Protein AF-A0A0F9S6N7-F1 (afdb_monomer)

pLDDT: mean 87.55, std 12.57, range [31.64, 98.44]

Nearest PDB structures (foldseek):
  8ck1-assembly1_F  TM=7.905E-01  e=1.565E-06  Ribes
  5w6h-assembly1_C  TM=6.731E-01  e=1.838E-03  Kuttervirus CBA120
  7seu-assembly1_A  TM=3.506E-01  e=5.164E-03  Escherichia coli
  8hhv-assembly1_A  TM=3.247E-01  e=1.374E-02  Microbacterium arabinogalactanolyticum
  8ic1-assembly1_A  TM=3.386E-01  e=5.067E-02  Microbacterium arabinogalactanolyticum

Structure (mmCIF, N/CA/C/O backbone):
data_AF-A0A0F9S6N7-F1
#
_entry.id   AF-A0A0F9S6N7-F1
#
loop_
_atom_site.group_PDB
_atom_site.id
_atom_site.type_symbol
_atom_site.label_atom_id
_atom_site.label_alt_id
_atom_site.label_comp_id
_atom_site.label_asym_id
_atom_site.label_entity_id
_atom_site.label_seq_id
_atom_site.pdbx_PDB_ins_code
_atom_site.Cartn_x
_atom_site.Cartn_y
_atom_site.Cartn_z
_atom_site.occupancy
_atom_site.B_iso_or_equiv
_atom_site.auth_seq_id
_atom_site.auth_comp_id
_atom_site.auth_asym_id
_atom_site.auth_atom_id
_atom_site.pdbx_PDB_model_num
ATOM 1 N N . MET A 1 1 ? -24.461 -6.971 34.511 1.00 62.81 1 MET A N 1
ATOM 2 C CA . MET A 1 1 ? -23.777 -6.078 33.560 1.00 62.81 1 MET A CA 1
ATOM 3 C C . MET A 1 1 ? -24.287 -4.653 33.716 1.00 62.81 1 MET A C 1
ATOM 5 O O . MET A 1 1 ? -25.503 -4.476 33.893 1.00 62.81 1 MET A O 1
ATOM 9 N N . PRO A 1 2 ? -23.377 -3.669 33.735 1.00 82.81 2 PRO A N 1
ATOM 10 C CA . PRO A 1 2 ? -23.734 -2.260 33.698 1.00 82.81 2 PRO A CA 1
ATOM 11 C C . PRO A 1 2 ? -24.430 -1.913 32.374 1.00 82.81 2 PRO A C 1
ATOM 13 O O . PRO A 1 2 ? -24.242 -2.567 31.354 1.00 82.81 2 PRO A O 1
ATOM 16 N N . THR A 1 3 ? -25.293 -0.904 32.415 1.00 92.69 3 THR A N 1
ATOM 17 C CA . THR A 1 3 ? -26.000 -0.341 31.251 1.00 92.69 3 THR A CA 1
ATOM 18 C C . THR A 1 3 ? -26.042 1.167 31.441 1.00 92.69 3 THR A C 1
ATOM 20 O O . THR A 1 3 ? -26.163 1.598 32.594 1.00 92.69 3 THR A O 1
ATOM 23 N N . LYS A 1 4 ? -26.031 1.954 30.360 1.00 94.06 4 LYS A N 1
ATOM 24 C CA . LYS A 1 4 ? -26.051 3.425 30.428 1.00 94.06 4 LYS A CA 1
ATOM 25 C C . LYS A 1 4 ? -27.165 3.949 31.343 1.00 94.06 4 LYS A C 1
ATOM 27 O O . LYS A 1 4 ? -26.892 4.651 32.312 1.00 94.06 4 LYS A O 1
ATOM 32 N N . THR A 1 5 ? -28.389 3.451 31.163 1.00 94.62 5 THR A N 1
ATOM 33 C CA . THR A 1 5 ? -29.560 3.788 31.994 1.00 94.62 5 THR A CA 1
ATOM 34 C C . THR A 1 5 ? -29.380 3.460 33.480 1.00 94.62 5 THR A C 1
ATOM 36 O O . THR A 1 5 ? -29.840 4.207 34.338 1.00 94.62 5 THR A O 1
ATOM 39 N N . LYS A 1 6 ? -28.679 2.373 33.832 1.00 94.62 6 LYS A N 1
ATOM 40 C CA . LYS A 1 6 ? -28.396 2.039 35.243 1.00 94.62 6 LYS A CA 1
ATOM 41 C C . LYS A 1 6 ? -27.398 3.012 35.859 1.00 94.62 6 LYS A C 1
ATOM 43 O O . LYS A 1 6 ? -27.629 3.456 36.976 1.00 94.62 6 LYS A O 1
ATOM 48 N N . ILE A 1 7 ? -26.327 3.340 35.139 1.00 95.81 7 ILE A N 1
ATOM 49 C CA . ILE A 1 7 ? -25.303 4.288 35.600 1.00 95.81 7 ILE A CA 1
ATOM 50 C C . ILE A 1 7 ? -25.940 5.669 35.794 1.00 95.81 7 ILE A C 1
ATOM 52 O O . ILE A 1 7 ? -25.821 6.253 36.870 1.00 95.81 7 ILE A O 1
ATOM 56 N N . ALA A 1 8 ? -26.727 6.121 34.814 1.00 95.62 8 ALA A N 1
ATOM 57 C CA . ALA A 1 8 ? -27.505 7.353 34.897 1.00 95.62 8 ALA A CA 1
ATOM 58 C C . ALA A 1 8 ? -28.487 7.344 36.081 1.00 95.62 8 ALA A C 1
ATOM 60 O O . ALA A 1 8 ? -28.530 8.290 36.859 1.00 95.62 8 ALA A O 1
ATOM 61 N N . ASN A 1 9 ? -29.234 6.255 36.287 1.00 95.75 9 ASN A N 1
ATOM 62 C CA . ASN A 1 9 ? -30.176 6.147 37.404 1.00 95.75 9 ASN A CA 1
ATOM 63 C C . ASN A 1 9 ? -29.496 6.170 38.779 1.00 95.75 9 ASN A C 1
ATOM 65 O O . ASN A 1 9 ? -30.080 6.686 39.734 1.00 95.75 9 ASN A O 1
ATOM 69 N N . VAL A 1 10 ? -28.279 5.632 38.902 1.00 95.25 10 VAL A N 1
ATOM 70 C CA . VAL A 1 10 ? -27.487 5.761 40.135 1.00 95.25 10 VAL A CA 1
ATOM 71 C C . VAL A 1 10 ? -27.068 7.217 40.343 1.00 95.25 10 VAL A C 1
ATOM 73 O O . VAL A 1 10 ? -27.217 7.723 41.455 1.00 95.25 10 VAL A O 1
ATOM 76 N N . ALA A 1 11 ? -26.638 7.911 39.285 1.00 95.69 11 ALA A N 1
ATOM 77 C CA . ALA A 1 11 ? -26.302 9.332 39.353 1.00 95.69 11 ALA A CA 1
ATOM 78 C C . ALA A 1 11 ? -27.505 10.190 39.791 1.00 95.69 11 ALA A C 1
ATOM 80 O O . ALA A 1 11 ? -27.412 10.955 40.751 1.00 95.69 11 ALA A O 1
ATOM 81 N N . MET A 1 12 ? -28.676 9.992 39.174 1.00 94.75 12 MET A N 1
ATOM 82 C CA . MET A 1 12 ? -29.906 10.709 39.537 1.00 94.75 12 MET A CA 1
ATOM 83 C C . MET A 1 12 ? -30.339 10.440 40.980 1.00 94.75 12 MET A C 1
ATOM 85 O O . MET A 1 12 ? -30.768 11.360 41.676 1.00 94.75 12 MET A O 1
ATOM 89 N N . ALA A 1 13 ? -30.185 9.203 41.460 1.00 94.44 13 ALA A N 1
ATOM 90 C CA . ALA A 1 13 ? -30.499 8.858 42.843 1.00 94.44 13 ALA A CA 1
ATOM 91 C C . ALA A 1 13 ? -29.591 9.592 43.844 1.00 94.44 13 ALA A C 1
ATOM 93 O O . ALA A 1 13 ? -30.066 10.021 44.895 1.00 94.44 13 ALA A O 1
ATOM 94 N N . LEU A 1 14 ? -28.307 9.783 43.517 1.00 93.69 14 LEU A N 1
ATOM 95 C CA . LEU A 1 14 ? -27.383 10.577 44.335 1.00 93.69 14 LEU A CA 1
ATOM 96 C C . LEU A 1 14 ? -27.775 12.063 44.386 1.00 93.69 14 LEU A C 1
ATOM 98 O O . LEU A 1 14 ? -27.520 12.721 45.393 1.00 93.69 14 LEU A O 1
ATOM 102 N N . LEU A 1 15 ? -28.435 12.562 43.338 1.00 93.75 15 LEU A N 1
ATOM 103 C CA . LEU A 1 15 ? -28.973 13.922 43.244 1.00 93.75 15 LEU A CA 1
ATOM 104 C C . LEU A 1 15 ? -30.398 14.072 43.803 1.00 93.75 15 LEU A C 1
ATOM 106 O O . LEU A 1 15 ? -30.962 15.165 43.765 1.00 93.75 15 LEU A O 1
ATOM 110 N N . GLY A 1 16 ? -30.991 12.990 44.319 1.00 91.31 16 GLY A N 1
ATOM 111 C CA . GLY A 1 16 ? -32.355 12.989 44.854 1.00 91.31 16 GLY A CA 1
ATOM 112 C C . GLY A 1 16 ? -33.454 13.087 43.790 1.00 91.31 16 GLY A C 1
ATOM 113 O O . GLY A 1 16 ? -34.566 13.499 44.106 1.00 91.31 16 GLY A O 1
ATOM 114 N N . GLN A 1 17 ? -33.155 12.728 42.541 1.00 92.19 17 GLN A N 1
ATOM 115 C CA . GLN A 1 17 ? -34.079 12.807 41.410 1.00 92.19 17 GLN A CA 1
ATOM 116 C C . GLN A 1 17 ? -34.707 11.448 41.063 1.00 92.19 17 GLN A C 1
ATOM 118 O O . GLN A 1 17 ? -34.270 10.389 41.522 1.00 92.19 17 GLN A O 1
ATOM 123 N N . GLY A 1 18 ? -35.756 11.486 40.235 1.00 89.31 18 GLY A N 1
ATOM 124 C CA . GLY A 1 18 ? -36.446 10.300 39.722 1.00 89.31 18 GLY A CA 1
ATOM 125 C C . GLY A 1 18 ? -35.592 9.439 38.780 1.00 89.31 18 GLY A C 1
ATOM 126 O O . GLY A 1 18 ? -34.509 9.834 38.354 1.00 89.31 18 GLY A O 1
ATOM 127 N N . ARG A 1 19 ? -36.099 8.244 38.455 1.00 93.00 19 ARG A N 1
ATOM 128 C CA . ARG A 1 19 ? -35.437 7.280 37.562 1.00 93.00 19 ARG A CA 1
ATOM 129 C C . ARG A 1 19 ? -35.944 7.399 36.125 1.00 93.00 19 ARG A C 1
ATOM 131 O O . ARG A 1 19 ? -37.128 7.638 35.909 1.00 93.00 19 ARG A O 1
ATOM 138 N N . PHE A 1 20 ? -35.055 7.143 35.179 1.00 92.81 20 PHE A N 1
ATOM 139 C CA . PHE A 1 20 ? -35.332 6.952 33.760 1.00 92.81 20 PHE A CA 1
ATOM 140 C C . PHE A 1 20 ? -35.788 5.528 33.468 1.00 92.81 20 PHE A C 1
ATOM 142 O O . PHE A 1 20 ? -35.324 4.575 34.112 1.00 92.81 20 PHE A O 1
ATOM 149 N N . THR A 1 21 ? -36.643 5.398 32.457 1.00 92.88 21 THR A N 1
ATOM 150 C CA . THR A 1 21 ? -36.971 4.098 31.859 1.00 92.88 21 THR A CA 1
ATOM 151 C C . THR A 1 21 ? -35.884 3.716 30.864 1.00 92.88 21 THR A C 1
ATOM 153 O O . THR A 1 21 ? -35.342 2.615 30.945 1.00 92.88 21 THR A O 1
ATOM 156 N N . ASP A 1 22 ? -35.503 4.660 30.002 1.00 93.12 22 ASP A N 1
ATOM 157 C CA . ASP A 1 22 ? -34.356 4.555 29.109 1.00 93.12 22 ASP A CA 1
ATOM 158 C C . ASP A 1 22 ? -33.750 5.947 28.881 1.00 93.12 22 ASP A C 1
ATOM 160 O O . ASP A 1 22 ? -34.396 6.851 28.353 1.00 93.12 22 ASP A O 1
ATOM 164 N N . VAL A 1 23 ? -32.495 6.131 29.296 1.00 93.44 23 VAL A N 1
ATOM 165 C CA . VAL A 1 23 ? -31.834 7.438 29.223 1.00 93.44 23 VAL A CA 1
ATOM 166 C C . VAL A 1 23 ? -31.567 7.887 27.789 1.00 93.44 23 VAL A C 1
ATOM 168 O O . VAL A 1 23 ? -31.409 9.082 27.564 1.00 93.44 23 VAL A O 1
ATOM 171 N N . ASP A 1 24 ? -31.534 6.980 26.814 1.00 92.50 24 ASP A N 1
ATOM 172 C CA . ASP A 1 24 ? -31.283 7.350 25.423 1.00 92.50 24 ASP A CA 1
ATOM 173 C C . ASP A 1 24 ? -32.562 7.823 24.716 1.00 92.50 24 ASP A C 1
ATOM 175 O O . ASP A 1 24 ? -32.495 8.697 23.851 1.00 92.50 24 ASP A O 1
ATOM 179 N N . THR A 1 25 ? -33.738 7.339 25.134 1.00 93.69 25 THR A N 1
ATOM 180 C CA . THR A 1 25 ? -35.023 7.681 24.496 1.00 93.69 25 THR A CA 1
ATOM 181 C C . THR A 1 25 ? -35.904 8.628 25.306 1.00 93.69 25 THR A C 1
ATOM 183 O O . THR A 1 25 ? -36.765 9.300 24.735 1.00 93.69 25 THR A O 1
ATOM 186 N N . ASP A 1 26 ? -35.726 8.701 26.627 1.00 93.38 26 ASP A N 1
ATOM 187 C CA . ASP A 1 26 ? -36.553 9.552 27.479 1.00 93.38 26 ASP A CA 1
ATOM 188 C C . ASP A 1 26 ? -36.381 11.039 27.094 1.00 93.38 26 ASP A C 1
ATOM 190 O O . ASP A 1 26 ? -35.270 11.567 26.954 1.00 93.38 26 ASP A O 1
ATOM 194 N N . THR A 1 27 ? -37.503 11.744 26.932 1.00 91.69 27 THR A N 1
ATOM 195 C CA . THR A 1 27 ? -37.544 13.128 26.419 1.00 91.69 27 THR A CA 1
ATOM 196 C C . THR A 1 27 ? -37.437 14.206 27.500 1.00 91.69 27 THR A C 1
ATOM 198 O O . THR A 1 27 ? -37.363 15.394 27.173 1.00 91.69 27 THR A O 1
ATOM 201 N N . ASN A 1 28 ? -37.417 13.808 28.776 1.00 89.94 28 ASN A N 1
ATOM 202 C CA . ASN A 1 28 ? -37.315 14.724 29.911 1.00 89.94 28 ASN A CA 1
ATOM 203 C C . ASN A 1 28 ? -35.966 15.477 29.927 1.00 89.94 28 ASN A C 1
ATOM 205 O O . ASN A 1 28 ? -34.974 15.018 29.356 1.00 89.94 28 ASN A O 1
ATOM 209 N N . GLU A 1 29 ? -35.929 16.644 30.578 1.00 91.62 29 GLU A N 1
ATOM 210 C CA . GLU A 1 29 ? -34.734 17.505 30.604 1.00 91.62 29 GLU A CA 1
ATOM 211 C C . GLU A 1 29 ? -33.529 16.828 31.264 1.00 91.62 29 GLU A C 1
ATOM 213 O O . GLU A 1 29 ? -32.421 16.930 30.748 1.00 91.62 29 GLU A O 1
ATOM 218 N N . HIS A 1 30 ? -33.740 16.054 32.332 1.00 92.44 30 HIS A N 1
ATOM 219 C CA . HIS A 1 30 ? -32.652 15.352 33.014 1.00 92.44 30 HIS A CA 1
ATOM 220 C C . HIS A 1 30 ? -31.972 14.315 32.107 1.00 92.44 30 HIS A C 1
ATOM 222 O O . HIS A 1 30 ? -30.753 14.180 32.134 1.00 92.44 30 HIS A O 1
ATOM 228 N N . ALA A 1 31 ? -32.737 13.602 31.278 1.00 93.38 31 ALA A N 1
ATOM 229 C CA . ALA A 1 31 ? -32.199 12.642 30.321 1.00 93.38 31 ALA A CA 1
ATOM 230 C C . ALA A 1 31 ? -31.398 13.345 29.213 1.00 93.38 31 ALA A C 1
ATOM 232 O O . ALA A 1 31 ? -30.366 12.826 28.794 1.00 93.38 31 ALA A O 1
ATOM 233 N N . LYS A 1 32 ? -31.818 14.547 28.781 1.00 93.38 32 LYS A N 1
ATOM 234 C CA . LYS A 1 32 ? -31.025 15.386 27.861 1.00 93.38 32 LYS A CA 1
ATOM 235 C C . LYS A 1 32 ? -29.687 15.767 28.488 1.00 93.38 32 LYS A C 1
ATOM 237 O O . LYS A 1 32 ? -28.660 15.454 27.905 1.00 93.38 32 LYS A O 1
ATOM 242 N N . TRP A 1 33 ? -29.695 16.309 29.706 1.00 94.31 33 TRP A N 1
ATOM 243 C CA . TRP A 1 33 ? -28.461 16.698 30.400 1.00 94.31 33 TRP A CA 1
ATOM 244 C C . TRP A 1 33 ? -27.507 15.526 30.624 1.00 94.31 33 TRP A C 1
ATOM 246 O O . TRP A 1 33 ? -26.300 15.682 30.467 1.00 94.31 33 TRP A O 1
ATOM 256 N N . VAL A 1 34 ? -28.031 14.339 30.950 1.00 94.88 34 VAL A N 1
ATOM 257 C CA . VAL A 1 34 ? -27.201 13.132 31.045 1.00 94.88 34 VAL A CA 1
ATOM 258 C C . VAL A 1 34 ? -26.556 12.812 29.702 1.00 94.88 34 VAL A C 1
ATOM 260 O O . VAL A 1 34 ? -25.364 12.539 29.677 1.00 94.88 34 VAL A O 1
ATOM 263 N N . ARG A 1 35 ? -27.307 12.835 28.593 1.00 94.44 35 ARG A N 1
ATOM 264 C CA . ARG A 1 35 ? -26.745 12.564 27.260 1.00 94.44 35 ARG A CA 1
ATOM 265 C C . ARG A 1 35 ? -25.682 13.591 26.870 1.00 94.44 35 ARG A C 1
ATOM 267 O O . ARG A 1 35 ? -24.659 13.186 26.337 1.00 94.44 35 ARG A O 1
ATOM 274 N N . ASP A 1 36 ? -25.903 14.863 27.191 1.00 93.44 36 ASP A N 1
ATOM 275 C CA . ASP A 1 36 ? -24.989 15.960 26.857 1.00 93.44 36 ASP A CA 1
ATOM 276 C C . ASP A 1 36 ? -23.656 15.879 27.624 1.00 93.44 36 ASP A C 1
ATOM 278 O O . ASP A 1 36 ? -22.620 16.292 27.110 1.00 93.44 36 ASP A O 1
ATOM 282 N N . LEU A 1 37 ? -23.668 15.348 28.852 1.00 94.19 37 LEU A N 1
ATOM 283 C CA . LEU A 1 37 ? -22.474 15.241 29.702 1.00 94.19 37 LEU A CA 1
ATOM 284 C C . LEU A 1 37 ? -21.828 13.854 29.694 1.00 94.19 37 LEU A C 1
ATOM 286 O O . LEU A 1 37 ? -20.684 13.724 30.118 1.00 94.19 37 LEU A O 1
ATOM 290 N N . TRP A 1 38 ? -22.532 12.828 29.212 1.00 94.88 38 TRP A N 1
ATOM 291 C CA . TRP A 1 38 ? -22.107 11.431 29.311 1.00 94.88 38 TRP A CA 1
ATOM 292 C C . TRP A 1 38 ? -20.691 11.193 28.785 1.00 94.88 38 TRP A C 1
ATOM 294 O O . TRP A 1 38 ? -19.880 10.603 29.497 1.00 94.88 38 TRP A O 1
ATOM 304 N N . ASP A 1 39 ? -20.399 11.651 27.565 1.00 93.44 39 ASP A N 1
ATOM 305 C CA . ASP A 1 39 ? -19.105 11.404 26.919 1.00 93.44 39 ASP A CA 1
ATOM 306 C C . ASP A 1 39 ? -17.969 12.120 27.665 1.00 93.44 39 ASP A C 1
ATOM 308 O O . ASP A 1 39 ? -16.920 11.526 27.903 1.00 93.44 39 ASP A O 1
ATOM 312 N N . ASN A 1 40 ? -18.209 13.345 28.150 1.00 93.44 40 ASN A N 1
ATOM 313 C CA . ASN A 1 40 ? -17.233 14.090 28.949 1.00 93.44 40 ASN A CA 1
ATOM 314 C C . ASN A 1 40 ? -16.945 13.395 30.289 1.00 93.44 40 ASN A C 1
ATOM 316 O O . ASN A 1 40 ? -15.782 13.178 30.628 1.00 93.44 40 ASN A O 1
ATOM 320 N N . SER A 1 41 ? -17.990 12.998 31.028 1.00 94.38 41 SER A N 1
ATOM 321 C CA . SER A 1 41 ? -17.838 12.291 32.307 1.00 94.38 41 SER A CA 1
ATOM 322 C C . SER A 1 41 ? -17.151 10.934 32.129 1.00 94.38 41 SER A C 1
ATOM 324 O O . SER A 1 41 ? -16.359 10.515 32.977 1.00 94.38 41 SER A O 1
ATOM 326 N N . LEU A 1 42 ? -17.457 10.229 31.035 1.00 95.19 42 LEU A N 1
ATOM 327 C CA . LEU A 1 42 ? -16.843 8.949 30.694 1.00 95.19 42 LEU A CA 1
ATOM 328 C C . LEU A 1 42 ? -15.356 9.114 30.391 1.00 95.19 42 LEU A C 1
ATOM 330 O O . LEU A 1 42 ? -14.538 8.401 30.973 1.00 95.19 42 LEU A O 1
ATOM 334 N N . ASP A 1 43 ? -15.005 10.065 29.531 1.00 94.25 43 ASP A N 1
ATOM 335 C CA . ASP A 1 43 ? -13.621 10.346 29.173 1.00 94.25 43 ASP A CA 1
ATOM 336 C C . ASP A 1 43 ? -12.795 10.783 30.389 1.00 94.25 43 ASP A C 1
ATOM 338 O O . ASP A 1 43 ? -11.652 10.355 30.546 1.00 94.25 43 ASP A O 1
ATOM 342 N N . GLU A 1 44 ? -13.359 11.602 31.280 1.00 93.38 44 GLU A N 1
ATOM 343 C CA . GLU A 1 44 ? -12.689 12.021 32.514 1.00 93.38 44 GLU A CA 1
ATOM 344 C C . GLU A 1 44 ? -12.439 10.834 33.455 1.00 93.38 44 GLU A C 1
ATOM 346 O O . GLU A 1 44 ? -11.319 10.646 33.944 1.00 93.38 44 GLU A O 1
ATOM 351 N N . ALA A 1 45 ? -13.441 9.969 33.643 1.00 93.38 45 ALA A N 1
ATOM 352 C CA . ALA A 1 45 ? -13.296 8.760 34.445 1.00 93.38 45 ALA A CA 1
ATOM 353 C C . ALA A 1 45 ? -12.273 7.779 33.844 1.00 93.38 45 ALA A C 1
ATOM 355 O O . ALA A 1 45 ? -11.465 7.201 34.578 1.00 93.38 45 ALA A O 1
ATOM 356 N N . LEU A 1 46 ? -12.264 7.611 32.518 1.00 94.69 46 LEU A N 1
ATOM 357 C CA . LEU A 1 46 ? -11.282 6.786 31.813 1.00 94.69 46 LEU A CA 1
ATOM 358 C C . LEU A 1 46 ? -9.867 7.356 31.973 1.00 94.69 46 LEU A C 1
ATOM 360 O O . LEU A 1 46 ? -8.960 6.627 32.363 1.00 94.69 46 LEU A O 1
ATOM 364 N N . ARG A 1 47 ? -9.668 8.665 31.770 1.00 94.56 47 ARG A N 1
ATOM 365 C CA . ARG A 1 47 ? -8.350 9.320 31.906 1.00 94.56 47 ARG A CA 1
ATOM 366 C C . ARG A 1 47 ? -7.783 9.262 33.323 1.00 94.56 47 ARG A C 1
ATOM 368 O O . ARG A 1 47 ? -6.567 9.361 33.496 1.00 94.56 47 ARG A O 1
ATOM 375 N N . ALA A 1 48 ? -8.632 9.095 34.335 1.00 92.00 48 ALA A N 1
ATOM 376 C CA . ALA A 1 48 ? -8.231 9.151 35.735 1.00 92.00 48 ALA A CA 1
ATOM 377 C C . ALA A 1 48 ? -7.269 8.027 36.171 1.00 92.00 48 ALA A C 1
ATOM 379 O O . ALA A 1 48 ? -6.651 8.154 37.233 1.00 92.00 48 ALA A O 1
ATOM 380 N N . HIS A 1 49 ? -7.146 6.925 35.428 1.00 92.06 49 HIS A N 1
ATOM 381 C CA . HIS A 1 49 ? -6.245 5.813 35.750 1.00 92.06 49 HIS A CA 1
ATOM 382 C C . HIS A 1 49 ? -5.927 4.990 34.489 1.00 92.06 49 HIS A C 1
ATOM 384 O O . HIS A 1 49 ? -6.779 4.905 33.610 1.00 92.06 49 HIS A O 1
ATOM 390 N N . PRO A 1 50 ? -4.735 4.376 34.361 1.00 91.31 50 PRO A N 1
ATOM 391 C CA . PRO A 1 50 ? -4.473 3.376 33.327 1.00 91.31 50 PRO A CA 1
ATOM 392 C C . PRO A 1 50 ? -5.222 2.068 33.620 1.00 91.31 50 PRO A C 1
ATOM 394 O O . PRO A 1 50 ? -4.613 1.087 34.018 1.00 91.31 50 PRO A O 1
ATOM 397 N N . TRP A 1 51 ? -6.547 2.071 33.460 1.00 91.88 51 TRP A N 1
ATOM 398 C CA . TRP A 1 51 ? -7.385 0.899 33.713 1.00 91.88 51 TRP A CA 1
ATOM 399 C C . TRP A 1 51 ? -6.940 -0.280 32.850 1.00 91.88 51 TRP A C 1
ATOM 401 O O . TRP A 1 51 ? -6.886 -0.143 31.625 1.00 91.88 51 TRP A O 1
ATOM 411 N N . ASN A 1 52 ? -6.675 -1.440 33.439 1.00 88.38 52 ASN A N 1
ATOM 412 C CA . ASN A 1 52 ? -6.170 -2.603 32.706 1.00 88.38 52 ASN A CA 1
ATOM 413 C C . ASN A 1 52 ? -7.105 -3.028 31.564 1.00 88.38 52 ASN A C 1
ATOM 415 O O . ASN A 1 52 ? -6.662 -3.275 30.443 1.00 88.38 52 ASN A O 1
ATOM 419 N N . TRP A 1 53 ? -8.418 -3.012 31.803 1.00 88.81 53 TRP A N 1
ATOM 420 C CA . TRP A 1 53 ? -9.435 -3.350 30.798 1.00 88.81 53 TRP A CA 1
ATOM 421 C C . TRP A 1 53 ? -9.606 -2.290 29.690 1.00 88.81 53 TRP A C 1
ATOM 423 O O . TRP A 1 53 ? -10.127 -2.599 28.613 1.00 88.81 53 TRP A O 1
ATOM 433 N N . ALA A 1 54 ? -9.175 -1.046 29.936 1.00 91.81 54 ALA A N 1
ATOM 434 C CA . ALA A 1 54 ? -9.216 0.058 28.971 1.00 91.81 54 ALA A CA 1
ATOM 435 C C . ALA A 1 54 ? -7.835 0.426 28.408 1.00 91.81 54 ALA A C 1
ATOM 437 O O . ALA A 1 54 ? -7.720 1.358 27.610 1.00 91.81 54 ALA A O 1
ATOM 438 N N . THR A 1 55 ? -6.790 -0.298 28.801 1.00 91.56 55 THR A N 1
ATOM 439 C CA . THR A 1 55 ? -5.437 -0.105 28.293 1.00 91.56 55 THR A CA 1
ATOM 440 C C . THR A 1 55 ? -5.288 -0.828 26.964 1.00 91.56 55 THR A C 1
ATOM 442 O O . THR A 1 55 ? -5.688 -1.981 26.805 1.00 91.56 55 THR A O 1
ATOM 445 N N . HIS A 1 56 ? -4.707 -0.139 25.990 1.00 88.94 56 HIS A N 1
ATOM 446 C CA . HIS A 1 56 ? -4.459 -0.672 24.662 1.00 88.94 56 HIS A CA 1
ATOM 447 C C . HIS A 1 56 ? -3.014 -0.403 24.250 1.00 88.94 56 HIS A C 1
ATOM 449 O O . HIS A 1 56 ? -2.442 0.635 24.586 1.00 88.94 56 HIS A O 1
ATOM 455 N N . ARG A 1 57 ? -2.416 -1.356 23.532 1.00 87.56 57 ARG A N 1
ATOM 456 C CA . ARG A 1 57 ? -1.076 -1.230 22.957 1.00 87.56 57 ARG A CA 1
ATOM 457 C C . ARG A 1 57 ? -1.187 -1.371 21.450 1.00 87.56 57 ARG A C 1
ATOM 459 O O . ARG A 1 57 ? -1.771 -2.336 20.967 1.00 87.56 57 ARG A O 1
ATOM 466 N N . VAL A 1 58 ? -0.612 -0.426 20.717 1.00 84.62 58 VAL A N 1
ATOM 467 C CA . VAL A 1 58 ? -0.628 -0.442 19.252 1.00 84.62 58 VAL A CA 1
ATOM 468 C C . VAL A 1 58 ? 0.720 -0.001 18.699 1.00 84.62 58 VAL A C 1
ATOM 470 O O . VAL A 1 58 ? 1.401 0.830 19.296 1.00 84.62 58 VAL A O 1
ATOM 473 N N . SER A 1 59 ? 1.108 -0.575 17.562 1.00 84.69 59 SER A N 1
ATOM 474 C CA . SER A 1 59 ? 2.217 -0.065 16.758 1.00 84.69 59 SER A CA 1
ATOM 475 C C . SER A 1 59 ? 1.696 1.086 15.907 1.00 84.69 59 SER A C 1
ATOM 477 O O . SER A 1 59 ? 0.723 0.912 15.175 1.00 84.69 59 SER A O 1
ATOM 479 N N . LEU A 1 60 ? 2.320 2.252 16.001 1.00 87.12 60 LEU A N 1
ATOM 480 C CA . LEU A 1 60 ? 2.082 3.351 15.080 1.00 87.12 60 LEU A CA 1
ATOM 481 C C . LEU A 1 60 ? 2.966 3.171 13.849 1.00 87.12 60 LEU A C 1
ATOM 483 O O . LEU A 1 60 ? 4.089 2.674 13.928 1.00 87.12 60 LEU A O 1
ATOM 487 N N . GLY A 1 61 ? 2.438 3.578 12.705 1.00 86.25 61 GLY A N 1
ATOM 488 C CA . GLY A 1 61 ? 3.100 3.430 11.423 1.00 86.25 61 GLY A CA 1
ATOM 489 C C . GLY A 1 61 ? 2.208 3.918 10.289 1.00 86.25 61 GLY A C 1
ATOM 490 O O . GLY A 1 61 ? 1.106 4.416 10.514 1.00 86.25 61 GLY A O 1
ATOM 491 N N . GLU A 1 62 ? 2.692 3.784 9.060 1.00 89.06 62 GLU A N 1
ATOM 492 C CA . GLU A 1 62 ? 1.983 4.227 7.864 1.00 89.06 62 GLU A CA 1
ATOM 493 C C . GLU A 1 62 ? 1.238 3.068 7.205 1.00 89.06 62 GLU A C 1
ATOM 495 O O . GLU A 1 62 ? 1.787 1.977 7.026 1.00 89.06 62 GLU A O 1
ATOM 500 N N . ASN A 1 63 ? 0.011 3.335 6.772 1.00 93.56 63 ASN A N 1
ATOM 501 C CA . ASN A 1 63 ? -0.665 2.510 5.791 1.00 93.56 63 ASN A CA 1
ATOM 502 C C . ASN A 1 63 ? -1.430 3.416 4.823 1.00 93.56 63 ASN A C 1
ATOM 504 O O . ASN A 1 63 ? -2.443 4.028 5.168 1.00 93.56 63 ASN A O 1
ATOM 508 N N . LEU A 1 64 ? -0.902 3.517 3.606 1.00 94.56 64 LEU A N 1
ATOM 509 C CA . LEU A 1 64 ? -1.442 4.338 2.529 1.00 94.56 64 LEU A CA 1
ATOM 510 C C . LEU A 1 64 ? -2.674 3.713 1.861 1.00 94.56 64 LEU A C 1
ATOM 512 O O . LEU A 1 64 ? -3.322 4.380 1.056 1.00 94.56 64 LEU A O 1
ATOM 516 N N . LEU A 1 65 ? -2.982 2.451 2.171 1.00 95.81 65 LEU A N 1
ATOM 517 C CA . LEU A 1 65 ? -4.150 1.752 1.651 1.00 95.81 65 LEU A CA 1
ATOM 518 C C . LEU A 1 65 ? -5.378 2.024 2.517 1.00 95.81 65 LEU A C 1
ATOM 520 O O . LEU A 1 65 ? -5.284 2.259 3.720 1.00 95.81 65 LEU A O 1
ATOM 524 N N . LEU A 1 66 ? -6.546 1.950 1.898 1.00 96.25 66 LEU A N 1
ATOM 525 C CA . LEU A 1 66 ? -7.853 2.007 2.538 1.00 96.25 66 LEU A CA 1
ATOM 526 C C . LEU A 1 66 ? -8.395 0.590 2.725 1.00 96.25 66 LEU A C 1
ATOM 528 O O . LEU A 1 66 ? -8.147 -0.277 1.887 1.00 96.25 66 LEU A O 1
ATOM 532 N N . GLN A 1 67 ? -9.201 0.389 3.769 1.00 95.75 67 GLN A N 1
ATOM 533 C CA . GLN A 1 67 ? -9.899 -0.871 4.045 1.00 95.75 67 GLN A CA 1
ATOM 534 C C . GLN A 1 67 ? -8.940 -2.071 4.023 1.00 95.75 67 GLN A C 1
ATOM 536 O O . GLN A 1 67 ? -9.154 -3.038 3.292 1.00 95.75 67 GLN A O 1
ATOM 541 N N . SER A 1 68 ? -7.856 -1.991 4.803 1.00 95.19 68 SER A N 1
ATOM 542 C CA . SER A 1 68 ? -6.725 -2.934 4.767 1.00 95.19 68 SER A CA 1
ATOM 543 C C . SER A 1 68 ? -7.057 -4.385 5.142 1.00 95.19 68 SER A C 1
ATOM 545 O O . SER A 1 68 ? -6.216 -5.267 4.969 1.00 95.19 68 SER A O 1
ATOM 547 N N . GLU A 1 69 ? -8.252 -4.640 5.677 1.00 95.44 69 GLU A N 1
ATOM 548 C CA . GLU A 1 69 ? -8.735 -5.974 6.077 1.00 95.44 69 GLU A CA 1
ATOM 549 C C . GLU A 1 69 ? -9.961 -6.431 5.286 1.00 95.44 69 GLU A C 1
ATOM 551 O O . GLU A 1 69 ? -10.327 -7.585 5.422 1.00 95.44 69 GLU A O 1
ATOM 556 N N . ALA A 1 70 ? -10.586 -5.549 4.498 1.00 95.94 70 ALA A N 1
ATOM 557 C CA . ALA A 1 70 ? -11.889 -5.782 3.873 1.00 95.94 70 ALA A CA 1
ATOM 558 C C . ALA A 1 70 ? -11.778 -5.660 2.347 1.00 95.94 70 ALA A C 1
ATOM 560 O O . ALA A 1 70 ? -12.094 -4.620 1.753 1.00 95.94 70 ALA A O 1
ATOM 561 N N . PHE A 1 71 ? -11.290 -6.718 1.703 1.00 96.75 71 PHE A N 1
ATOM 562 C CA . PHE A 1 71 ? -11.113 -6.803 0.249 1.00 96.75 71 PHE A CA 1
ATOM 563 C C . PHE A 1 71 ? -12.460 -6.884 -0.493 1.00 96.75 71 PHE A C 1
ATOM 565 O O . PHE A 1 71 ? -12.550 -6.621 -1.695 1.00 96.75 71 PHE A O 1
ATOM 572 N N . ASP A 1 72 ? -13.540 -7.210 0.218 1.00 95.56 72 ASP A N 1
ATOM 573 C CA . ASP A 1 72 ? -14.924 -7.182 -0.251 1.00 95.56 72 ASP A CA 1
ATOM 574 C C . ASP A 1 72 ? -15.492 -5.747 -0.366 1.00 95.56 72 ASP A C 1
ATOM 576 O O . ASP A 1 72 ? -16.494 -5.527 -1.053 1.00 95.56 72 ASP A O 1
ATOM 580 N N . ASN A 1 73 ? -14.805 -4.738 0.175 1.00 96.12 73 ASN A N 1
ATOM 581 C CA . ASN A 1 73 ? -15.212 -3.339 0.079 1.00 96.12 73 ASN A CA 1
ATOM 582 C C . ASN A 1 73 ? -15.067 -2.757 -1.348 1.00 96.12 73 ASN A C 1
ATOM 584 O O . ASN A 1 73 ? -14.338 -3.281 -2.189 1.00 96.12 73 ASN A O 1
ATOM 588 N N . THR A 1 74 ? -15.752 -1.646 -1.634 1.00 93.50 74 THR A N 1
ATOM 589 C CA . THR A 1 74 ? -15.685 -0.922 -2.917 1.00 93.50 74 THR A CA 1
ATOM 590 C C . THR A 1 74 ? -14.377 -0.165 -3.145 1.00 93.50 74 THR A C 1
ATOM 592 O O . THR A 1 74 ? -14.080 0.178 -4.284 1.00 93.50 74 THR A O 1
ATOM 595 N N . SER A 1 75 ? -13.589 0.098 -2.095 1.00 94.12 75 SER A N 1
ATOM 596 C CA . SER A 1 75 ? -12.236 0.666 -2.236 1.00 94.12 75 SER A CA 1
ATOM 597 C C . SER A 1 75 ? -11.271 -0.261 -2.985 1.00 94.12 75 SER A C 1
ATOM 599 O O . SER A 1 75 ? -10.220 0.187 -3.439 1.00 94.12 75 SER A O 1
ATOM 601 N N . TRP A 1 76 ? -11.624 -1.542 -3.117 1.00 97.06 76 TRP A N 1
ATOM 602 C CA . TRP A 1 76 ? -10.893 -2.536 -3.888 1.00 97.06 76 TRP A CA 1
ATOM 603 C C . TRP A 1 76 ? -11.617 -2.812 -5.207 1.00 97.06 76 TRP A C 1
ATOM 605 O O . TRP A 1 76 ? -12.751 -3.298 -5.226 1.00 97.06 76 TRP A O 1
ATOM 615 N N . LEU A 1 77 ? -10.958 -2.517 -6.326 1.00 96.56 77 LEU A N 1
ATOM 616 C CA . LEU A 1 77 ? -11.425 -2.902 -7.652 1.00 96.56 77 LEU A CA 1
ATOM 617 C C . LEU A 1 77 ? -11.226 -4.410 -7.827 1.00 96.56 77 LEU A C 1
ATOM 619 O O . LEU A 1 77 ? -10.115 -4.910 -7.678 1.00 96.56 77 LEU A O 1
ATOM 623 N N . LYS A 1 78 ? -12.299 -5.125 -8.163 1.00 95.56 78 LYS A N 1
ATOM 624 C CA . LYS A 1 78 ? -12.294 -6.576 -8.382 1.00 95.56 78 LYS A CA 1
ATOM 625 C C . LYS A 1 78 ? -12.563 -6.879 -9.843 1.00 95.56 78 LYS A C 1
ATOM 627 O O . LYS A 1 78 ? -13.553 -6.403 -10.395 1.00 95.56 78 LYS A O 1
ATOM 632 N N . THR A 1 79 ? -11.718 -7.705 -10.441 1.00 92.81 79 THR A N 1
ATOM 633 C CA . THR A 1 79 ? -11.883 -8.190 -11.814 1.00 92.81 79 THR A CA 1
ATOM 634 C C . THR A 1 79 ? -11.745 -9.701 -11.797 1.00 92.81 79 THR A C 1
ATOM 636 O O . THR A 1 79 ? -10.742 -10.189 -11.297 1.00 92.81 79 THR A O 1
ATOM 639 N N . ASN A 1 80 ? -12.729 -10.442 -12.318 1.00 91.25 80 ASN A N 1
ATOM 640 C CA . ASN A 1 80 ? -12.691 -11.913 -12.411 1.00 91.25 80 ASN A CA 1
ATOM 641 C C . ASN A 1 80 ? -12.391 -12.652 -11.087 1.00 91.25 80 ASN A C 1
ATOM 643 O O . ASN A 1 80 ? -11.874 -13.762 -11.104 1.00 91.25 80 ASN A O 1
ATOM 647 N N . VAL A 1 81 ? -12.706 -12.042 -9.943 1.00 93.19 81 VAL A N 1
ATOM 648 C CA . VAL A 1 81 ? -12.481 -12.607 -8.608 1.00 93.19 81 VAL A CA 1
ATOM 649 C C . VAL A 1 81 ? -13.716 -12.377 -7.744 1.00 93.19 81 VAL A C 1
ATOM 651 O O . VAL A 1 81 ? -14.311 -11.296 -7.761 1.00 93.19 81 VAL A O 1
ATOM 654 N N . THR A 1 82 ? -14.099 -13.395 -6.982 1.00 95.25 82 THR A N 1
ATOM 655 C CA . THR A 1 82 ? -15.104 -13.303 -5.924 1.00 95.25 82 THR A CA 1
ATOM 656 C C . THR A 1 82 ? -14.386 -13.159 -4.592 1.00 95.25 82 THR A C 1
ATOM 658 O O . THR A 1 82 ? -13.489 -13.936 -4.278 1.00 95.25 82 THR A O 1
ATOM 661 N N . VAL A 1 83 ? -14.779 -12.165 -3.798 1.00 97.25 83 VAL A N 1
ATOM 662 C CA . VAL A 1 83 ? -14.241 -11.975 -2.448 1.00 97.25 83 VAL A CA 1
ATOM 663 C C . VAL A 1 83 ? -15.314 -12.336 -1.434 1.00 97.25 83 VAL A C 1
ATOM 665 O O . VAL A 1 83 ? -16.406 -11.770 -1.472 1.00 97.25 83 VAL A O 1
ATOM 668 N N . THR A 1 84 ? -15.003 -13.274 -0.542 1.00 97.69 84 THR A N 1
ATOM 669 C CA . THR A 1 84 ? -15.882 -13.663 0.568 1.00 97.69 84 THR A CA 1
ATOM 670 C C . THR A 1 84 ? -15.252 -13.214 1.879 1.00 97.69 84 THR A C 1
ATOM 672 O O . THR A 1 84 ? -14.153 -13.659 2.209 1.00 97.69 84 THR A O 1
ATOM 675 N N . ALA A 1 85 ? -15.943 -12.343 2.613 1.00 97.06 85 ALA A N 1
ATOM 676 C CA . ALA A 1 85 ? -15.409 -11.721 3.820 1.00 97.06 85 ALA A CA 1
ATOM 677 C C . ALA A 1 85 ? -15.267 -12.697 5.003 1.00 97.06 85 ALA A C 1
ATOM 679 O O . ALA A 1 85 ? -16.048 -13.645 5.115 1.00 97.06 85 ALA A O 1
ATOM 680 N N . ASP A 1 86 ? -14.322 -12.431 5.908 1.00 96.12 86 ASP A N 1
ATOM 681 C CA . ASP A 1 86 ? -14.278 -12.986 7.275 1.00 96.12 86 ASP A CA 1
ATOM 682 C C . ASP A 1 86 ? -14.280 -14.532 7.371 1.00 96.12 86 ASP A C 1
ATOM 684 O O . ASP A 1 86 ? -14.970 -15.139 8.196 1.00 96.12 86 ASP A O 1
ATOM 688 N N . GLN A 1 87 ? -13.512 -15.212 6.520 1.00 96.25 87 GLN A N 1
ATOM 689 C CA . GLN A 1 87 ? -13.574 -16.671 6.374 1.00 96.25 87 GLN A CA 1
ATOM 690 C C . GLN A 1 87 ? -12.699 -17.448 7.357 1.00 96.25 87 GLN A C 1
ATOM 692 O O . GLN A 1 87 ? -13.067 -18.548 7.774 1.00 96.25 87 GLN A O 1
ATOM 697 N N . ILE A 1 88 ? -11.536 -16.913 7.733 1.00 94.06 88 ILE A N 1
ATOM 698 C CA . ILE A 1 88 ? -10.621 -17.588 8.662 1.00 94.06 88 ILE A CA 1
ATOM 699 C C . ILE A 1 88 ? -10.071 -16.633 9.716 1.00 94.06 88 ILE A C 1
ATOM 701 O O . ILE A 1 88 ? -10.153 -15.407 9.607 1.00 94.06 88 ILE A O 1
ATOM 705 N N . ARG A 1 89 ? -9.478 -17.225 10.757 1.00 92.94 89 ARG A N 1
ATOM 706 C CA . ARG A 1 89 ? -8.814 -16.478 11.819 1.00 92.94 89 ARG A CA 1
ATOM 707 C C . ARG A 1 89 ? -7.572 -15.797 11.249 1.00 92.94 89 ARG A C 1
ATOM 709 O O . ARG A 1 89 ? -6.699 -16.474 10.714 1.00 92.94 89 ARG A O 1
ATOM 716 N N . ALA A 1 90 ? -7.515 -14.482 11.376 1.00 89.62 90 ALA A N 1
ATOM 717 C CA . ALA A 1 90 ? -6.379 -13.664 10.988 1.00 89.62 90 ALA A CA 1
ATOM 718 C C . ALA A 1 90 ? -5.358 -13.542 12.146 1.00 89.62 90 ALA A C 1
ATOM 720 O O . ALA A 1 90 ? -5.668 -13.933 13.277 1.00 89.62 90 ALA A O 1
ATOM 721 N N . PRO A 1 91 ? -4.157 -12.972 11.916 1.00 87.25 91 PRO A N 1
ATOM 722 C CA . PRO A 1 91 ? -3.147 -12.739 12.959 1.00 87.25 91 PRO A CA 1
ATOM 723 C C . PRO A 1 91 ? -3.630 -11.924 14.172 1.00 87.25 91 PRO A C 1
ATOM 725 O O . PRO A 1 91 ? -3.091 -12.066 15.265 1.00 87.25 91 PRO A O 1
ATOM 728 N N . ASN A 1 92 ? -4.670 -11.099 14.013 1.00 81.62 92 ASN A N 1
ATOM 729 C CA . ASN A 1 92 ? -5.327 -10.381 15.117 1.00 81.62 92 ASN A CA 1
ATOM 730 C C . ASN A 1 92 ? -6.161 -11.298 16.044 1.00 81.62 92 ASN A C 1
ATOM 732 O O . ASN A 1 92 ? -6.698 -10.851 17.056 1.00 81.62 92 ASN A O 1
ATOM 736 N N . GLY A 1 93 ? -6.293 -12.579 15.697 1.00 81.06 93 GLY A N 1
ATOM 737 C CA . GLY A 1 93 ? -7.018 -13.581 16.455 1.00 81.06 93 GLY A CA 1
ATOM 738 C C . GLY A 1 93 ? -8.537 -13.602 16.250 1.00 81.06 93 GLY A C 1
ATOM 739 O O . GLY A 1 93 ? -9.222 -14.359 16.949 1.00 81.06 93 GLY A O 1
ATOM 740 N N . THR A 1 94 ? -9.075 -12.834 15.306 1.00 86.88 94 THR A N 1
ATOM 741 C CA . THR A 1 94 ? -10.504 -12.808 14.959 1.00 86.88 94 THR A CA 1
ATOM 742 C C . THR A 1 94 ? -10.740 -13.357 13.551 1.00 86.88 94 THR A C 1
ATOM 744 O O . THR A 1 94 ? -9.823 -13.414 12.732 1.00 86.88 94 THR A O 1
ATOM 747 N N . LEU A 1 95 ? -11.968 -13.807 13.268 1.00 91.38 95 LEU A N 1
ATOM 748 C CA . LEU A 1 95 ? -12.390 -14.217 11.922 1.00 91.38 95 LEU A CA 1
ATOM 749 C C . LEU A 1 95 ? -12.524 -12.969 11.048 1.00 91.38 95 LEU A C 1
ATOM 751 O O . LEU A 1 95 ? -13.575 -12.345 11.053 1.00 91.38 95 LEU A O 1
ATOM 755 N N . THR A 1 96 ? -11.429 -12.563 10.407 1.00 93.50 96 THR A N 1
ATOM 756 C CA . THR A 1 96 ? -11.377 -11.329 9.600 1.00 93.50 96 THR A CA 1
ATOM 757 C C . THR A 1 96 ? -10.585 -11.466 8.307 1.00 93.50 96 THR A C 1
ATOM 759 O O . THR A 1 96 ? -10.487 -10.507 7.560 1.00 93.50 96 THR A O 1
ATOM 762 N N . ALA A 1 97 ? -9.972 -12.623 8.035 1.00 94.88 97 ALA A N 1
ATOM 763 C CA . ALA A 1 97 ? -9.262 -12.831 6.777 1.00 94.88 97 ALA A CA 1
ATOM 764 C C . ALA A 1 97 ? -10.240 -13.239 5.675 1.00 94.88 97 ALA A C 1
ATOM 766 O O . ALA A 1 97 ? -11.011 -14.189 5.846 1.00 94.88 97 ALA A O 1
ATOM 767 N N . ASP A 1 98 ? -10.148 -12.565 4.537 1.00 98.12 98 ASP A N 1
ATOM 768 C CA . ASP A 1 98 ? -11.035 -12.763 3.400 1.00 98.12 98 ASP A CA 1
ATOM 769 C C . ASP A 1 98 ? -10.536 -13.898 2.506 1.00 98.12 98 ASP A C 1
ATOM 771 O O . ASP A 1 98 ? -9.334 -14.131 2.370 1.00 98.12 98 ASP A O 1
ATOM 775 N N . LEU A 1 99 ? -11.468 -14.594 1.861 1.00 97.62 99 LEU A N 1
ATOM 776 C CA . LEU A 1 99 ? -11.186 -15.541 0.787 1.00 97.62 99 LEU A CA 1
ATOM 777 C C . LEU A 1 99 ? -11.250 -14.808 -0.551 1.00 97.62 99 LEU A C 1
ATOM 779 O O . LEU A 1 99 ? -12.297 -14.261 -0.902 1.00 97.62 99 LEU A O 1
ATOM 783 N N . LEU A 1 100 ? -10.156 -14.843 -1.307 1.00 97.12 100 LEU A N 1
ATOM 784 C CA . LEU A 1 100 ? -10.111 -14.390 -2.692 1.00 97.12 100 LEU A CA 1
ATOM 785 C C . LEU A 1 100 ? -10.193 -15.620 -3.597 1.00 97.12 100 LEU A C 1
ATOM 787 O O . LEU A 1 100 ? -9.354 -16.517 -3.492 1.00 97.12 100 LEU A O 1
ATOM 791 N N . ASP A 1 101 ? -11.208 -15.663 -4.452 1.00 95.06 101 ASP A N 1
ATOM 792 C CA . ASP A 1 101 ? -11.544 -16.827 -5.267 1.00 95.06 101 ASP A CA 1
ATOM 793 C C . ASP A 1 101 ? -11.668 -16.451 -6.746 1.00 95.06 101 ASP A C 1
ATOM 795 O O . ASP A 1 101 ? -12.600 -15.746 -7.142 1.00 95.06 101 ASP A O 1
ATOM 799 N N . ASP A 1 102 ? -10.724 -16.913 -7.564 1.00 91.69 102 ASP A N 1
ATOM 800 C CA . ASP A 1 102 ? -10.779 -16.819 -9.029 1.00 91.69 102 ASP A CA 1
ATOM 801 C C . ASP A 1 102 ? -11.095 -18.179 -9.689 1.00 91.69 102 ASP A C 1
ATOM 803 O O . ASP A 1 102 ? -10.950 -18.360 -10.903 1.00 91.69 102 ASP A O 1
ATOM 807 N N . SER A 1 103 ? -11.593 -19.144 -8.903 1.00 87.62 103 SER A N 1
ATOM 808 C CA . SER A 1 103 ? -12.003 -20.462 -9.386 1.00 87.62 103 SER A CA 1
ATOM 809 C C . SER A 1 103 ? -13.077 -20.341 -10.468 1.00 87.62 103 SER A C 1
ATOM 811 O O . SER A 1 103 ? -14.152 -19.776 -10.264 1.00 87.62 103 SER A O 1
ATOM 813 N N . GLY A 1 104 ? -12.810 -20.933 -11.634 1.00 73.44 104 GLY A N 1
ATOM 814 C CA . GLY A 1 104 ? -13.771 -21.007 -12.737 1.00 73.44 104 GLY A CA 1
ATOM 815 C C . GLY A 1 104 ? -13.639 -19.920 -13.806 1.00 73.44 104 GLY A C 1
ATOM 816 O O . GLY A 1 104 ? -14.406 -19.951 -14.770 1.00 73.44 104 GLY A O 1
ATOM 817 N N . VAL A 1 105 ? -12.660 -19.013 -13.703 1.00 64.44 105 VAL A N 1
ATOM 818 C CA . VAL A 1 105 ? -12.350 -18.039 -14.761 1.00 64.44 105 VAL A CA 1
ATOM 819 C C . VAL A 1 105 ? -10.947 -18.302 -15.313 1.00 64.44 105 VAL A C 1
ATOM 821 O O . VAL A 1 105 ? -9.960 -18.175 -14.608 1.00 64.44 105 VAL A O 1
ATOM 824 N N . MET A 1 106 ? -10.832 -18.650 -16.600 1.00 72.00 106 MET A N 1
ATOM 825 C CA . MET A 1 106 ? -9.538 -18.905 -17.274 1.00 72.00 106 MET A CA 1
ATOM 826 C C . MET A 1 106 ? -8.830 -17.599 -17.690 1.00 72.00 106 MET A C 1
ATOM 828 O O . MET A 1 106 ? -8.242 -17.496 -18.766 1.00 72.00 106 MET A O 1
ATOM 832 N N . VAL A 1 107 ? -8.970 -16.558 -16.873 1.00 74.06 107 VAL A N 1
ATOM 833 C CA . VAL A 1 107 ? -8.399 -15.220 -17.048 1.00 74.06 107 VAL A CA 1
ATOM 834 C C . VAL A 1 107 ? -8.032 -14.727 -15.659 1.00 74.06 107 VAL A C 1
ATOM 836 O O . VAL A 1 107 ? -8.740 -15.027 -14.704 1.00 74.06 107 VAL A O 1
ATOM 839 N N . GLU A 1 108 ? -6.954 -13.957 -15.553 1.00 83.44 108 GLU A N 1
ATOM 840 C CA . GLU A 1 108 ? -6.460 -13.471 -14.269 1.00 83.44 108 GLU A CA 1
ATOM 841 C C . GLU A 1 108 ? -7.550 -12.764 -13.438 1.00 83.44 108 GLU A C 1
ATOM 843 O O . GLU A 1 108 ? -8.152 -11.775 -13.883 1.00 83.44 108 GLU A O 1
ATOM 848 N N . GLY A 1 109 ? -7.766 -13.275 -12.223 1.00 89.12 109 GLY A N 1
ATOM 849 C CA . GLY A 1 109 ? -8.530 -12.624 -11.170 1.00 89.12 109 GLY A CA 1
ATOM 850 C C . GLY A 1 109 ? -7.660 -11.628 -10.413 1.00 89.12 109 GLY A C 1
ATOM 851 O O .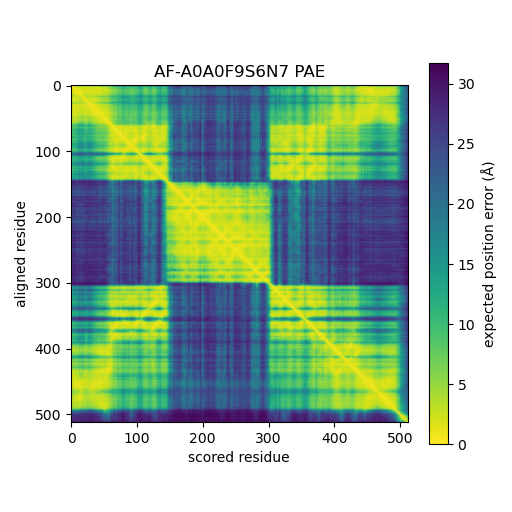 GLY A 1 109 ? -6.550 -11.960 -10.010 1.00 89.12 109 GLY A O 1
ATOM 852 N N . THR A 1 110 ? -8.139 -10.399 -10.214 1.00 92.88 110 THR A N 1
ATOM 853 C CA . THR A 1 110 ? -7.375 -9.352 -9.521 1.00 92.88 110 THR A CA 1
ATOM 854 C C . THR A 1 110 ? -8.212 -8.581 -8.514 1.00 92.88 110 THR A C 1
ATOM 856 O O . THR A 1 110 ? -9.356 -8.204 -8.780 1.00 92.88 110 THR A O 1
ATOM 859 N N . VAL A 1 111 ? -7.598 -8.301 -7.366 1.00 96.94 111 VAL A N 1
ATOM 860 C CA . VAL A 1 111 ? -8.057 -7.330 -6.371 1.00 96.94 111 VAL A CA 1
ATOM 861 C C . VAL A 1 111 ? -7.050 -6.184 -6.342 1.00 96.94 111 VAL A C 1
ATOM 863 O O . VAL A 1 111 ? -5.867 -6.404 -6.081 1.00 96.94 111 VAL A O 1
ATOM 866 N N . VAL A 1 112 ? -7.504 -4.971 -6.657 1.00 95.81 112 VAL A N 1
ATOM 867 C CA . VAL A 1 112 ? -6.635 -3.831 -6.972 1.00 95.81 112 VAL A CA 1
ATOM 868 C C . VAL A 1 112 ? -7.010 -2.598 -6.159 1.00 95.81 112 VAL A C 1
ATOM 870 O O . VAL A 1 112 ? -8.187 -2.261 -6.038 1.00 95.81 112 VAL A O 1
ATOM 873 N N . GLN A 1 113 ? -6.011 -1.871 -5.663 1.00 96.31 113 GLN A N 1
ATOM 874 C CA . GLN A 1 113 ? -6.186 -0.510 -5.160 1.00 96.31 113 GLN A CA 1
ATOM 875 C C . GLN A 1 113 ? -5.120 0.419 -5.743 1.00 96.31 113 GLN A C 1
ATOM 877 O O . GLN A 1 113 ? -3.947 0.057 -5.862 1.00 96.31 113 GLN A O 1
ATOM 882 N N . PHE A 1 114 ? -5.545 1.628 -6.102 1.00 92.38 114 PHE A N 1
ATOM 883 C CA . PHE A 1 114 ? -4.676 2.685 -6.606 1.00 92.38 114 PHE A CA 1
ATOM 884 C C . PHE A 1 114 ? -4.416 3.705 -5.504 1.00 92.38 114 PHE A C 1
ATOM 886 O O . PHE A 1 114 ? -5.344 4.184 -4.854 1.00 92.38 114 PHE A O 1
ATOM 893 N N . VAL A 1 115 ? -3.151 4.063 -5.322 1.00 92.94 115 VAL A N 1
ATOM 894 C CA . VAL A 1 115 ? -2.689 4.988 -4.292 1.00 92.94 115 VAL A CA 1
ATOM 895 C C . VAL A 1 115 ? -2.016 6.171 -4.969 1.00 92.94 115 VAL A C 1
ATOM 897 O O . VAL A 1 115 ? -1.059 6.012 -5.730 1.00 92.94 115 VAL A O 1
ATOM 900 N N . ALA A 1 116 ? -2.515 7.374 -4.694 1.00 91.38 116 ALA A N 1
ATOM 901 C CA . ALA A 1 116 ? -1.846 8.597 -5.107 1.00 91.38 116 ALA A CA 1
ATOM 902 C C . ALA A 1 116 ? -0.559 8.776 -4.293 1.00 91.38 116 ALA A C 1
ATOM 904 O O . ALA A 1 116 ? -0.575 8.731 -3.063 1.00 91.38 116 ALA A O 1
ATOM 905 N N . VAL A 1 117 ? 0.552 8.993 -4.986 1.00 89.19 117 VAL A N 1
ATOM 906 C CA . VAL A 1 117 ? 1.887 9.105 -4.392 1.00 89.19 117 VAL A CA 1
ATOM 907 C C . VAL A 1 117 ? 2.606 10.338 -4.943 1.00 89.19 117 VAL A C 1
ATOM 909 O O . VAL A 1 117 ? 2.378 10.712 -6.098 1.00 89.19 117 VAL A O 1
ATOM 912 N N . PRO A 1 118 ? 3.460 11.014 -4.154 1.00 86.25 118 PRO A N 1
ATOM 913 C CA . PRO A 1 118 ? 4.267 12.109 -4.676 1.00 86.25 118 PRO A CA 1
ATOM 914 C C . PRO A 1 118 ? 5.232 11.621 -5.763 1.00 86.25 118 PRO A C 1
ATOM 916 O O . PRO A 1 118 ? 5.764 10.514 -5.689 1.00 86.25 118 PRO A O 1
ATOM 919 N N . ASN A 1 119 ? 5.503 12.479 -6.749 1.00 82.50 119 ASN A N 1
ATOM 920 C CA . ASN A 1 119 ? 6.544 12.221 -7.740 1.00 82.50 119 ASN A CA 1
ATOM 921 C C . ASN A 1 119 ? 7.927 12.500 -7.133 1.00 82.50 119 ASN A C 1
ATOM 923 O O . ASN A 1 119 ? 8.412 13.631 -7.178 1.00 82.50 119 ASN A O 1
ATOM 927 N N . ASN A 1 120 ? 8.526 11.486 -6.522 1.00 80.88 120 ASN A N 1
ATOM 928 C CA . ASN A 1 120 ? 9.789 11.581 -5.798 1.00 80.88 120 ASN A CA 1
ATOM 929 C C . ASN A 1 120 ? 10.612 10.290 -5.968 1.00 80.88 120 ASN A C 1
ATOM 931 O O . ASN A 1 120 ? 10.265 9.424 -6.766 1.00 80.88 120 ASN A O 1
ATOM 935 N N . PHE A 1 121 ? 11.713 10.172 -5.226 1.00 80.75 121 PHE A N 1
ATOM 936 C CA . PHE A 1 121 ? 12.570 8.979 -5.199 1.00 80.75 121 PHE A CA 1
ATOM 937 C C . PHE A 1 121 ? 12.305 8.095 -3.969 1.00 80.75 121 PHE A C 1
ATOM 939 O O . PHE A 1 121 ? 13.169 7.327 -3.548 1.00 80.75 121 PHE A O 1
ATOM 946 N N . GLU A 1 122 ? 11.136 8.235 -3.336 1.00 84.06 122 GLU A N 1
ATOM 947 C CA . GLU A 1 122 ? 10.806 7.422 -2.168 1.00 84.06 122 GLU A CA 1
ATOM 948 C C . GLU A 1 122 ? 10.565 5.971 -2.571 1.00 84.06 122 GLU A C 1
ATOM 950 O O . GLU A 1 122 ? 10.013 5.667 -3.629 1.00 84.06 122 GLU A O 1
ATOM 955 N N . SER A 1 123 ? 10.977 5.058 -1.698 1.00 86.62 123 SER A N 1
ATOM 956 C CA . SER A 1 123 ? 10.592 3.654 -1.803 1.00 86.62 123 SER A CA 1
ATOM 957 C C . SER A 1 123 ? 9.286 3.403 -1.072 1.00 86.62 123 SER A C 1
ATOM 959 O O . SER A 1 123 ? 8.992 4.077 -0.091 1.00 86.62 123 SER A O 1
ATOM 961 N N . TYR A 1 124 ? 8.529 2.420 -1.537 1.00 91.00 124 TYR A N 1
ATOM 962 C CA . TYR A 1 124 ? 7.278 1.981 -0.943 1.00 91.00 124 TYR A CA 1
ATOM 963 C C . TYR A 1 124 ? 7.367 0.491 -0.663 1.00 91.00 124 TYR A C 1
ATOM 965 O O . TYR A 1 124 ? 7.732 -0.279 -1.548 1.00 91.00 124 TYR A O 1
ATOM 973 N N . THR A 1 125 ? 7.034 0.083 0.554 1.00 92.75 125 THR A N 1
ATOM 974 C CA . THR A 1 125 ? 6.999 -1.317 0.965 1.00 92.75 125 THR A CA 1
ATOM 975 C C . THR A 1 125 ? 5.552 -1.761 1.110 1.00 92.75 125 THR A C 1
ATOM 977 O O . THR A 1 125 ? 4.805 -1.215 1.919 1.00 92.75 125 THR A O 1
ATOM 980 N N . LEU A 1 126 ? 5.160 -2.749 0.310 1.00 94.94 126 LEU A N 1
ATOM 981 C CA . LEU A 1 126 ? 3.916 -3.491 0.460 1.00 94.94 126 LEU A CA 1
ATOM 982 C C . LEU A 1 126 ? 4.167 -4.674 1.394 1.00 94.94 126 LEU A C 1
ATOM 984 O O . LEU A 1 126 ? 5.171 -5.369 1.254 1.00 94.94 126 LEU A O 1
ATOM 988 N N . SER A 1 127 ? 3.238 -4.944 2.304 1.00 94.75 127 SER A N 1
ATOM 989 C CA . SER A 1 127 ? 3.177 -6.209 3.029 1.00 94.75 127 SER A CA 1
ATOM 990 C C . SER A 1 127 ? 1.743 -6.701 3.161 1.00 94.75 127 SER A C 1
ATOM 992 O O . SER A 1 127 ? 0.828 -5.889 3.255 1.00 94.75 127 SER A O 1
ATOM 994 N N . ILE A 1 128 ? 1.549 -8.014 3.166 1.00 96.56 128 ILE A N 1
ATOM 995 C CA . ILE A 1 128 ? 0.237 -8.655 3.283 1.00 96.56 128 ILE A CA 1
ATOM 996 C C . ILE A 1 128 ? 0.380 -9.998 3.992 1.00 96.56 128 ILE A C 1
ATOM 998 O O . ILE A 1 128 ? 1.409 -10.665 3.857 1.00 96.56 128 ILE A O 1
ATOM 1002 N N . TYR A 1 129 ? -0.639 -10.393 4.750 1.00 96.62 129 TYR A N 1
ATOM 1003 C CA . TYR A 1 129 ? -0.727 -11.722 5.340 1.00 96.62 129 TYR A CA 1
ATOM 1004 C C . TYR A 1 129 ? -1.550 -12.621 4.426 1.00 96.62 129 TYR A C 1
ATOM 1006 O O . TYR A 1 129 ? -2.675 -12.284 4.061 1.00 96.62 129 TYR A O 1
ATOM 1014 N N . LEU A 1 130 ? -0.977 -13.760 4.060 1.00 97.00 130 LEU A N 1
ATOM 1015 C CA . LEU A 1 130 ? -1.576 -14.728 3.158 1.00 97.00 130 LEU A CA 1
ATOM 1016 C C . LEU A 1 130 ? -1.613 -16.104 3.807 1.00 97.00 130 LEU A C 1
ATOM 1018 O O . LEU A 1 130 ? -0.732 -16.464 4.587 1.00 97.00 130 LEU A O 1
ATOM 1022 N N . ARG A 1 131 ? -2.606 -16.903 3.436 1.00 95.50 131 ARG A N 1
ATOM 1023 C CA . ARG A 1 131 ? -2.646 -18.331 3.738 1.00 95.50 131 ARG A CA 1
ATOM 1024 C C . ARG A 1 131 ? -3.095 -19.110 2.514 1.00 95.50 131 ARG A C 1
ATOM 1026 O O . ARG A 1 131 ? -3.977 -18.668 1.777 1.00 95.50 131 ARG A O 1
ATOM 1033 N N . GLU A 1 132 ? -2.489 -20.280 2.352 1.00 94.69 132 GLU A N 1
ATOM 1034 C CA . GLU A 1 132 ? -2.795 -21.234 1.292 1.00 94.69 132 GLU A CA 1
ATOM 1035 C C . GLU A 1 132 ? -4.299 -21.546 1.245 1.00 94.69 132 GLU A C 1
ATOM 1037 O O . GLU A 1 132 ? -4.925 -21.841 2.269 1.00 94.69 132 GLU A O 1
ATOM 1042 N N . GLY A 1 133 ? -4.869 -21.459 0.044 1.00 93.25 133 GLY A N 1
ATOM 1043 C CA . GLY A 1 133 ? -6.188 -21.988 -0.280 1.00 93.25 133 GLY A CA 1
ATOM 1044 C C . GLY A 1 133 ? -6.047 -23.182 -1.222 1.00 93.25 133 GLY A C 1
ATOM 1045 O O . GLY A 1 133 ? -5.431 -24.184 -0.882 1.00 93.25 133 GLY A O 1
ATOM 1046 N N . THR A 1 134 ? -6.637 -23.087 -2.408 1.00 94.06 134 THR A N 1
ATOM 1047 C CA . THR A 1 134 ? -6.544 -24.116 -3.460 1.00 94.06 134 THR A CA 1
ATOM 1048 C C . THR A 1 134 ? -5.619 -23.718 -4.607 1.00 94.06 134 THR A C 1
ATOM 1050 O O . THR A 1 134 ? -5.269 -24.565 -5.428 1.00 94.06 134 THR A O 1
ATOM 1053 N N . ALA A 1 135 ? -5.221 -22.445 -4.679 1.00 91.50 135 ALA A N 1
ATOM 1054 C CA . ALA A 1 135 ? -4.301 -21.971 -5.699 1.00 91.50 135 ALA A CA 1
ATOM 1055 C C . ALA A 1 135 ? -2.895 -22.545 -5.471 1.00 91.50 135 ALA A C 1
ATOM 1057 O O . ALA A 1 135 ? -2.398 -22.557 -4.349 1.00 91.50 135 ALA A O 1
ATOM 1058 N N . ALA A 1 136 ? -2.221 -22.970 -6.543 1.00 89.50 136 ALA A N 1
ATOM 1059 C CA . ALA A 1 136 ? -0.831 -23.437 -6.473 1.00 89.50 136 ALA A CA 1
ATOM 1060 C C . ALA A 1 136 ? 0.170 -22.290 -6.229 1.00 89.50 136 ALA A C 1
ATOM 1062 O O . ALA A 1 136 ? 1.275 -22.498 -5.727 1.00 89.50 136 ALA A O 1
ATOM 1063 N N . MET A 1 137 ? -0.216 -21.069 -6.595 1.00 90.31 137 MET A N 1
ATOM 1064 C CA . MET A 1 137 ? 0.568 -19.861 -6.385 1.00 90.31 137 MET A CA 1
ATOM 1065 C C . MET A 1 137 ? -0.340 -18.646 -6.256 1.00 90.31 137 MET A C 1
ATOM 1067 O O . MET A 1 137 ? -1.450 -18.663 -6.770 1.00 90.31 137 MET A O 1
ATOM 1071 N N . THR A 1 138 ? 0.156 -17.582 -5.636 1.00 93.31 138 THR A N 1
ATOM 1072 C CA . THR A 1 138 ? -0.518 -16.280 -5.546 1.00 93.31 138 THR A CA 1
ATOM 1073 C C . THR A 1 138 ? 0.458 -15.191 -5.961 1.00 93.31 138 THR A C 1
ATOM 1075 O O . THR A 1 138 ? 1.598 -15.190 -5.498 1.00 93.31 138 THR A O 1
ATOM 1078 N N . ARG A 1 139 ? 0.025 -14.248 -6.805 1.00 91.19 139 ARG A N 1
ATOM 1079 C CA . ARG A 1 139 ? 0.873 -13.134 -7.251 1.00 91.19 139 ARG A CA 1
ATOM 1080 C C . ARG A 1 139 ? 0.543 -11.852 -6.505 1.00 91.19 139 ARG A C 1
ATOM 1082 O O . ARG A 1 139 ? -0.624 -11.498 -6.338 1.00 91.19 139 ARG A O 1
ATOM 1089 N N . LEU A 1 140 ? 1.591 -11.124 -6.135 1.00 92.75 140 LEU A N 1
ATOM 1090 C CA . LEU A 1 140 ? 1.520 -9.740 -5.684 1.00 92.75 140 LEU A CA 1
ATOM 1091 C C . LEU A 1 140 ? 2.247 -8.833 -6.680 1.00 92.75 140 LEU A C 1
ATOM 1093 O O . LEU A 1 140 ? 3.376 -9.116 -7.088 1.00 92.75 140 LEU A O 1
ATOM 1097 N N . LEU A 1 141 ? 1.607 -7.723 -7.045 1.00 88.75 141 LEU A N 1
ATOM 1098 C CA . LEU A 1 141 ? 2.179 -6.701 -7.918 1.00 88.75 141 LEU A CA 1
ATOM 1099 C C . LEU A 1 141 ? 2.080 -5.321 -7.258 1.00 88.75 141 LEU A C 1
ATOM 1101 O O . LEU A 1 141 ? 1.009 -4.889 -6.831 1.00 88.75 141 LEU A O 1
ATOM 1105 N N . LEU A 1 142 ? 3.216 -4.622 -7.225 1.00 89.94 142 LEU A N 1
ATOM 1106 C CA . LEU A 1 142 ? 3.359 -3.242 -6.770 1.00 89.94 142 LEU A CA 1
ATOM 1107 C C . LEU A 1 142 ? 3.983 -2.416 -7.904 1.00 89.94 142 LEU A C 1
ATOM 1109 O O . LEU A 1 142 ? 5.174 -2.556 -8.171 1.00 89.94 142 LEU A O 1
ATOM 1113 N N . ALA A 1 143 ? 3.200 -1.585 -8.599 1.00 83.81 143 ALA A N 1
ATOM 1114 C CA . ALA A 1 143 ? 3.653 -0.930 -9.835 1.00 83.81 143 ALA A CA 1
ATOM 1115 C C . ALA A 1 143 ? 3.130 0.501 -10.008 1.00 83.81 143 ALA A C 1
ATOM 1117 O O . ALA A 1 143 ? 1.980 0.789 -9.685 1.00 83.81 143 ALA A O 1
ATOM 1118 N N . PHE A 1 144 ? 3.947 1.401 -10.560 1.00 78.94 144 PHE A N 1
ATOM 1119 C CA . PHE A 1 144 ? 3.502 2.756 -10.903 1.00 78.94 144 PHE A CA 1
ATOM 1120 C C . PHE A 1 144 ? 2.774 2.786 -12.252 1.00 78.94 144 PHE A C 1
ATOM 1122 O O . PHE A 1 144 ? 3.195 2.123 -13.199 1.00 78.94 144 PHE A O 1
ATOM 1129 N N . LEU A 1 145 ? 1.710 3.585 -12.354 1.00 65.50 145 LEU A N 1
ATOM 1130 C CA . LEU A 1 145 ? 1.022 3.863 -13.617 1.00 65.50 145 LEU A CA 1
ATOM 1131 C C . LEU A 1 145 ? 1.563 5.153 -14.242 1.00 65.50 145 LEU A C 1
ATOM 1133 O O . LEU A 1 145 ? 1.657 6.179 -13.568 1.00 65.50 145 LEU A O 1
ATOM 1137 N N . SER A 1 146 ? 1.857 5.109 -15.542 1.00 56.44 146 SER A N 1
ATOM 1138 C CA . SER A 1 146 ? 2.193 6.278 -16.365 1.00 56.44 146 SER A CA 1
ATOM 1139 C C . SER A 1 146 ? 1.213 6.377 -17.549 1.00 56.44 146 SER A C 1
ATOM 1141 O O . SER A 1 146 ? 0.841 5.331 -18.088 1.00 56.44 146 SER A O 1
ATOM 1143 N N . PRO A 1 147 ? 0.747 7.578 -17.953 1.00 48.81 147 PRO A N 1
ATOM 1144 C CA . PRO A 1 147 ? -0.111 7.756 -19.124 1.00 48.81 147 PRO A CA 1
ATOM 1145 C C . PRO A 1 147 ? 0.705 7.725 -20.430 1.00 48.81 147 PRO A C 1
ATOM 1147 O O . PRO A 1 147 ? 1.528 8.602 -20.680 1.00 48.81 147 PRO A O 1
ATOM 1150 N N . TRP A 1 148 ? 0.438 6.731 -21.281 1.00 47.69 148 TRP A N 1
ATOM 1151 C CA . TRP A 1 148 ? 1.053 6.535 -22.601 1.00 47.69 148 TRP A CA 1
ATOM 1152 C C . TRP A 1 148 ? 0.003 6.726 -23.725 1.00 47.69 148 TRP A C 1
ATOM 1154 O O . TRP A 1 148 ? -0.437 5.741 -24.313 1.00 47.69 148 TRP A O 1
ATOM 1164 N N . ASP A 1 149 ? -0.447 7.959 -24.015 1.00 49.19 149 ASP A N 1
ATOM 1165 C CA . ASP A 1 149 ? -1.390 8.241 -25.126 1.00 49.19 149 ASP A CA 1
ATOM 1166 C C . ASP A 1 149 ? -0.689 8.939 -26.305 1.00 49.19 149 ASP A C 1
ATOM 1168 O O . ASP A 1 149 ? -0.370 10.125 -26.258 1.00 49.19 149 ASP A O 1
ATOM 1172 N N . VAL A 1 150 ? -0.442 8.191 -27.386 1.00 60.81 150 VAL A N 1
ATOM 1173 C CA . VAL A 1 150 ? 0.231 8.698 -28.596 1.00 60.81 150 VAL A CA 1
ATOM 1174 C C . VAL A 1 150 ? -0.673 9.591 -29.457 1.00 60.81 150 VAL A C 1
ATOM 1176 O O . VAL A 1 150 ? -0.175 10.345 -30.290 1.00 60.81 150 VAL A O 1
ATOM 1179 N N . SER A 1 151 ? -1.998 9.548 -29.265 1.00 50.50 151 SER A N 1
ATOM 1180 C CA . SER A 1 151 ? -2.948 10.315 -30.086 1.00 50.50 151 SER A CA 1
ATOM 1181 C C . SER A 1 151 ? -2.853 11.827 -29.865 1.00 50.50 151 SER A C 1
ATOM 1183 O O . SER A 1 151 ? -3.311 12.607 -30.699 1.00 50.50 151 SER A O 1
ATOM 1185 N N . THR A 1 152 ? -2.208 12.248 -28.775 1.00 54.50 152 THR A N 1
ATOM 1186 C CA . THR A 1 152 ? -1.953 13.655 -28.460 1.00 54.50 152 THR A CA 1
ATOM 1187 C C . THR A 1 152 ? -0.585 14.155 -28.939 1.00 54.50 152 THR A C 1
ATOM 1189 O O . THR A 1 152 ? -0.224 15.287 -28.628 1.00 54.50 152 THR A O 1
ATOM 1192 N N . ALA A 1 153 ? 0.205 13.342 -29.651 1.00 58.31 153 ALA A N 1
ATOM 1193 C CA . ALA A 1 153 ? 1.542 13.732 -30.097 1.00 58.31 153 ALA A CA 1
ATOM 1194 C C . ALA A 1 153 ? 1.500 14.843 -31.167 1.00 58.31 153 ALA A C 1
ATOM 1196 O O . ALA A 1 153 ? 0.807 14.734 -32.179 1.00 58.31 153 ALA A O 1
ATOM 1197 N N . THR A 1 154 ? 2.303 15.892 -30.975 1.00 70.19 154 THR A N 1
ATOM 1198 C CA . THR A 1 154 ? 2.566 16.947 -31.968 1.00 70.19 154 THR A CA 1
ATOM 1199 C C . THR A 1 154 ? 4.070 17.111 -32.163 1.00 70.19 154 THR A C 1
ATOM 1201 O O . THR A 1 154 ? 4.835 16.901 -31.228 1.00 70.19 154 THR A O 1
ATOM 1204 N N . TYR A 1 155 ? 4.519 17.477 -33.368 1.00 82.50 155 TYR A N 1
ATOM 1205 C CA . TYR A 1 155 ? 5.945 17.705 -33.619 1.00 82.50 155 TYR A CA 1
ATOM 1206 C C . TYR A 1 155 ? 6.411 19.052 -33.042 1.00 82.50 155 TYR A C 1
ATOM 1208 O O . TYR A 1 155 ? 5.980 20.110 -33.497 1.00 82.50 155 TYR A O 1
ATOM 1216 N N . ASP A 1 156 ? 7.355 19.012 -32.101 1.00 80.62 156 ASP A N 1
ATOM 1217 C CA . ASP A 1 156 ? 7.831 20.181 -31.342 1.00 80.62 156 ASP A CA 1
ATOM 1218 C C . ASP A 1 156 ? 8.794 21.106 -32.110 1.00 80.62 156 ASP A C 1
ATOM 1220 O O . ASP A 1 156 ? 9.331 22.057 -31.543 1.00 80.62 156 ASP A O 1
ATOM 1224 N N . SER A 1 157 ? 9.028 20.858 -33.406 1.00 93.50 157 SER A N 1
ATOM 1225 C CA . SER A 1 157 ? 9.964 21.634 -34.242 1.00 93.50 157 SER A CA 1
ATOM 1226 C C . SER A 1 157 ? 11.415 21.637 -33.732 1.00 93.50 157 SER A C 1
ATOM 1228 O O . SER A 1 157 ? 12.145 22.612 -33.908 1.00 93.50 157 SER A O 1
ATOM 1230 N N . LYS A 1 158 ? 11.854 20.531 -33.118 1.00 91.31 158 LYS A N 1
ATOM 1231 C CA . LYS A 1 158 ? 13.228 20.318 -32.632 1.00 91.31 158 LYS A CA 1
ATOM 1232 C C . LYS A 1 158 ? 13.891 19.165 -33.389 1.00 91.31 158 LYS A C 1
ATOM 1234 O O . LYS A 1 158 ? 13.230 18.190 -33.742 1.00 91.31 158 LYS A O 1
ATOM 1239 N N . SER A 1 159 ? 15.186 19.292 -33.684 1.00 94.62 159 SER A N 1
ATOM 1240 C CA . SER A 1 159 ? 15.986 18.263 -34.369 1.00 94.62 159 SER A CA 1
ATOM 1241 C C . SER A 1 159 ? 17.486 18.440 -34.101 1.00 94.62 159 SER A C 1
ATOM 1243 O O . SER A 1 159 ? 17.918 19.512 -33.676 1.00 94.62 159 SER A O 1
ATOM 1245 N N . PHE A 1 160 ? 18.266 17.385 -34.347 1.00 96.19 160 PHE A N 1
ATOM 1246 C CA . PHE A 1 160 ? 19.730 17.369 -34.299 1.00 96.19 160 PHE A CA 1
ATOM 1247 C C . PHE A 1 160 ? 20.264 16.415 -35.377 1.00 96.19 160 PHE A C 1
ATOM 1249 O O . PHE A 1 160 ? 19.648 15.381 -35.630 1.00 96.19 160 PHE A O 1
ATOM 1256 N N . ASN A 1 161 ? 21.371 16.770 -36.035 1.00 96.31 161 ASN A N 1
ATOM 1257 C CA . ASN A 1 161 ? 21.953 15.996 -37.135 1.00 96.31 161 ASN A CA 1
ATOM 1258 C C . ASN A 1 161 ? 23.169 15.193 -36.644 1.00 96.31 161 ASN A C 1
ATOM 1260 O O . ASN A 1 161 ? 24.084 15.776 -36.071 1.00 96.31 161 ASN A O 1
ATOM 1264 N N . VAL A 1 162 ? 23.176 13.885 -36.907 1.00 95.81 162 VAL A N 1
ATOM 1265 C CA . VAL A 1 162 ? 24.207 12.924 -36.465 1.00 95.81 162 VAL A CA 1
ATOM 1266 C C . VAL A 1 162 ? 25.122 12.437 -37.599 1.00 95.81 162 VAL A C 1
ATOM 1268 O O . VAL A 1 162 ? 26.018 11.632 -37.369 1.00 95.81 162 VAL A O 1
ATOM 1271 N N . ALA A 1 163 ? 24.937 12.948 -38.822 1.00 95.44 163 ALA A N 1
ATOM 1272 C CA . ALA A 1 163 ? 25.628 12.482 -40.029 1.00 95.44 163 ALA A CA 1
ATOM 1273 C C . ALA A 1 163 ? 27.154 12.698 -40.026 1.00 95.44 163 ALA A C 1
ATOM 1275 O O . ALA A 1 163 ? 27.845 12.212 -40.917 1.00 95.44 163 ALA A O 1
ATOM 1276 N N . THR A 1 164 ? 27.691 13.453 -39.064 1.00 94.56 164 THR A N 1
ATOM 1277 C CA . THR A 1 164 ? 29.144 13.614 -38.900 1.00 94.56 164 THR A CA 1
ATOM 1278 C C . THR A 1 164 ? 29.784 12.345 -38.341 1.00 94.56 164 THR A C 1
ATOM 1280 O O . THR A 1 164 ? 30.904 12.012 -38.722 1.00 94.56 164 THR A O 1
ATOM 1283 N N . GLU A 1 165 ? 29.089 11.645 -37.444 1.00 95.00 165 GLU A N 1
ATOM 1284 C CA . GLU A 1 165 ? 29.587 10.441 -36.783 1.00 95.00 165 GLU A CA 1
ATOM 1285 C C . GLU A 1 165 ? 29.084 9.161 -37.459 1.00 95.00 165 GLU A C 1
ATOM 1287 O O . GLU A 1 165 ? 29.851 8.213 -37.597 1.00 95.00 165 GLU A O 1
ATOM 1292 N N . GLU A 1 166 ? 27.830 9.140 -37.919 1.00 94.31 166 GLU A N 1
ATOM 1293 C CA . GLU A 1 166 ? 27.188 7.952 -38.491 1.00 94.31 166 GLU A CA 1
ATOM 1294 C C . GLU A 1 166 ? 26.335 8.316 -39.712 1.00 94.31 166 GLU A C 1
ATOM 1296 O O . GLU A 1 166 ? 25.441 9.159 -39.623 1.00 94.31 166 GLU A O 1
ATOM 1301 N N . LEU A 1 167 ? 26.613 7.685 -40.857 1.00 95.19 167 LEU A N 1
ATOM 1302 C CA . LEU A 1 167 ? 25.943 7.974 -42.131 1.00 95.19 167 LEU A CA 1
ATOM 1303 C C . LEU A 1 167 ? 24.692 7.121 -42.365 1.00 95.19 167 LEU A C 1
ATOM 1305 O O . LEU A 1 167 ? 23.871 7.494 -43.202 1.00 95.19 167 LEU A O 1
ATOM 1309 N N 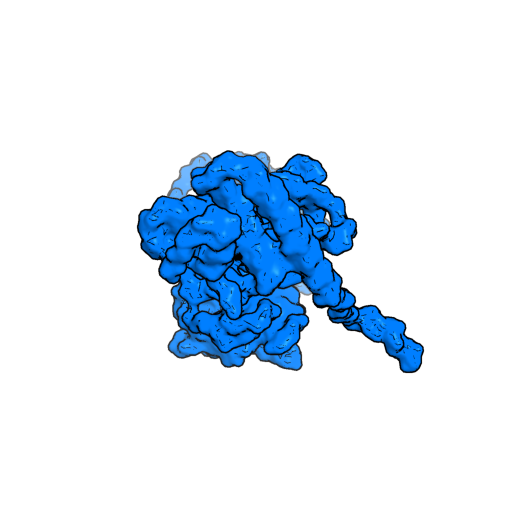. ASP A 1 168 ? 24.535 6.034 -41.611 1.00 93.81 168 ASP A N 1
ATOM 1310 C CA . ASP A 1 168 ? 23.375 5.146 -41.639 1.00 93.81 168 ASP A CA 1
ATOM 1311 C C . ASP A 1 168 ? 22.881 4.847 -40.206 1.00 93.81 168 ASP A C 1
ATOM 1313 O O . ASP A 1 168 ? 23.068 3.743 -39.689 1.00 93.81 168 ASP A O 1
ATOM 1317 N N . PRO A 1 169 ? 22.333 5.855 -39.490 1.00 94.00 169 PRO A N 1
ATOM 1318 C CA . PRO A 1 169 ? 21.865 5.685 -38.118 1.00 94.00 169 PRO A CA 1
ATOM 1319 C C . PRO A 1 169 ? 20.519 4.944 -38.085 1.00 94.00 169 PRO A C 1
ATOM 1321 O O . PRO A 1 169 ? 19.511 5.458 -38.573 1.00 94.00 169 PRO A O 1
ATOM 1324 N N . GLY A 1 170 ? 20.487 3.770 -37.453 1.00 89.81 170 GLY A N 1
ATOM 1325 C CA . GLY A 1 170 ? 19.287 2.929 -37.349 1.00 89.81 170 GLY A CA 1
ATOM 1326 C C . GLY A 1 170 ? 18.579 3.004 -35.995 1.00 89.81 170 GLY A C 1
ATOM 1327 O O . GLY A 1 170 ? 17.362 2.836 -35.915 1.00 89.81 170 GLY A O 1
ATOM 1328 N N . VAL A 1 171 ? 19.314 3.296 -34.914 1.00 93.88 171 VAL A N 1
ATOM 1329 C CA . VAL A 1 171 ? 18.789 3.183 -33.543 1.00 93.88 171 VAL A CA 1
ATOM 1330 C C . VAL A 1 171 ? 19.090 4.419 -32.716 1.00 93.88 171 VAL A C 1
ATOM 1332 O O . VAL A 1 171 ? 20.181 4.983 -32.778 1.00 93.88 171 VAL A O 1
ATOM 1335 N N . ILE A 1 172 ? 18.133 4.785 -31.864 1.00 95.38 172 ILE A N 1
ATOM 1336 C CA . ILE A 1 172 ? 18.288 5.810 -30.836 1.00 95.38 172 ILE A CA 1
ATOM 1337 C C . ILE A 1 172 ? 17.925 5.246 -29.461 1.00 95.38 172 ILE A C 1
ATOM 1339 O O . ILE A 1 172 ? 16.926 4.546 -29.300 1.00 95.38 172 ILE A O 1
ATOM 1343 N N . PHE A 1 173 ? 18.718 5.585 -28.448 1.00 95.94 173 PHE A N 1
ATOM 1344 C CA . PHE A 1 173 ? 18.432 5.271 -27.050 1.00 95.94 173 PHE A CA 1
ATOM 1345 C C . PHE A 1 173 ? 18.668 6.504 -26.175 1.00 95.94 173 PHE A C 1
ATOM 1347 O O . PHE A 1 173 ? 19.687 7.177 -26.312 1.00 95.94 173 PHE A O 1
ATOM 1354 N N . PHE A 1 174 ? 17.766 6.782 -25.233 1.00 93.75 174 PHE A N 1
ATOM 1355 C CA . PHE A 1 174 ? 17.949 7.836 -24.230 1.00 93.75 174 PHE A CA 1
ATOM 1356 C C . PHE A 1 174 ? 18.208 7.243 -22.852 1.00 93.75 174 PHE A C 1
ATOM 1358 O O . PHE A 1 174 ? 17.513 6.327 -22.412 1.00 93.75 174 PHE A O 1
ATOM 1365 N N . LYS A 1 175 ? 19.163 7.825 -22.121 1.00 90.69 175 LYS A N 1
ATOM 1366 C CA . LYS A 1 175 ? 19.278 7.604 -20.677 1.00 90.69 175 LYS A CA 1
ATOM 1367 C C . LYS A 1 175 ? 17.970 8.015 -20.000 1.00 90.69 175 LYS A C 1
ATOM 1369 O O . LYS A 1 175 ? 17.352 9.000 -20.387 1.00 90.69 175 LYS A O 1
ATOM 1374 N N . SER A 1 176 ? 17.575 7.303 -18.949 1.00 83.88 176 SER A N 1
ATOM 1375 C CA . SER A 1 176 ? 16.297 7.505 -18.246 1.00 83.88 176 SER A CA 1
ATOM 1376 C C . SER A 1 176 ? 16.099 8.887 -17.610 1.00 83.88 176 SER A C 1
ATOM 1378 O O . SER A 1 176 ? 14.978 9.223 -17.244 1.00 83.88 176 SER A O 1
ATOM 1380 N N . ASP A 1 177 ? 17.153 9.693 -17.471 1.00 80.38 177 ASP A N 1
ATOM 1381 C CA . ASP A 1 177 ? 17.060 11.087 -17.024 1.00 80.38 177 ASP A CA 1
ATOM 1382 C C . ASP A 1 177 ? 17.033 12.098 -18.183 1.00 80.38 177 ASP A C 1
ATOM 1384 O O . ASP A 1 177 ? 16.988 13.298 -17.936 1.00 80.38 177 ASP A O 1
ATOM 1388 N N . GLY A 1 178 ? 17.090 11.631 -19.433 1.00 89.56 178 GLY A N 1
ATOM 1389 C CA . GLY A 1 178 ? 17.075 12.444 -20.645 1.00 89.56 178 GLY A CA 1
ATOM 1390 C C . GLY A 1 178 ? 18.368 13.197 -20.944 1.00 89.56 178 GLY A C 1
ATOM 1391 O O . GLY A 1 178 ? 18.411 13.930 -21.927 1.00 89.56 178 GLY A O 1
ATOM 1392 N N . THR A 1 179 ? 19.415 13.060 -20.125 1.00 94.88 179 THR A N 1
ATOM 1393 C CA . THR A 1 179 ? 20.652 13.856 -20.258 1.00 94.88 179 THR A CA 1
ATOM 1394 C C . THR A 1 179 ? 21.658 13.269 -21.244 1.00 94.88 179 THR A C 1
ATOM 1396 O O . THR A 1 179 ? 22.617 13.942 -21.621 1.00 94.88 179 THR A O 1
ATOM 1399 N N . LYS A 1 180 ? 21.461 12.016 -21.669 1.00 96.00 180 LYS A N 1
ATOM 1400 C CA . LYS A 1 180 ? 22.306 11.342 -22.657 1.00 96.00 180 LYS A CA 1
ATOM 1401 C C . LYS A 1 180 ? 21.474 10.662 -23.725 1.00 96.00 180 LYS A C 1
ATOM 1403 O O . LYS A 1 180 ? 20.426 10.087 -23.430 1.00 96.00 180 LYS A O 1
ATOM 1408 N N . MET A 1 181 ? 21.993 10.709 -24.942 1.00 97.62 181 MET A N 1
ATOM 1409 C CA . MET A 1 181 ? 21.447 10.063 -26.126 1.00 97.62 181 MET A CA 1
ATOM 1410 C C . MET A 1 181 ? 22.545 9.213 -26.759 1.00 97.62 181 MET A C 1
ATOM 1412 O O . MET A 1 181 ? 23.705 9.628 -26.808 1.00 97.62 181 MET A O 1
ATOM 1416 N N . TYR A 1 182 ? 22.172 8.036 -27.240 1.00 98.06 182 TYR A N 1
ATOM 1417 C CA . TYR A 1 182 ? 23.059 7.094 -27.902 1.00 98.06 182 TYR A CA 1
ATOM 1418 C C . TYR A 1 182 ? 22.494 6.753 -29.269 1.00 98.06 182 TYR A C 1
ATOM 1420 O O . TYR A 1 182 ? 21.284 6.553 -29.399 1.00 98.06 182 TYR A O 1
ATOM 1428 N N . VAL A 1 183 ? 23.370 6.692 -30.264 1.00 97.56 183 VAL A N 1
ATOM 1429 C CA . VAL A 1 183 ? 23.021 6.356 -31.645 1.00 97.56 183 VAL A CA 1
ATOM 1430 C C . VAL A 1 183 ? 23.858 5.163 -32.071 1.00 97.56 183 VAL A C 1
ATOM 1432 O O . VAL A 1 183 ? 25.070 5.173 -31.872 1.00 97.56 183 VAL A O 1
ATOM 1435 N N . LEU A 1 184 ? 23.207 4.144 -32.623 1.00 96.56 184 LEU A N 1
ATOM 1436 C CA . LEU A 1 184 ? 23.857 3.024 -33.302 1.00 96.56 184 LEU A CA 1
ATOM 1437 C C . LEU A 1 184 ? 23.503 3.107 -34.788 1.00 96.56 184 LEU A C 1
ATOM 1439 O O . LEU A 1 184 ? 22.353 3.398 -35.134 1.00 96.56 184 LEU A O 1
ATOM 1443 N N . GLY A 1 185 ? 24.479 2.831 -35.643 1.00 90.69 185 GLY A N 1
ATOM 1444 C CA . GLY A 1 185 ? 24.260 2.670 -37.074 1.00 90.69 185 GL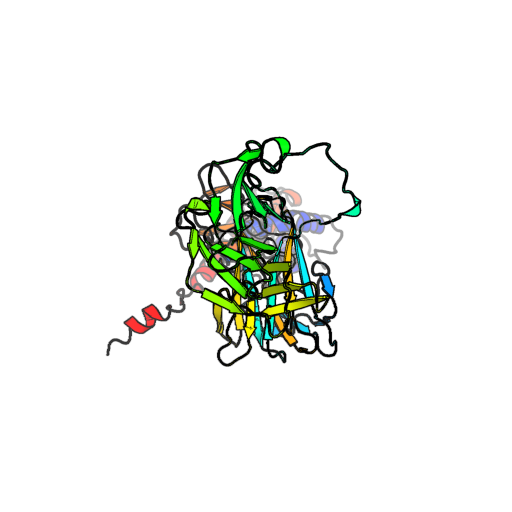Y A CA 1
ATOM 1445 C C . GLY A 1 185 ? 25.242 1.702 -37.716 1.00 90.69 185 GLY A C 1
ATOM 1446 O O . GLY A 1 185 ? 26.167 1.210 -37.063 1.00 90.69 185 GLY A O 1
ATOM 1447 N N . ASN A 1 186 ? 25.002 1.448 -38.998 1.00 88.56 186 ASN A N 1
ATOM 1448 C CA . ASN A 1 186 ? 25.546 0.312 -39.743 1.00 88.56 186 ASN A CA 1
ATOM 1449 C C . ASN A 1 186 ? 26.757 0.694 -40.608 1.00 88.56 186 ASN A C 1
ATOM 1451 O O . ASN A 1 186 ? 27.424 -0.176 -41.158 1.00 88.56 186 ASN A O 1
ATOM 1455 N N . THR A 1 187 ? 27.078 1.988 -40.757 1.00 91.06 187 THR A N 1
ATOM 1456 C CA . THR A 1 187 ? 28.280 2.377 -41.520 1.00 91.06 187 THR A CA 1
ATOM 1457 C C . THR A 1 187 ? 29.547 2.054 -40.739 1.00 91.06 187 THR A C 1
ATOM 1459 O O . THR A 1 187 ? 30.542 1.623 -41.323 1.00 91.06 187 THR A O 1
ATOM 1462 N N . ASN A 1 188 ? 29.532 2.305 -39.426 1.00 89.69 188 ASN A N 1
ATOM 1463 C CA . ASN A 1 188 ? 30.696 2.102 -38.566 1.00 89.69 188 ASN A CA 1
ATOM 1464 C C . ASN A 1 188 ? 30.545 0.922 -37.595 1.00 89.69 188 ASN A C 1
ATOM 1466 O O . ASN A 1 188 ? 31.529 0.560 -36.946 1.00 89.69 188 ASN A O 1
ATOM 1470 N N . ASP A 1 189 ? 29.336 0.372 -37.439 1.00 95.19 189 ASP A N 1
ATOM 1471 C CA . ASP A 1 189 ? 28.984 -0.608 -36.403 1.00 95.19 189 ASP A CA 1
ATOM 1472 C C . ASP A 1 189 ? 29.425 -0.127 -35.008 1.00 95.19 189 ASP A C 1
ATOM 1474 O O . ASP A 1 189 ? 30.120 -0.818 -34.249 1.00 95.19 189 ASP A O 1
ATOM 1478 N N . MET A 1 190 ? 29.094 1.131 -34.692 1.00 95.50 190 MET A N 1
ATOM 1479 C CA . MET A 1 190 ? 29.489 1.794 -33.447 1.00 95.50 190 MET A CA 1
ATOM 1480 C C . MET A 1 190 ? 28.302 2.405 -32.718 1.00 95.50 190 MET A C 1
ATOM 1482 O O . MET A 1 190 ? 27.404 2.990 -33.318 1.00 95.50 190 MET A O 1
ATOM 1486 N N . VAL A 1 191 ? 28.365 2.356 -31.389 1.00 97.62 191 VAL A N 1
ATOM 1487 C CA . VAL A 1 191 ? 27.503 3.152 -30.515 1.00 97.62 191 VAL A CA 1
ATOM 1488 C C . VAL A 1 191 ? 28.189 4.487 -30.244 1.00 97.62 191 VAL A C 1
ATOM 1490 O O . VAL A 1 191 ? 29.246 4.522 -29.612 1.00 97.62 191 VAL A O 1
ATOM 1493 N N . PHE A 1 192 ? 27.583 5.585 -30.685 1.00 98.00 192 PHE A N 1
ATOM 1494 C CA . PHE A 1 192 ? 28.019 6.957 -30.421 1.00 98.00 192 PHE A CA 1
ATOM 1495 C C . PHE A 1 192 ? 27.251 7.557 -29.243 1.00 98.00 192 PHE A C 1
ATOM 1497 O O . PHE A 1 192 ? 26.047 7.346 -29.109 1.00 98.00 192 PHE A O 1
ATOM 1504 N N . GLN A 1 193 ? 27.939 8.322 -28.392 1.00 98.44 193 GLN A N 1
ATOM 1505 C CA . GLN A 1 193 ? 27.362 8.961 -27.208 1.00 98.44 193 GLN A CA 1
ATOM 1506 C C . GLN A 1 193 ? 27.318 10.487 -27.337 1.00 98.44 193 GLN A C 1
ATOM 1508 O O . GLN A 1 193 ? 28.309 11.138 -27.672 1.00 98.44 193 GLN A O 1
ATOM 1513 N N . TYR A 1 194 ? 26.180 11.059 -26.950 1.00 98.44 194 TYR A N 1
ATOM 1514 C CA . TYR A 1 194 ? 25.917 12.493 -26.931 1.00 98.44 194 TYR A CA 1
ATOM 1515 C C . TYR A 1 194 ? 25.402 12.919 -25.549 1.00 98.44 194 TYR A C 1
ATOM 1517 O O . TYR A 1 194 ? 24.621 12.199 -24.917 1.00 98.44 194 TYR A O 1
ATOM 1525 N N . SER A 1 195 ? 25.791 14.109 -25.091 1.00 98.12 195 SER A N 1
ATOM 1526 C CA . SER A 1 195 ? 25.176 14.776 -23.936 1.00 98.12 195 SER A CA 1
ATOM 1527 C C . SER A 1 195 ? 24.132 15.784 -24.393 1.00 98.12 195 SER A C 1
ATOM 1529 O O . SER A 1 195 ? 24.342 16.493 -25.371 1.00 98.12 195 SER A O 1
ATOM 1531 N N . LEU A 1 196 ? 23.023 15.876 -23.666 1.00 97.69 196 LEU A N 1
ATOM 1532 C CA . LEU A 1 196 ? 21.997 16.895 -23.851 1.00 97.69 196 LEU A CA 1
ATOM 1533 C C . LEU A 1 196 ? 22.099 17.884 -22.693 1.00 97.69 196 LEU A C 1
ATOM 1535 O O . LEU A 1 196 ? 21.924 17.511 -21.532 1.00 97.69 196 LEU A O 1
ATOM 1539 N N . SER A 1 197 ? 22.381 19.151 -23.001 1.00 96.56 197 SER A N 1
ATOM 1540 C CA . SER A 1 197 ? 22.475 20.184 -21.957 1.00 96.56 197 SER A CA 1
ATOM 1541 C C . SER A 1 197 ? 21.127 20.484 -21.296 1.00 96.56 197 SER A C 1
ATOM 1543 O O . SER A 1 197 ? 21.092 20.947 -20.158 1.00 96.56 197 SER A O 1
ATOM 1545 N N . THR A 1 198 ? 20.019 20.180 -21.978 1.00 92.12 198 THR A N 1
ATOM 1546 C CA . THR A 1 198 ? 18.679 20.132 -21.388 1.00 92.12 198 THR A CA 1
ATOM 1547 C C . THR A 1 198 ? 18.102 18.733 -21.580 1.00 92.12 198 THR A C 1
ATOM 1549 O O . THR A 1 198 ? 18.030 18.240 -22.703 1.00 92.12 198 THR A O 1
ATOM 1552 N N . ALA A 1 199 ? 17.708 18.079 -20.486 1.00 90.94 199 ALA A N 1
ATOM 1553 C CA . ALA A 1 199 ? 17.176 16.721 -20.532 1.00 90.94 199 ALA A CA 1
ATOM 1554 C C . ALA A 1 199 ? 16.000 16.605 -21.517 1.00 90.94 199 ALA A C 1
ATOM 1556 O O . ALA A 1 199 ? 15.100 17.441 -21.488 1.00 90.94 199 ALA A O 1
ATOM 1557 N N . TRP A 1 200 ? 16.012 15.560 -22.352 1.00 88.25 200 TRP A N 1
ATOM 1558 C CA . TRP A 1 200 ? 14.996 15.253 -23.375 1.00 88.25 200 TRP A CA 1
ATOM 1559 C C . TRP A 1 200 ? 14.912 16.233 -24.554 1.00 88.25 200 TRP A C 1
ATOM 1561 O O . TRP A 1 200 ? 14.094 16.052 -25.453 1.00 88.25 200 TRP A O 1
ATOM 1571 N N . GLU A 1 201 ? 15.795 17.230 -24.611 1.00 93.25 201 GLU A N 1
ATOM 1572 C CA . GLU A 1 201 ? 15.823 18.229 -25.675 1.00 93.25 201 GLU A CA 1
ATOM 1573 C C . GLU A 1 201 ? 16.899 17.927 -26.719 1.00 93.25 201 GLU A C 1
ATOM 1575 O O . GLU A 1 201 ? 18.048 18.365 -26.601 1.00 93.25 201 GLU A O 1
ATOM 1580 N N . VAL A 1 202 ? 16.526 17.203 -27.780 1.00 95.81 202 VAL A N 1
ATOM 1581 C CA . VAL A 1 202 ? 17.465 16.743 -28.825 1.00 95.81 202 VAL A CA 1
ATOM 1582 C C . VAL A 1 202 ? 18.232 17.871 -29.503 1.00 95.81 202 VAL A C 1
ATOM 1584 O O . VAL A 1 202 ? 19.405 17.703 -29.813 1.00 95.81 202 VAL A O 1
ATOM 1587 N N . SER A 1 203 ? 17.629 19.052 -29.664 1.00 96.81 203 SER A N 1
ATOM 1588 C CA . SER A 1 203 ? 18.300 20.221 -30.252 1.00 96.81 203 SER A CA 1
ATOM 1589 C C . SER A 1 203 ? 19.462 20.751 -29.405 1.00 96.81 203 SER A C 1
ATOM 1591 O O . SER A 1 203 ? 20.195 21.627 -29.853 1.00 96.81 203 SER A O 1
ATOM 1593 N N . THR A 1 204 ? 19.618 20.257 -28.175 1.00 96.56 204 THR A N 1
ATOM 1594 C CA . THR A 1 204 ? 20.709 20.611 -27.261 1.00 96.56 204 THR A CA 1
ATOM 1595 C C . THR A 1 204 ? 21.803 19.547 -27.180 1.00 96.56 204 THR A C 1
ATOM 1597 O O . THR A 1 204 ? 22.701 19.670 -26.341 1.00 96.56 204 THR A O 1
ATOM 1600 N N . ALA A 1 205 ? 21.714 18.506 -28.013 1.00 97.75 205 ALA A N 1
ATOM 1601 C CA . ALA A 1 205 ? 22.686 17.430 -28.061 1.00 97.75 205 ALA A CA 1
ATOM 1602 C C . ALA A 1 205 ? 24.064 17.931 -28.529 1.00 97.75 205 ALA A C 1
ATOM 1604 O O . ALA A 1 205 ? 24.183 18.778 -29.414 1.00 97.75 205 ALA A O 1
ATOM 1605 N N . THR A 1 206 ? 25.115 17.373 -27.939 1.00 98.06 206 THR A N 1
ATOM 1606 C CA . THR A 1 206 ? 26.515 17.577 -28.320 1.00 98.06 206 THR A CA 1
ATOM 1607 C C . THR A 1 206 ? 27.243 16.242 -28.270 1.00 98.06 206 THR A C 1
ATOM 1609 O O . THR A 1 206 ? 27.112 15.521 -27.280 1.00 98.06 206 THR A O 1
ATOM 1612 N N . TYR A 1 207 ? 28.007 15.911 -29.313 1.00 97.81 207 TYR A N 1
ATOM 1613 C CA . TYR A 1 207 ? 28.795 14.679 -29.348 1.00 97.81 207 TYR A CA 1
ATOM 1614 C C . TYR A 1 207 ? 29.872 14.698 -28.256 1.00 97.81 207 TYR A C 1
ATOM 1616 O O . TYR A 1 207 ? 30.678 15.626 -28.187 1.00 97.81 207 TYR A O 1
ATOM 1624 N N . ASP A 1 208 ? 29.908 13.662 -27.415 1.00 97.69 208 ASP A N 1
ATOM 1625 C CA . ASP A 1 208 ? 30.821 13.587 -26.267 1.00 97.69 208 ASP A CA 1
ATOM 1626 C C . ASP A 1 208 ? 32.256 13.199 -26.671 1.00 97.69 208 ASP A C 1
ATOM 1628 O O . ASP A 1 208 ? 33.119 13.058 -25.805 1.00 97.69 208 ASP A O 1
ATOM 1632 N N . SER A 1 209 ? 32.524 12.993 -27.969 1.00 97.06 209 SER A N 1
ATOM 1633 C CA . SER A 1 209 ? 33.762 12.358 -28.452 1.00 97.06 209 SER A CA 1
ATOM 1634 C C . SER A 1 209 ? 33.981 10.968 -27.842 1.00 97.06 209 SER A C 1
ATOM 1636 O O . SER A 1 209 ? 35.108 10.573 -27.546 1.00 97.06 209 SER A O 1
ATOM 1638 N N . LYS A 1 210 ? 32.881 10.238 -27.624 1.00 97.75 210 LYS A N 1
ATOM 1639 C CA . LYS A 1 210 ? 32.849 8.899 -27.033 1.00 97.75 210 LYS A CA 1
ATOM 1640 C C . LYS A 1 210 ? 32.065 7.960 -27.933 1.00 97.75 210 LYS A C 1
ATOM 1642 O O . LYS A 1 210 ? 30.910 8.232 -28.262 1.00 97.75 210 LYS A O 1
ATOM 1647 N N . SER A 1 211 ? 32.688 6.843 -28.276 1.00 96.94 211 SER A N 1
ATOM 1648 C CA . SER A 1 211 ? 32.072 5.780 -29.056 1.00 96.94 211 SER A CA 1
ATOM 1649 C C . SER A 1 211 ? 32.653 4.417 -28.689 1.00 96.94 211 SER A C 1
ATOM 1651 O O . SER A 1 211 ? 33.692 4.329 -28.027 1.00 96.94 211 SER A O 1
ATOM 1653 N N . PHE A 1 212 ? 31.966 3.355 -29.097 1.00 97.31 212 PHE A N 1
ATOM 1654 C CA . PHE A 1 212 ? 32.408 1.976 -28.919 1.00 97.31 212 PHE A CA 1
ATOM 1655 C C . PHE A 1 212 ? 32.010 1.136 -30.130 1.00 97.31 212 PHE A C 1
ATOM 1657 O O . PHE A 1 212 ? 30.861 1.204 -30.560 1.00 97.31 212 PHE A O 1
ATOM 1664 N N . SER A 1 213 ? 32.953 0.371 -30.683 1.00 96.81 213 SER A N 1
ATOM 1665 C CA . SER A 1 213 ? 32.698 -0.510 -31.827 1.00 96.81 213 SER A CA 1
ATOM 1666 C C . SER A 1 213 ? 32.196 -1.867 -31.358 1.00 96.81 213 SER A C 1
ATOM 1668 O O . SER A 1 213 ? 32.775 -2.461 -30.451 1.00 96.81 213 SER A O 1
ATOM 1670 N N . VAL A 1 214 ? 31.141 -2.346 -32.009 1.00 96.44 214 VAL A N 1
ATOM 1671 C CA . VAL A 1 214 ? 30.541 -3.668 -31.787 1.00 96.44 214 VAL A CA 1
ATOM 1672 C C . VAL A 1 214 ? 30.810 -4.619 -32.957 1.00 96.44 214 VAL A C 1
ATOM 1674 O O . VAL A 1 214 ? 30.491 -5.798 -32.865 1.00 96.44 214 VAL A O 1
ATOM 1677 N N . ALA A 1 215 ? 31.479 -4.136 -34.011 1.00 95.81 215 ALA A N 1
ATOM 1678 C CA . ALA A 1 215 ? 31.734 -4.837 -35.274 1.00 95.81 215 ALA A CA 1
ATOM 1679 C C . ALA A 1 215 ? 32.368 -6.231 -35.127 1.00 95.81 215 ALA A C 1
ATOM 1681 O O . ALA A 1 215 ? 32.220 -7.084 -35.997 1.00 95.81 215 ALA A O 1
ATOM 1682 N N . THR A 1 216 ? 33.132 -6.462 -34.050 1.00 95.06 216 THR A N 1
ATOM 1683 C CA . THR A 1 216 ? 33.792 -7.759 -33.819 1.00 95.06 216 THR A CA 1
ATOM 1684 C C . THR A 1 216 ? 32.785 -8.841 -33.445 1.00 95.06 216 THR A C 1
ATOM 1686 O O . THR A 1 216 ? 32.906 -9.975 -33.906 1.00 95.06 216 THR A O 1
ATOM 1689 N N . GLU A 1 217 ? 31.805 -8.504 -32.610 1.00 95.75 217 GLU A N 1
ATOM 1690 C CA . GLU A 1 217 ? 30.758 -9.431 -32.199 1.00 95.75 217 GLU A CA 1
ATOM 1691 C C . GLU A 1 217 ? 29.539 -9.370 -33.119 1.00 95.75 217 GLU A C 1
ATOM 1693 O O . GLU A 1 217 ? 28.925 -10.403 -33.334 1.00 95.75 217 GLU A O 1
ATOM 1698 N N . GLU A 1 218 ? 29.195 -8.207 -33.675 1.00 95.50 218 GLU A N 1
ATOM 1699 C CA . GLU A 1 218 ? 28.020 -8.012 -34.528 1.00 95.50 218 GLU A CA 1
ATOM 1700 C C . GLU A 1 218 ? 28.319 -6.997 -35.653 1.00 95.50 218 GLU A C 1
ATOM 1702 O O . GLU A 1 218 ? 28.215 -5.790 -35.428 1.00 95.50 218 GLU A O 1
ATOM 1707 N N . PRO A 1 219 ? 28.717 -7.469 -36.852 1.00 93.12 219 PRO A N 1
ATOM 1708 C CA . PRO A 1 219 ? 29.027 -6.626 -38.015 1.00 93.12 219 PRO A CA 1
ATOM 1709 C C . PRO A 1 219 ? 27.799 -6.202 -38.853 1.00 93.12 219 PRO A C 1
ATOM 1711 O O . PRO A 1 219 ? 27.946 -5.875 -40.028 1.00 93.12 219 PRO A O 1
ATOM 1714 N N . ASP A 1 220 ? 26.592 -6.256 -38.285 1.00 94.00 220 ASP A N 1
ATOM 1715 C CA . ASP A 1 220 ? 25.383 -5.621 -38.834 1.00 94.00 220 ASP A CA 1
ATOM 1716 C C . ASP A 1 220 ? 24.371 -5.338 -37.700 1.00 94.00 220 ASP A C 1
ATOM 1718 O O . ASP A 1 220 ? 23.350 -6.028 -37.566 1.00 94.00 220 ASP A O 1
ATOM 1722 N N . PRO A 1 221 ? 24.675 -4.390 -36.794 1.00 95.94 221 PRO A N 1
ATOM 1723 C CA . PRO A 1 221 ? 23.915 -4.194 -35.570 1.00 95.94 221 PRO A CA 1
ATOM 1724 C C . PRO A 1 221 ? 22.613 -3.422 -35.843 1.00 95.94 221 PRO A C 1
ATOM 1726 O O . PRO A 1 221 ? 22.604 -2.394 -36.511 1.00 95.94 221 PRO A O 1
ATOM 1729 N N . GLN A 1 222 ? 21.500 -3.893 -35.279 1.00 95.12 222 GLN A N 1
ATOM 1730 C CA . GLN A 1 222 ? 20.150 -3.353 -35.522 1.00 95.12 222 GLN A CA 1
ATOM 1731 C C . GLN A 1 222 ? 19.457 -2.837 -34.261 1.00 95.12 222 GLN A C 1
ATOM 1733 O O . GLN A 1 222 ? 18.503 -2.070 -34.341 1.00 95.12 222 GLN A O 1
ATOM 1738 N N . GLY A 1 223 ? 19.925 -3.226 -33.073 1.00 95.00 223 GLY A N 1
ATOM 1739 C CA . GLY A 1 223 ? 19.283 -2.834 -31.822 1.00 95.00 223 GLY A CA 1
ATOM 1740 C C . GLY A 1 223 ? 20.260 -2.700 -30.667 1.00 95.00 223 GLY A C 1
ATOM 1741 O O . GLY A 1 223 ? 21.203 -3.478 -30.539 1.00 95.00 223 GLY A O 1
ATOM 1742 N N . ILE A 1 224 ? 19.989 -1.733 -29.786 1.00 96.44 224 ILE A N 1
ATOM 1743 C CA . ILE A 1 224 ? 20.697 -1.564 -28.514 1.00 96.44 224 ILE A CA 1
ATOM 1744 C C . ILE A 1 224 ? 19.729 -1.469 -27.341 1.00 96.44 224 ILE A C 1
ATOM 1746 O O . ILE A 1 224 ? 18.616 -0.959 -27.461 1.00 96.44 224 ILE A O 1
ATOM 1750 N N . PHE A 1 225 ? 20.196 -1.883 -26.169 1.00 95.44 225 PHE A N 1
ATOM 1751 C CA . PHE A 1 225 ? 19.510 -1.649 -24.905 1.00 95.44 225 PHE A CA 1
ATOM 1752 C C . PHE A 1 225 ? 20.521 -1.407 -23.786 1.00 95.44 225 PHE A C 1
ATOM 1754 O O . PHE A 1 225 ? 21.482 -2.160 -23.642 1.00 95.44 225 PHE A O 1
ATOM 1761 N N . PHE A 1 226 ? 20.284 -0.402 -22.944 1.00 92.81 226 PHE A N 1
ATOM 1762 C CA . PHE A 1 226 ? 21.057 -0.209 -21.716 1.00 92.81 226 PHE A CA 1
ATOM 1763 C C . PHE A 1 226 ? 20.287 -0.721 -20.505 1.00 92.81 226 PHE A C 1
ATOM 1765 O O . PHE A 1 226 ? 19.103 -0.426 -20.333 1.00 92.81 226 PHE A O 1
ATOM 1772 N N . LYS A 1 227 ? 20.983 -1.410 -19.595 1.00 84.62 227 LYS A N 1
ATOM 1773 C CA . LYS A 1 227 ? 20.433 -1.675 -18.259 1.00 84.62 227 LYS A CA 1
ATOM 1774 C C . LYS A 1 227 ? 20.146 -0.334 -17.561 1.00 84.62 227 LYS A C 1
ATOM 1776 O O . LYS A 1 227 ? 20.978 0.565 -17.662 1.00 84.62 227 LYS A O 1
ATOM 1781 N N . PRO A 1 228 ? 19.044 -0.184 -16.798 1.00 82.31 228 PRO A N 1
ATOM 1782 C CA . PRO A 1 228 ? 18.670 1.101 -16.191 1.00 82.31 228 PRO A CA 1
ATOM 1783 C C . PRO A 1 228 ? 19.699 1.735 -15.244 1.00 82.31 228 PRO A C 1
ATOM 1785 O O . PRO A 1 228 ? 19.635 2.934 -14.988 1.00 82.31 228 PRO A O 1
ATOM 1788 N N . ASP A 1 229 ? 20.646 0.960 -14.710 1.00 77.19 229 ASP A N 1
ATOM 1789 C CA . ASP A 1 229 ? 21.749 1.495 -13.902 1.00 77.19 229 ASP A CA 1
ATOM 1790 C C . ASP A 1 229 ? 22.935 1.993 -14.747 1.00 77.19 229 ASP A C 1
ATOM 1792 O O . ASP A 1 229 ? 23.863 2.575 -14.198 1.00 77.19 229 ASP A O 1
ATOM 1796 N N . GLY A 1 230 ? 22.902 1.798 -16.069 1.00 87.38 230 GLY A N 1
ATOM 1797 C CA . GLY A 1 230 ? 23.935 2.183 -17.028 1.00 87.38 230 GLY A CA 1
ATOM 1798 C C . GLY A 1 230 ? 25.158 1.277 -17.063 1.00 87.38 230 GLY A C 1
ATOM 1799 O O . GLY A 1 230 ? 26.107 1.596 -17.770 1.00 87.38 230 GLY A O 1
ATOM 1800 N N . THR A 1 231 ? 25.174 0.181 -16.302 1.00 90.06 231 THR A N 1
ATOM 1801 C CA . THR A 1 231 ? 26.358 -0.687 -16.154 1.00 90.06 231 THR A CA 1
ATOM 1802 C C . THR A 1 231 ? 26.485 -1.743 -17.248 1.00 90.06 231 THR A C 1
ATOM 1804 O O . THR A 1 231 ? 27.540 -2.364 -17.378 1.00 90.06 231 THR A O 1
ATOM 1807 N N . LYS A 1 232 ? 25.416 -1.975 -18.019 1.00 90.69 232 LYS A N 1
ATOM 1808 C CA . LYS A 1 232 ? 25.380 -2.957 -19.106 1.00 90.69 232 LYS A CA 1
ATOM 1809 C C . LYS A 1 232 ? 24.791 -2.359 -20.372 1.00 90.69 232 LYS A C 1
A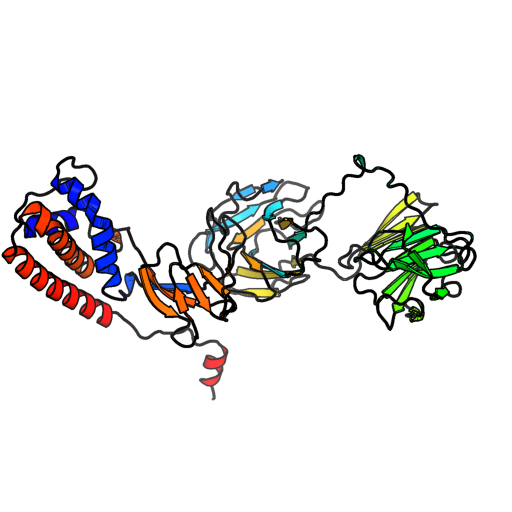TOM 1811 O O . LYS A 1 232 ? 23.807 -1.621 -20.300 1.00 90.69 232 LYS A O 1
ATOM 1816 N N . LEU A 1 233 ? 25.363 -2.759 -21.498 1.00 96.56 233 LEU A N 1
ATOM 1817 C CA . LEU A 1 233 ? 24.863 -2.530 -22.848 1.00 96.56 233 LEU A CA 1
ATOM 1818 C C . LEU A 1 233 ? 24.610 -3.893 -23.494 1.00 96.56 233 LEU A C 1
ATOM 1820 O O . LEU A 1 233 ? 25.410 -4.815 -23.332 1.00 96.56 233 LEU A O 1
ATOM 1824 N N . TYR A 1 234 ? 23.503 -4.010 -24.212 1.00 96.56 234 TYR A N 1
ATOM 1825 C CA . TYR A 1 234 ? 23.150 -5.172 -25.013 1.00 96.56 234 TYR A CA 1
ATOM 1826 C C . TYR A 1 234 ? 22.979 -4.744 -26.461 1.00 96.56 234 TYR A C 1
ATOM 1828 O O . TYR A 1 234 ? 22.411 -3.681 -26.710 1.00 96.56 234 TYR A O 1
ATOM 1836 N N . VAL A 1 235 ? 23.462 -5.567 -27.384 1.00 97.12 235 VAL A N 1
ATOM 1837 C CA . VAL A 1 235 ? 23.438 -5.309 -28.829 1.00 97.12 235 VAL A CA 1
ATOM 1838 C C . VAL A 1 235 ? 22.876 -6.539 -29.529 1.00 97.12 235 VAL A C 1
ATOM 1840 O O . VAL A 1 235 ? 23.190 -7.655 -29.123 1.00 97.12 235 VAL A O 1
ATOM 1843 N N . ILE A 1 236 ? 22.045 -6.339 -30.547 1.00 96.00 236 ILE A N 1
ATOM 1844 C CA . ILE A 1 236 ? 21.571 -7.391 -31.454 1.00 96.00 236 ILE A CA 1
ATOM 1845 C C . ILE A 1 236 ? 21.774 -6.933 -32.895 1.00 96.00 236 ILE A C 1
ATOM 1847 O O . ILE A 1 236 ? 21.718 -5.730 -33.165 1.00 96.00 236 ILE A O 1
ATOM 1851 N N . GLY A 1 237 ? 21.966 -7.876 -33.809 1.00 93.81 237 GLY A N 1
ATOM 1852 C CA . GLY A 1 237 ? 22.049 -7.597 -35.233 1.00 93.81 237 GLY A CA 1
ATOM 1853 C C . GLY A 1 237 ? 21.847 -8.832 -36.097 1.00 93.81 237 GLY A C 1
ATOM 1854 O O . GLY A 1 237 ? 21.598 -9.934 -35.597 1.00 93.81 237 GLY A O 1
ATOM 1855 N N . VAL A 1 238 ? 21.912 -8.604 -37.404 1.00 93.44 238 VAL A N 1
ATOM 1856 C CA . VAL A 1 238 ? 21.517 -9.568 -38.439 1.00 93.44 238 VAL A CA 1
ATOM 1857 C C . VAL A 1 238 ? 22.658 -10.496 -38.824 1.00 93.44 238 VAL A C 1
ATOM 1859 O O . VAL A 1 238 ? 22.419 -11.603 -39.299 1.00 93.44 238 VAL A O 1
ATOM 1862 N N . ALA A 1 239 ? 23.914 -10.080 -38.653 1.00 93.69 239 ALA A N 1
ATOM 1863 C CA . ALA A 1 239 ? 25.025 -10.878 -39.151 1.00 93.69 239 ALA A CA 1
ATOM 1864 C C . ALA A 1 239 ? 25.191 -12.173 -38.348 1.00 93.69 239 ALA A C 1
ATOM 1866 O O . ALA A 1 239 ? 25.577 -13.193 -38.922 1.00 93.69 239 ALA A O 1
ATOM 1867 N N . ASN A 1 240 ? 24.884 -12.146 -37.045 1.00 93.44 240 ASN A N 1
ATOM 1868 C CA . ASN A 1 240 ? 25.017 -13.310 -36.170 1.00 93.44 240 ASN A CA 1
ATOM 1869 C C . ASN A 1 240 ? 23.717 -13.770 -35.497 1.00 93.44 240 ASN A C 1
ATOM 1871 O O . ASN A 1 240 ? 23.760 -14.755 -34.751 1.00 93.44 240 ASN A O 1
ATOM 1875 N N . ASP A 1 241 ? 22.583 -13.098 -35.711 1.00 95.00 241 ASP A N 1
ATOM 1876 C CA . ASP A 1 241 ? 21.294 -13.423 -35.082 1.00 95.00 241 ASP A CA 1
ATOM 1877 C C . ASP A 1 241 ? 21.418 -13.605 -33.554 1.00 95.00 241 ASP A C 1
ATOM 1879 O O . ASP A 1 241 ? 20.919 -14.570 -32.964 1.00 95.00 241 ASP A O 1
ATOM 1883 N N . THR A 1 242 ? 22.207 -12.750 -32.898 1.00 94.38 242 THR A N 1
ATOM 1884 C CA . THR A 1 242 ? 22.672 -12.992 -31.527 1.00 94.38 242 THR A CA 1
ATOM 1885 C C . THR A 1 242 ? 22.624 -11.722 -30.684 1.00 94.38 242 THR A C 1
ATOM 1887 O O . THR A 1 242 ? 23.033 -10.649 -31.112 1.00 94.38 242 THR A O 1
ATOM 1890 N N . VAL A 1 243 ? 22.144 -11.849 -29.444 1.00 95.75 243 VAL A N 1
ATOM 1891 C CA . VAL A 1 243 ? 22.243 -10.794 -28.429 1.00 95.75 243 VAL A CA 1
ATOM 1892 C C . VAL A 1 243 ? 23.600 -10.889 -27.743 1.00 95.75 243 VAL A C 1
ATOM 1894 O O . VAL A 1 243 ? 23.908 -11.921 -27.150 1.00 95.75 243 VAL A O 1
ATOM 1897 N N . TYR A 1 244 ? 24.376 -9.810 -27.751 1.00 96.25 244 TYR A N 1
ATOM 1898 C CA . TYR A 1 244 ? 25.668 -9.689 -27.071 1.00 96.25 244 TYR A CA 1
ATOM 1899 C C . TYR A 1 244 ? 25.572 -8.772 -25.854 1.00 96.25 244 TYR A C 1
ATOM 1901 O O . TYR A 1 244 ? 24.863 -7.768 -25.880 1.00 96.25 244 TYR A O 1
ATOM 1909 N N . GLN A 1 245 ? 26.292 -9.109 -24.781 1.00 94.56 245 GLN A N 1
ATOM 1910 C CA . GLN A 1 245 ? 26.313 -8.348 -23.530 1.00 94.56 245 GLN A CA 1
ATOM 1911 C C . GLN A 1 245 ? 27.685 -7.700 -23.284 1.00 94.56 245 GLN A C 1
ATOM 1913 O O . GLN A 1 245 ? 28.719 -8.362 -23.365 1.00 94.56 245 GLN A O 1
ATOM 1918 N N . TYR A 1 246 ? 27.679 -6.432 -22.872 1.00 96.31 246 TYR A N 1
ATOM 1919 C CA . TYR A 1 246 ? 28.868 -5.637 -22.558 1.00 96.31 246 TYR A CA 1
ATOM 1920 C C . TYR A 1 246 ? 28.778 -5.020 -21.153 1.00 96.31 246 TYR A C 1
ATOM 1922 O O . TYR A 1 246 ? 27.710 -4.560 -20.738 1.00 96.31 246 TYR A O 1
ATOM 1930 N N . THR A 1 247 ? 29.895 -4.964 -20.423 1.00 95.38 247 THR A N 1
ATOM 1931 C CA . THR A 1 247 ? 30.054 -4.197 -19.174 1.00 95.38 247 THR A CA 1
ATOM 1932 C C . THR A 1 247 ? 30.532 -2.789 -19.469 1.00 95.38 247 THR A C 1
ATOM 1934 O O . THR A 1 247 ? 31.510 -2.626 -20.179 1.00 95.38 247 THR A O 1
ATOM 1937 N N . LEU A 1 248 ? 29.925 -1.781 -18.844 1.00 96.56 248 LEU A N 1
ATOM 1938 C CA . LEU A 1 248 ? 30.455 -0.421 -18.792 1.00 96.56 248 LEU A CA 1
ATOM 1939 C C . LEU A 1 248 ? 31.091 -0.202 -17.420 1.00 96.56 248 LEU A C 1
ATOM 1941 O O . LEU A 1 248 ? 30.390 -0.191 -16.405 1.00 96.56 248 LEU A O 1
ATOM 1945 N N . SER A 1 249 ? 32.417 -0.032 -17.365 1.00 95.69 249 SER A N 1
ATOM 1946 C CA . SER A 1 249 ? 33.101 0.178 -16.080 1.00 95.69 249 SER A CA 1
ATOM 1947 C C . SER A 1 249 ? 32.773 1.535 -15.455 1.00 95.69 249 SER A C 1
ATOM 1949 O O . SER A 1 249 ? 32.893 1.704 -14.244 1.00 95.69 249 SER A O 1
ATOM 1951 N N . THR A 1 250 ? 32.359 2.509 -16.267 1.00 96.62 250 THR A N 1
ATOM 1952 C CA . THR A 1 250 ? 31.706 3.736 -15.807 1.00 96.62 250 THR A CA 1
ATOM 1953 C C . THR A 1 250 ? 30.273 3.741 -16.331 1.00 96.62 250 THR A C 1
ATOM 1955 O O . THR A 1 250 ? 30.087 3.748 -17.549 1.00 96.62 250 THR A O 1
ATOM 1958 N N . PRO A 1 251 ? 29.250 3.727 -15.453 1.00 95.38 251 PRO A N 1
ATOM 1959 C CA . PRO A 1 251 ? 27.865 3.694 -15.894 1.00 95.38 251 PRO A CA 1
ATOM 1960 C C . PRO A 1 251 ? 27.562 4.792 -16.911 1.00 95.38 251 PRO A C 1
ATOM 1962 O O . PRO A 1 251 ? 27.938 5.945 -16.697 1.00 95.38 251 PRO A O 1
ATOM 1965 N N . TRP A 1 252 ? 26.855 4.439 -17.987 1.00 95.38 252 TRP A N 1
ATOM 1966 C CA . TRP A 1 252 ? 26.461 5.364 -19.058 1.00 95.38 252 TRP A CA 1
ATOM 1967 C C . TRP A 1 252 ? 27.619 5.946 -19.894 1.00 95.38 252 TRP A C 1
ATOM 1969 O O . TRP A 1 252 ? 27.391 6.873 -20.672 1.00 95.38 252 TRP A O 1
ATOM 1979 N N . ASP A 1 253 ? 28.838 5.416 -19.769 1.00 97.94 253 ASP A N 1
ATOM 1980 C CA . ASP A 1 253 ? 29.990 5.781 -20.597 1.00 97.94 253 ASP A CA 1
ATOM 1981 C C . ASP A 1 253 ? 30.358 4.654 -21.574 1.00 97.94 253 ASP A C 1
ATOM 1983 O O . ASP A 1 253 ? 31.032 3.688 -21.199 1.00 97.94 253 ASP A O 1
ATOM 1987 N N . VAL A 1 254 ? 29.941 4.781 -22.839 1.00 97.44 254 VAL A N 1
ATOM 1988 C CA . VAL A 1 254 ? 30.178 3.738 -23.859 1.00 97.44 254 VAL A CA 1
ATOM 1989 C C . VAL A 1 254 ? 31.656 3.519 -24.137 1.00 97.44 254 VAL A C 1
ATOM 1991 O O . VAL A 1 254 ? 32.047 2.398 -24.431 1.00 97.44 254 VAL A O 1
ATOM 1994 N N . SER A 1 255 ? 32.506 4.537 -23.960 1.00 97.69 255 SER A N 1
ATOM 1995 C CA . SER A 1 255 ? 33.949 4.388 -24.191 1.00 97.69 255 SER A CA 1
ATOM 1996 C C . SER A 1 255 ? 34.625 3.438 -23.190 1.00 97.69 255 SER A C 1
ATOM 1998 O O . SER A 1 255 ? 35.769 3.036 -23.387 1.00 97.69 255 SER A O 1
ATOM 2000 N N . THR A 1 256 ? 33.910 3.056 -22.126 1.00 97.56 256 THR A N 1
ATOM 2001 C CA . THR A 1 256 ? 34.347 2.082 -21.118 1.00 97.56 256 THR A CA 1
ATOM 2002 C C . THR A 1 256 ? 33.740 0.692 -21.302 1.00 97.56 256 THR A C 1
ATOM 2004 O O . THR A 1 256 ? 33.906 -0.164 -20.430 1.00 97.56 256 THR A O 1
ATOM 2007 N N . ALA A 1 257 ? 33.006 0.473 -22.396 1.00 97.44 257 ALA A N 1
ATOM 2008 C CA . ALA A 1 257 ? 32.374 -0.803 -22.672 1.00 97.44 257 ALA A CA 1
ATOM 2009 C C . ALA A 1 257 ? 33.419 -1.901 -22.941 1.00 97.44 257 ALA A C 1
ATOM 2011 O O . ALA A 1 257 ? 34.426 -1.686 -23.617 1.00 97.44 257 ALA A O 1
ATOM 2012 N N . THR A 1 258 ? 33.173 -3.095 -22.410 1.00 97.31 258 THR A N 1
ATOM 2013 C CA . THR A 1 258 ? 33.959 -4.307 -22.656 1.00 97.31 258 THR A CA 1
ATOM 2014 C C . THR A 1 258 ? 33.021 -5.491 -22.854 1.00 97.31 258 THR A C 1
ATOM 2016 O O . THR A 1 258 ? 32.040 -5.639 -22.129 1.00 97.31 258 THR A O 1
ATOM 2019 N N . TYR A 1 259 ? 33.289 -6.329 -23.858 1.00 96.19 259 TYR A N 1
ATOM 2020 C CA . TYR A 1 259 ? 32.461 -7.503 -24.137 1.00 96.19 259 TYR A CA 1
ATOM 2021 C C . TYR A 1 259 ? 32.564 -8.529 -23.000 1.00 96.19 259 TYR A C 1
ATOM 2023 O O . TYR A 1 259 ? 33.660 -8.937 -22.613 1.00 96.19 259 TYR A O 1
ATOM 2031 N N . ASP A 1 260 ? 31.421 -8.986 -22.482 1.00 89.25 260 ASP A N 1
ATOM 2032 C CA . ASP A 1 260 ? 31.359 -9.886 -21.322 1.00 89.25 260 ASP A CA 1
ATOM 2033 C C . ASP A 1 260 ? 31.655 -11.351 -21.670 1.00 89.25 260 ASP A C 1
ATOM 2035 O O . ASP A 1 260 ? 31.589 -12.212 -20.790 1.00 89.25 260 ASP A O 1
ATOM 2039 N N . SER A 1 261 ? 31.940 -11.664 -22.942 1.00 91.62 261 SER A N 1
ATOM 2040 C CA . SER A 1 261 ? 31.965 -13.048 -23.445 1.00 91.62 261 SER A CA 1
ATOM 2041 C C . SER A 1 261 ? 30.649 -13.791 -23.172 1.00 91.62 261 SER A C 1
ATOM 2043 O O . SER A 1 261 ? 30.635 -14.994 -22.914 1.00 91.62 261 SER A O 1
ATOM 2045 N N . LYS A 1 262 ? 29.535 -13.051 -23.187 1.00 84.00 262 LYS A N 1
ATOM 2046 C CA . LYS A 1 262 ? 28.181 -13.559 -22.980 1.00 84.00 262 LYS A CA 1
ATOM 2047 C C . LYS A 1 262 ? 27.323 -13.189 -24.171 1.00 84.00 262 LYS A C 1
ATOM 2049 O O . LYS A 1 262 ? 27.228 -12.013 -24.527 1.00 84.00 262 LYS A O 1
ATOM 2054 N N . SER A 1 263 ? 26.663 -14.194 -24.723 1.00 92.25 263 SER A N 1
ATOM 2055 C CA . SER A 1 263 ? 25.742 -14.020 -25.826 1.00 92.25 263 SER A CA 1
ATOM 2056 C C . SER A 1 263 ? 24.576 -15.002 -25.750 1.00 92.25 263 SER A C 1
ATOM 2058 O O . SER A 1 263 ? 24.636 -16.010 -25.041 1.00 92.25 263 SER A O 1
ATOM 2060 N N . PHE A 1 264 ? 23.499 -14.685 -26.461 1.00 89.38 264 PHE A N 1
ATOM 2061 C CA . PHE A 1 264 ? 22.327 -15.538 -26.605 1.00 89.38 264 PHE A CA 1
ATOM 2062 C C . PHE A 1 264 ? 21.872 -15.515 -28.062 1.00 89.38 264 PHE A C 1
ATOM 2064 O O . PHE A 1 264 ? 21.447 -14.478 -28.566 1.00 89.38 264 PHE A O 1
ATOM 2071 N N . ASN A 1 265 ? 22.022 -16.648 -28.742 1.00 94.12 265 ASN A N 1
ATOM 2072 C CA . ASN A 1 265 ? 21.635 -16.795 -30.138 1.00 94.12 265 ASN A CA 1
ATOM 2073 C C . ASN A 1 265 ? 20.116 -16.982 -30.238 1.00 94.12 265 ASN A C 1
ATOM 2075 O O . ASN A 1 265 ? 19.551 -17.789 -29.501 1.00 94.12 265 ASN A O 1
ATOM 2079 N N . VAL A 1 266 ? 19.482 -16.237 -31.141 1.00 93.31 266 VAL A N 1
ATOM 2080 C CA . VAL A 1 266 ? 18.031 -16.264 -31.384 1.00 93.31 266 VAL A CA 1
ATOM 2081 C C . VAL A 1 266 ? 17.677 -16.850 -32.751 1.00 93.31 266 VAL A C 1
ATOM 2083 O O . VAL A 1 266 ? 16.506 -16.873 -33.120 1.00 93.31 266 VAL A O 1
ATOM 2086 N N . ALA A 1 267 ? 18.667 -17.366 -33.488 1.00 92.38 267 ALA A N 1
ATOM 2087 C CA . ALA A 1 267 ? 18.528 -17.854 -34.860 1.00 92.38 267 ALA A CA 1
ATOM 2088 C C . ALA A 1 267 ? 17.550 -19.028 -35.005 1.00 92.38 267 ALA A C 1
ATOM 2090 O O . ALA A 1 267 ? 17.148 -19.366 -36.116 1.00 92.38 267 ALA A O 1
ATOM 2091 N N . THR A 1 268 ? 17.198 -19.701 -33.908 1.00 90.69 268 THR A N 1
ATOM 2092 C CA . THR A 1 268 ? 16.165 -20.743 -33.894 1.00 90.69 268 THR A CA 1
ATOM 2093 C C . THR A 1 268 ? 14.760 -20.180 -34.079 1.00 90.69 268 THR A C 1
ATOM 2095 O O . THR A 1 268 ? 13.905 -20.847 -34.662 1.00 90.69 268 THR A O 1
ATOM 2098 N N . GLU A 1 269 ? 14.521 -18.963 -33.601 1.00 91.94 269 GLU A N 1
ATOM 2099 C CA . GLU A 1 269 ? 13.229 -18.292 -33.633 1.00 91.94 269 GLU A CA 1
ATOM 2100 C C . GLU A 1 269 ? 13.181 -17.148 -34.643 1.00 91.94 269 GLU A C 1
ATOM 2102 O O . GLU A 1 269 ? 12.102 -16.882 -35.156 1.00 91.94 269 GLU A O 1
ATOM 2107 N N . GLU A 1 270 ? 14.297 -16.472 -34.926 1.00 93.12 270 GLU A N 1
ATOM 2108 C CA . GLU A 1 270 ? 14.392 -15.339 -35.853 1.00 93.12 270 GLU A CA 1
ATOM 2109 C C . GLU A 1 270 ? 15.800 -15.244 -36.461 1.00 93.12 270 GLU A C 1
ATOM 2111 O O . GLU A 1 270 ? 16.785 -15.139 -35.737 1.00 93.12 270 GLU A O 1
ATOM 2116 N N . ASN A 1 271 ? 15.878 -15.254 -37.796 1.00 91.44 271 ASN A N 1
ATOM 2117 C CA . ASN A 1 271 ? 17.123 -15.226 -38.582 1.00 91.44 271 ASN A CA 1
ATOM 2118 C C . ASN A 1 271 ? 17.379 -13.864 -39.250 1.00 91.44 271 ASN A C 1
ATOM 2120 O O . ASN A 1 271 ? 18.066 -13.775 -40.269 1.00 91.44 271 ASN A O 1
ATOM 2124 N N . ASN A 1 272 ? 16.689 -12.832 -38.763 1.00 93.81 272 ASN A N 1
ATOM 2125 C CA . ASN A 1 272 ? 16.932 -11.436 -39.081 1.00 93.81 272 ASN A CA 1
ATOM 2126 C C . ASN A 1 272 ? 16.359 -10.533 -37.970 1.00 93.81 272 ASN A C 1
ATOM 2128 O O . ASN A 1 272 ? 15.295 -9.925 -38.156 1.00 93.81 272 ASN A O 1
ATOM 2132 N N . PRO A 1 273 ? 16.971 -10.518 -36.773 1.00 94.50 273 PRO A N 1
ATOM 2133 C CA . PRO A 1 273 ? 16.465 -9.738 -35.657 1.00 94.50 273 PRO A CA 1
ATOM 2134 C C . PRO A 1 273 ? 16.795 -8.247 -35.819 1.00 94.50 273 PRO A C 1
ATOM 2136 O O . PRO A 1 273 ? 17.949 -7.857 -35.972 1.00 94.50 273 PRO A O 1
ATOM 2139 N N . GLU A 1 274 ? 15.770 -7.402 -35.715 1.00 93.12 274 GLU A N 1
ATOM 2140 C CA . GLU A 1 274 ? 15.868 -5.947 -35.906 1.00 93.12 274 GLU A CA 1
ATOM 2141 C C . GLU A 1 274 ? 15.796 -5.174 -34.584 1.00 93.12 274 GLU A C 1
ATOM 2143 O O . GLU A 1 274 ? 16.214 -4.025 -34.496 1.00 93.12 274 GLU A O 1
ATOM 2148 N N . GLY A 1 275 ? 15.243 -5.771 -33.527 1.00 92.69 275 GLY A N 1
ATOM 2149 C CA . GLY A 1 275 ? 15.034 -5.058 -32.274 1.00 92.69 275 GLY A CA 1
ATOM 2150 C C . GLY A 1 275 ? 15.018 -5.971 -31.066 1.00 92.69 275 GLY A C 1
ATOM 2151 O O . GLY A 1 275 ? 14.593 -7.125 -31.133 1.00 92.69 275 GLY A O 1
ATOM 2152 N N . LEU A 1 276 ? 15.453 -5.421 -29.935 1.00 94.31 276 LEU A N 1
ATOM 2153 C CA . LEU A 1 276 ? 15.410 -6.092 -28.646 1.00 94.31 276 LEU A CA 1
ATOM 2154 C C . LEU A 1 276 ? 14.848 -5.155 -27.574 1.00 94.31 276 LEU A C 1
ATOM 2156 O O . LEU A 1 276 ? 15.104 -3.952 -27.572 1.00 94.31 276 LEU A O 1
ATOM 2160 N N . PHE A 1 277 ? 14.101 -5.709 -26.630 1.00 92.00 277 PHE A N 1
ATOM 2161 C CA . PHE A 1 277 ? 13.624 -4.986 -25.458 1.00 92.00 277 PHE A CA 1
ATOM 2162 C C . PHE A 1 277 ? 13.713 -5.890 -24.237 1.00 92.00 277 PHE A C 1
ATOM 2164 O O . PHE A 1 277 ? 13.260 -7.033 -24.269 1.00 92.00 277 PHE A O 1
ATOM 2171 N N . PHE A 1 278 ? 14.255 -5.377 -23.137 1.00 82.75 278 PHE A N 1
ATOM 2172 C CA . PHE A 1 278 ? 14.132 -6.040 -21.845 1.00 82.75 278 PHE A CA 1
ATOM 2173 C C . PHE A 1 278 ? 12.977 -5.411 -21.071 1.00 82.75 278 PHE A C 1
ATOM 2175 O O . PHE A 1 278 ? 12.900 -4.184 -20.961 1.00 82.75 278 PHE A O 1
ATOM 2182 N N . LYS A 1 279 ? 12.116 -6.239 -20.460 1.00 70.88 279 LYS A N 1
ATOM 2183 C CA . LYS A 1 279 ? 11.211 -5.760 -19.402 1.00 70.88 279 LYS A CA 1
ATOM 2184 C C . LYS A 1 279 ? 12.087 -5.018 -18.371 1.00 70.88 279 LYS A C 1
ATOM 2186 O O . LYS A 1 279 ? 13.131 -5.565 -18.012 1.00 70.88 279 LYS A O 1
ATOM 2191 N N . PRO A 1 280 ? 11.727 -3.799 -17.909 1.00 66.25 280 PRO A N 1
ATOM 2192 C CA . PRO A 1 280 ? 12.604 -2.959 -17.072 1.00 66.25 280 PRO A CA 1
ATOM 2193 C C . PRO A 1 280 ? 13.134 -3.627 -15.803 1.00 66.25 280 PRO A C 1
ATOM 2195 O O . PRO A 1 280 ? 14.097 -3.173 -15.190 1.00 66.25 280 PRO A O 1
ATOM 2198 N N . ASP A 1 281 ? 12.469 -4.691 -15.399 1.00 52.81 281 ASP A N 1
ATOM 2199 C CA . ASP A 1 281 ? 12.753 -5.462 -14.220 1.00 52.81 281 ASP A CA 1
ATOM 2200 C C . ASP A 1 281 ? 13.860 -6.530 -14.468 1.00 52.81 281 ASP A C 1
ATOM 2202 O O . ASP A 1 281 ? 14.506 -6.957 -13.514 1.00 52.81 281 ASP A O 1
ATOM 2206 N N . GLY A 1 282 ? 14.150 -6.888 -15.728 1.00 59.62 282 GLY A N 1
ATOM 2207 C CA . GLY A 1 282 ? 15.198 -7.828 -16.139 1.00 59.62 282 GLY A CA 1
ATOM 2208 C C . GLY A 1 282 ? 14.725 -9.255 -16.434 1.00 59.62 282 GLY A C 1
ATOM 2209 O O . GLY A 1 282 ? 15.569 -10.118 -16.657 1.00 59.62 282 GLY A O 1
ATOM 2210 N N . MET A 1 283 ? 13.410 -9.521 -16.449 1.00 64.50 283 MET A N 1
ATOM 2211 C CA . MET A 1 283 ? 12.865 -10.894 -16.455 1.00 64.50 283 MET A CA 1
ATOM 2212 C C . MET A 1 283 ? 12.486 -11.439 -17.812 1.00 64.50 283 MET A C 1
ATOM 2214 O O . MET A 1 283 ? 12.222 -12.629 -17.957 1.00 64.50 283 MET A O 1
ATOM 2218 N N . LYS A 1 284 ? 12.308 -10.558 -18.785 1.00 76.62 284 LYS A N 1
ATOM 2219 C CA . LYS A 1 284 ? 11.860 -10.947 -20.113 1.00 76.62 284 LYS A CA 1
ATOM 2220 C C . LYS A 1 284 ? 12.688 -10.201 -21.128 1.00 76.62 284 LYS A C 1
ATOM 2222 O O . LYS A 1 284 ? 12.791 -8.979 -21.043 1.00 76.62 284 LYS A O 1
ATOM 2227 N N . LEU A 1 285 ? 13.257 -10.949 -22.058 1.00 85.06 285 LEU A N 1
ATOM 2228 C CA . LEU A 1 285 ? 13.805 -10.429 -23.297 1.00 85.06 285 LEU A CA 1
ATOM 2229 C C . LEU A 1 285 ? 12.730 -10.607 -24.367 1.00 85.06 285 LEU A C 1
ATOM 2231 O O . LEU A 1 285 ? 12.136 -11.677 -24.480 1.00 85.06 285 LEU A O 1
ATOM 2235 N N . TYR A 1 286 ? 12.487 -9.565 -25.143 1.00 93.38 286 TYR A N 1
ATOM 2236 C CA . TYR A 1 286 ? 11.659 -9.604 -26.335 1.00 93.38 286 TYR A CA 1
ATOM 2237 C C . TYR A 1 286 ? 12.550 -9.299 -27.529 1.00 93.38 286 TYR A C 1
ATOM 2239 O O . TYR A 1 286 ? 13.310 -8.333 -27.478 1.00 93.38 286 TYR A O 1
ATOM 2247 N N . VAL A 1 287 ? 12.456 -10.106 -28.580 1.00 94.19 287 VAL A N 1
ATOM 2248 C CA . VAL A 1 287 ? 13.157 -9.885 -29.849 1.00 94.19 287 VAL A CA 1
ATOM 2249 C C . VAL A 1 287 ? 12.134 -9.847 -30.970 1.00 94.19 287 VAL A C 1
ATOM 2251 O O . VAL A 1 287 ? 11.222 -10.670 -31.002 1.00 94.19 287 VAL A O 1
ATOM 2254 N N . VAL A 1 288 ? 12.273 -8.881 -31.869 1.00 95.00 288 VAL A N 1
ATOM 2255 C CA . VAL A 1 288 ? 11.471 -8.761 -33.089 1.00 95.00 288 VAL A CA 1
ATOM 2256 C C . VAL A 1 288 ? 12.400 -8.791 -34.292 1.00 95.00 288 VAL A C 1
ATOM 2258 O O . VAL A 1 288 ? 13.527 -8.303 -34.208 1.00 95.00 288 VAL A O 1
ATOM 2261 N N . GLY A 1 289 ? 11.936 -9.348 -35.404 1.00 92.94 289 GLY A N 1
ATOM 2262 C CA . GLY A 1 289 ? 12.708 -9.374 -36.636 1.00 92.94 289 GLY A CA 1
ATOM 2263 C C . GLY A 1 289 ? 11.870 -9.421 -37.903 1.00 92.94 289 GLY A C 1
ATOM 2264 O O . GLY A 1 289 ? 10.635 -9.510 -37.881 1.00 92.94 289 GLY A O 1
ATOM 2265 N N . PHE A 1 290 ? 12.581 -9.311 -39.020 1.00 91.25 290 PHE A N 1
ATOM 2266 C CA . PHE A 1 290 ? 12.012 -9.080 -40.341 1.00 91.25 290 PHE A CA 1
ATOM 2267 C C . PHE A 1 290 ? 11.441 -10.341 -40.992 1.00 91.25 290 PHE A C 1
ATOM 2269 O O . PHE A 1 290 ? 10.420 -10.277 -41.687 1.00 91.25 290 PHE A O 1
ATOM 2276 N N . ILE A 1 291 ? 12.106 -11.491 -40.825 1.00 88.75 291 ILE A N 1
ATOM 2277 C CA . ILE A 1 291 ? 11.762 -12.703 -41.579 1.00 88.75 291 ILE A CA 1
ATOM 2278 C C . ILE A 1 291 ? 10.487 -13.315 -41.019 1.00 88.75 291 ILE A C 1
ATOM 2280 O O . ILE A 1 291 ? 9.517 -13.503 -41.764 1.00 88.75 291 ILE A O 1
ATOM 2284 N N . ASN A 1 292 ? 10.464 -13.587 -39.715 1.00 86.38 292 ASN A N 1
ATOM 2285 C CA . ASN A 1 292 ? 9.316 -14.236 -39.094 1.00 86.38 292 ASN A CA 1
ATOM 2286 C C . ASN A 1 292 ? 8.218 -13.239 -38.730 1.00 86.38 292 ASN A C 1
ATOM 2288 O O . ASN A 1 292 ? 7.085 -13.656 -38.474 1.00 86.38 292 ASN A O 1
ATOM 2292 N N . LYS A 1 293 ? 8.514 -11.928 -38.764 1.00 90.69 293 LYS A N 1
ATOM 2293 C CA . LYS A 1 293 ? 7.549 -10.835 -38.526 1.00 90.69 293 LYS A CA 1
ATOM 2294 C C . LYS A 1 293 ? 6.806 -11.027 -37.206 1.00 90.69 293 LYS A C 1
ATOM 2296 O O . LYS A 1 293 ? 5.611 -10.751 -37.098 1.00 90.69 293 LYS A O 1
ATOM 2301 N N . THR A 1 294 ? 7.516 -11.583 -36.231 1.00 88.12 294 THR A N 1
ATOM 2302 C CA . THR A 1 294 ? 6.971 -12.071 -34.971 1.00 88.12 294 THR A CA 1
ATOM 2303 C C . THR A 1 294 ? 7.809 -11.520 -33.826 1.00 88.12 294 THR A C 1
ATOM 2305 O O . THR A 1 294 ? 9.023 -11.374 -33.937 1.00 88.12 294 THR A O 1
ATOM 2308 N N . VAL A 1 295 ? 7.146 -11.184 -32.719 1.00 93.38 295 VAL A N 1
ATOM 2309 C CA . VAL A 1 295 ? 7.820 -10.840 -31.465 1.00 93.38 295 VAL A CA 1
ATOM 2310 C C . VAL A 1 295 ? 7.980 -12.118 -30.651 1.00 93.38 295 VAL A C 1
ATOM 2312 O O . VAL A 1 295 ? 6.993 -12.725 -30.233 1.00 93.38 295 VAL A O 1
ATOM 2315 N N . HIS A 1 296 ? 9.222 -12.515 -30.411 1.00 89.25 296 HIS A N 1
ATOM 2316 C CA . HIS A 1 296 ? 9.588 -13.669 -29.601 1.00 89.25 296 HIS A CA 1
ATOM 2317 C C . HIS A 1 296 ? 9.887 -13.226 -28.169 1.00 89.25 296 HIS A C 1
ATOM 2319 O O . HIS A 1 296 ? 10.609 -12.254 -27.952 1.00 89.25 296 HIS A O 1
ATOM 2325 N N . GLN A 1 297 ? 9.325 -13.929 -27.185 1.00 90.06 297 GLN A N 1
ATOM 2326 C CA . GLN A 1 297 ? 9.517 -13.653 -25.761 1.00 90.06 297 GLN A CA 1
ATOM 2327 C C . GLN A 1 297 ? 10.357 -14.760 -25.122 1.00 90.06 297 GLN A C 1
ATOM 2329 O O . GLN A 1 297 ? 10.008 -15.936 -25.206 1.00 90.06 297 GLN A O 1
ATOM 2334 N N . TYR A 1 298 ? 11.387 -14.365 -24.382 1.00 78.44 298 TYR A N 1
ATOM 2335 C CA . TYR A 1 298 ? 12.280 -15.249 -23.643 1.00 78.44 298 TYR A CA 1
ATOM 2336 C C . TYR A 1 298 ? 12.221 -14.911 -22.156 1.00 78.44 298 TYR A C 1
ATOM 2338 O O . TYR A 1 298 ? 12.321 -13.744 -21.771 1.00 78.44 298 TYR A O 1
ATOM 2346 N N . SER A 1 299 ? 12.065 -15.928 -21.312 1.00 74.69 299 SER A N 1
ATOM 2347 C CA . SER A 1 299 ? 12.163 -15.765 -19.862 1.00 74.69 299 SER A CA 1
ATOM 2348 C C . SER A 1 299 ? 13.629 -15.664 -19.451 1.00 74.69 299 SER A C 1
ATOM 2350 O O . SER A 1 299 ? 14.432 -16.547 -19.739 1.00 74.69 299 SER A O 1
ATOM 2352 N N . LEU A 1 300 ? 13.960 -14.599 -18.739 1.00 54.72 300 LEU A N 1
ATOM 2353 C CA . LEU A 1 300 ? 15.224 -14.388 -18.058 1.00 54.72 300 LEU A CA 1
ATOM 2354 C C . LEU A 1 300 ? 14.980 -14.603 -16.562 1.00 54.72 300 LEU A C 1
ATOM 2356 O O . LEU A 1 300 ? 14.026 -14.077 -15.990 1.00 54.72 300 LEU A O 1
ATOM 2360 N N . SER A 1 301 ? 15.850 -15.342 -15.888 1.00 39.03 301 SER A N 1
ATOM 2361 C CA . SER A 1 301 ? 15.934 -15.269 -14.427 1.00 39.03 301 SER A CA 1
ATOM 2362 C C . SER A 1 301 ? 16.671 -13.960 -14.100 1.00 39.03 301 SER A C 1
ATOM 2364 O O . SER A 1 301 ? 17.892 -13.910 -14.207 1.00 39.03 301 SER A O 1
ATOM 2366 N N . THR A 1 302 ? 16.036 -12.825 -13.804 1.00 34.91 302 THR A N 1
ATOM 2367 C CA . THR A 1 302 ? 15.126 -12.542 -12.679 1.00 34.91 302 THR A CA 1
ATOM 2368 C C . THR A 1 302 ? 14.561 -11.127 -12.797 1.00 34.91 302 THR A C 1
ATOM 2370 O O . THR A 1 302 ? 15.238 -10.261 -13.352 1.00 34.91 302 THR A O 1
ATOM 2373 N N . ALA A 1 303 ? 13.386 -10.897 -12.186 1.00 31.64 303 ALA A N 1
ATOM 2374 C CA . ALA A 1 303 ? 12.820 -9.586 -11.907 1.00 31.64 303 ALA A CA 1
ATOM 2375 C C . ALA A 1 303 ? 11.591 -9.560 -10.967 1.00 31.64 303 ALA A C 1
ATOM 2377 O O . ALA A 1 303 ? 11.089 -10.597 -10.550 1.00 31.64 303 ALA A O 1
ATOM 2378 N N . TRP A 1 304 ? 11.125 -8.349 -10.635 1.00 61.91 304 TRP A N 1
ATOM 2379 C CA . TRP A 1 304 ? 10.298 -8.006 -9.470 1.00 61.91 304 TRP A CA 1
ATOM 2380 C C . TRP A 1 304 ? 8.781 -8.159 -9.676 1.00 61.91 304 TRP A C 1
ATOM 2382 O O . TRP A 1 304 ? 8.020 -7.196 -9.627 1.00 61.91 304 TRP A O 1
ATOM 2392 N N . GLU A 1 305 ? 8.347 -9.404 -9.834 1.00 63.91 305 GLU A N 1
ATOM 2393 C CA . GLU A 1 305 ? 7.035 -9.898 -9.401 1.00 63.91 305 GLU A CA 1
ATOM 2394 C C . GLU A 1 305 ? 7.271 -10.791 -8.175 1.00 63.91 305 GLU A C 1
ATOM 2396 O O . GLU A 1 305 ? 8.310 -11.457 -8.098 1.00 63.91 305 GLU A O 1
ATOM 2401 N N . VAL A 1 306 ? 6.355 -10.781 -7.199 1.00 74.81 306 VAL A N 1
ATOM 2402 C CA . VAL A 1 306 ? 6.402 -11.739 -6.086 1.00 74.81 306 VAL A CA 1
ATOM 2403 C C . VAL A 1 306 ? 5.328 -12.789 -6.300 1.00 74.81 306 VAL A C 1
ATOM 2405 O O . VAL A 1 306 ? 4.161 -12.581 -5.968 1.00 74.81 306 VAL A O 1
ATOM 2408 N N . ASP A 1 307 ? 5.751 -13.920 -6.842 1.00 86.38 307 ASP A N 1
ATOM 2409 C CA . ASP A 1 307 ? 4.986 -15.150 -6.873 1.00 86.38 307 ASP A CA 1
ATOM 2410 C C . ASP A 1 307 ? 5.242 -15.893 -5.568 1.00 86.38 307 ASP A C 1
ATOM 2412 O O . ASP A 1 307 ? 6.365 -16.312 -5.272 1.00 86.38 307 ASP A O 1
ATOM 2416 N N . VAL A 1 308 ? 4.187 -16.043 -4.777 1.00 89.19 308 VAL A N 1
ATOM 2417 C CA . VAL A 1 308 ? 4.152 -16.934 -3.624 1.00 89.19 308 VAL A CA 1
ATOM 2418 C C . VAL A 1 308 ? 3.820 -18.318 -4.154 1.00 89.19 308 VAL A C 1
ATOM 2420 O O . VAL A 1 308 ? 2.700 -18.547 -4.598 1.00 89.19 308 VAL A O 1
ATOM 2423 N N . THR A 1 309 ? 4.777 -19.239 -4.128 1.00 90.81 309 THR A N 1
ATOM 2424 C CA . THR A 1 309 ? 4.538 -20.637 -4.503 1.00 90.81 309 THR A CA 1
ATOM 2425 C C . THR A 1 309 ? 4.176 -21.432 -3.258 1.00 90.81 309 THR A C 1
ATOM 2427 O O . THR A 1 309 ? 5.009 -21.601 -2.355 1.00 90.81 309 THR A O 1
ATOM 2430 N N . TRP A 1 310 ? 2.940 -21.930 -3.210 1.00 89.62 310 TRP A N 1
ATOM 2431 C CA . TRP A 1 310 ? 2.437 -22.696 -2.076 1.00 89.62 310 TRP A CA 1
ATOM 2432 C C . TRP A 1 310 ? 3.093 -24.078 -2.058 1.00 89.62 310 TRP A C 1
ATOM 2434 O O . TRP A 1 310 ? 2.949 -24.906 -2.955 1.00 89.62 310 TRP A O 1
ATOM 2444 N N . SER A 1 311 ? 3.934 -24.267 -1.048 1.00 87.19 311 SER A N 1
ATOM 2445 C CA . SER A 1 311 ? 4.710 -25.472 -0.776 1.00 87.19 311 SER A CA 1
ATOM 2446 C C . SER A 1 311 ? 4.922 -25.559 0.736 1.00 87.19 311 SER A C 1
ATOM 2448 O O . SER A 1 311 ? 4.490 -24.680 1.481 1.00 87.19 311 SER A O 1
ATOM 2450 N N . SER A 1 312 ? 5.554 -26.623 1.225 1.00 86.38 312 SER A N 1
ATOM 2451 C CA . SER A 1 312 ? 5.808 -26.793 2.659 1.00 86.38 312 SER A CA 1
ATOM 2452 C C . SER A 1 312 ? 7.316 -26.729 2.940 1.00 86.38 312 SER A C 1
ATOM 2454 O O . SER A 1 312 ? 7.959 -27.785 2.889 1.00 86.38 312 SER A O 1
ATOM 2456 N N . PRO A 1 313 ? 7.901 -25.549 3.256 1.00 87.06 313 PRO A N 1
ATOM 2457 C CA . PRO A 1 313 ? 7.275 -24.223 3.433 1.00 87.06 313 PRO A CA 1
ATOM 2458 C C . PRO A 1 313 ? 7.123 -23.424 2.119 1.00 87.06 313 PRO A C 1
ATOM 2460 O O . PRO A 1 313 ? 7.845 -23.719 1.167 1.00 87.06 313 PRO A O 1
ATOM 2463 N N . PRO A 1 314 ? 6.244 -22.399 2.057 1.00 90.88 314 PRO A N 1
ATOM 2464 C CA . PRO A 1 314 ? 6.050 -21.586 0.861 1.00 90.88 314 PRO A CA 1
ATOM 2465 C C . PRO A 1 314 ? 7.302 -20.784 0.515 1.00 90.88 314 PRO A C 1
ATOM 2467 O O . PRO A 1 314 ? 8.103 -20.428 1.383 1.00 90.88 314 PRO A O 1
ATOM 2470 N N . THR A 1 315 ? 7.450 -20.457 -0.764 1.00 91.00 315 THR A N 1
ATOM 2471 C CA . THR A 1 315 ? 8.588 -19.682 -1.275 1.00 91.00 315 THR A CA 1
ATOM 2472 C C . THR A 1 315 ? 8.108 -18.463 -2.044 1.00 91.00 315 THR A C 1
ATOM 2474 O O . THR A 1 315 ? 6.982 -18.440 -2.536 1.00 91.00 315 THR A O 1
ATOM 2477 N N . VAL A 1 316 ? 8.957 -17.438 -2.129 1.00 88.12 316 VAL A N 1
ATOM 2478 C CA . VAL A 1 316 ? 8.683 -16.216 -2.890 1.00 88.12 316 VAL A CA 1
ATOM 2479 C C . VAL A 1 316 ? 9.745 -16.000 -3.958 1.00 88.12 316 VAL A C 1
ATOM 2481 O O . VAL A 1 316 ? 10.932 -16.186 -3.692 1.00 88.12 316 VAL A O 1
ATOM 2484 N N . SER A 1 317 ? 9.332 -15.590 -5.158 1.00 83.19 317 SER A N 1
ATOM 2485 C CA . SER A 1 317 ? 10.254 -15.257 -6.257 1.00 83.19 317 SER A CA 1
ATOM 2486 C C . SER A 1 317 ? 11.086 -13.997 -5.987 1.00 83.19 317 SER A C 1
ATOM 2488 O O . SER A 1 317 ? 12.187 -13.860 -6.520 1.00 83.19 317 SER A O 1
ATOM 2490 N N . ALA A 1 318 ? 10.575 -13.082 -5.158 1.00 80.81 318 ALA A N 1
ATOM 2491 C CA . ALA A 1 318 ? 11.250 -11.871 -4.706 1.00 80.81 318 ALA A CA 1
ATOM 2492 C C . ALA A 1 318 ? 10.646 -11.369 -3.381 1.00 80.81 318 ALA A C 1
ATOM 2494 O O . ALA A 1 318 ? 9.608 -11.848 -2.927 1.00 80.81 318 ALA A O 1
ATOM 2495 N N . GLY A 1 319 ? 11.291 -10.386 -2.749 1.00 85.44 319 GLY A N 1
ATOM 2496 C CA . GLY A 1 319 ? 10.846 -9.859 -1.459 1.00 85.44 319 GLY A CA 1
ATOM 2497 C C . GLY A 1 319 ? 11.176 -10.789 -0.289 1.00 85.44 319 GLY A C 1
ATOM 2498 O O . GLY A 1 319 ? 12.170 -11.513 -0.313 1.00 85.44 319 GLY A O 1
ATOM 2499 N N . THR A 1 320 ? 10.366 -10.733 0.764 1.00 90.75 320 THR A N 1
ATOM 2500 C CA . THR A 1 320 ? 10.546 -11.544 1.976 1.00 90.75 320 THR A CA 1
ATOM 2501 C C . THR A 1 320 ? 9.261 -12.272 2.325 1.00 90.75 320 THR A C 1
ATOM 2503 O O . THR A 1 320 ? 8.187 -11.680 2.224 1.00 90.75 320 THR A O 1
ATOM 2506 N N . ILE A 1 321 ? 9.383 -13.497 2.828 1.00 92.94 321 ILE A N 1
ATOM 2507 C CA . ILE A 1 321 ? 8.285 -14.268 3.407 1.00 92.94 321 ILE A CA 1
ATOM 2508 C C . ILE A 1 321 ? 8.645 -14.677 4.838 1.00 92.94 321 ILE A C 1
ATOM 2510 O O . ILE A 1 321 ? 9.775 -15.081 5.106 1.00 92.94 321 ILE A O 1
ATOM 2514 N N . GLU A 1 322 ? 7.700 -14.532 5.760 1.00 92.88 322 GLU A N 1
ATOM 2515 C CA . GLU A 1 322 ? 7.869 -14.846 7.181 1.00 92.88 322 GLU A CA 1
ATOM 2516 C C . GLU A 1 322 ? 6.693 -15.685 7.672 1.00 92.88 322 GLU A C 1
ATOM 2518 O O . GLU A 1 322 ? 5.544 -15.353 7.382 1.00 92.88 322 GLU A O 1
ATOM 2523 N N . ASP A 1 323 ? 6.986 -16.743 8.424 1.00 92.69 323 ASP A N 1
ATOM 2524 C CA . ASP A 1 323 ? 5.983 -17.537 9.137 1.00 92.69 323 ASP A CA 1
ATOM 2525 C C . ASP A 1 323 ? 5.521 -16.777 10.389 1.00 92.69 323 ASP A C 1
ATOM 2527 O O . ASP A 1 323 ? 6.345 -16.400 11.226 1.00 92.69 323 ASP A O 1
ATOM 2531 N N . ILE A 1 324 ? 4.214 -16.557 10.531 1.00 89.44 324 ILE A N 1
ATOM 2532 C CA . ILE A 1 324 ? 3.603 -15.959 11.731 1.00 89.44 324 ILE A CA 1
ATOM 2533 C C . ILE A 1 324 ? 2.739 -16.959 12.507 1.00 89.44 324 ILE A C 1
ATOM 2535 O O . ILE A 1 324 ? 2.057 -16.576 13.459 1.00 89.44 324 ILE A O 1
ATOM 2539 N N . GLY A 1 325 ? 2.804 -18.243 12.153 1.00 86.88 325 GLY A N 1
ATOM 2540 C CA . GLY A 1 325 ? 2.048 -19.316 12.782 1.00 86.88 325 GLY A CA 1
ATOM 2541 C C . GLY A 1 325 ? 0.668 -19.527 12.162 1.00 86.88 325 GLY A C 1
ATOM 2542 O O . GLY A 1 325 ? 0.198 -18.764 11.321 1.00 86.88 325 GLY A O 1
ATOM 2543 N N . ASP A 1 326 ? 0.014 -20.620 12.563 1.00 84.69 326 ASP A N 1
ATOM 2544 C CA . ASP A 1 326 ? -1.331 -21.012 12.111 1.00 84.69 326 ASP A CA 1
ATOM 2545 C C . ASP A 1 326 ? -1.493 -21.143 10.576 1.00 84.69 326 ASP A C 1
ATOM 2547 O O . ASP A 1 326 ? -2.605 -21.090 10.040 1.00 84.69 326 ASP A O 1
ATOM 2551 N N . GLY A 1 327 ? -0.381 -21.352 9.859 1.00 85.69 327 GLY A N 1
ATOM 2552 C CA . GLY A 1 327 ? -0.339 -21.444 8.396 1.00 85.69 327 GLY A CA 1
ATOM 2553 C C . GLY A 1 327 ? -0.442 -20.094 7.677 1.00 85.69 327 GLY A C 1
ATOM 2554 O O . GLY A 1 327 ? -0.656 -20.077 6.466 1.00 85.69 327 GLY A O 1
ATOM 2555 N N . LEU A 1 328 ? -0.317 -18.979 8.401 1.00 91.44 328 LEU A N 1
ATOM 2556 C CA . LEU A 1 328 ? -0.269 -17.630 7.845 1.00 91.44 328 LEU A CA 1
ATOM 2557 C C . LEU A 1 328 ? 1.176 -17.207 7.580 1.00 91.44 328 LEU A C 1
ATOM 2559 O O . LEU A 1 328 ? 2.072 -17.429 8.393 1.00 91.44 328 LEU A O 1
ATOM 2563 N N . TRP A 1 329 ? 1.367 -16.530 6.453 1.00 94.69 329 TRP A N 1
ATOM 2564 C CA . TRP A 1 329 ? 2.658 -16.056 5.973 1.00 94.69 329 TRP A CA 1
ATOM 2565 C C . TRP A 1 329 ? 2.584 -14.571 5.644 1.00 94.69 329 TRP A C 1
ATOM 2567 O O . TRP A 1 329 ? 1.668 -14.130 4.952 1.00 94.69 329 TRP A O 1
ATOM 2577 N N . ARG A 1 330 ? 3.538 -13.776 6.135 1.00 94.56 330 ARG A N 1
ATOM 2578 C CA . ARG A 1 330 ? 3.620 -12.353 5.808 1.00 94.56 330 ARG A CA 1
ATOM 2579 C C . ARG A 1 330 ? 4.584 -12.199 4.657 1.00 94.56 330 ARG A C 1
ATOM 2581 O O . ARG A 1 330 ? 5.777 -12.458 4.803 1.00 94.56 330 ARG A O 1
ATOM 2588 N N . VAL A 1 331 ? 4.065 -11.736 3.533 1.00 95.00 331 VAL A N 1
ATOM 2589 C CA . VAL A 1 331 ? 4.844 -11.475 2.327 1.00 95.00 331 VAL A CA 1
ATOM 2590 C C . VAL A 1 331 ? 5.060 -9.976 2.217 1.00 95.00 331 VAL A C 1
ATOM 2592 O O . VAL A 1 331 ? 4.118 -9.207 2.400 1.00 95.00 331 VAL A O 1
ATOM 2595 N N . SER A 1 332 ? 6.299 -9.549 1.968 1.00 93.31 332 SER A N 1
ATOM 2596 C CA . SER A 1 332 ? 6.641 -8.132 1.787 1.00 93.31 332 SER A CA 1
ATOM 2597 C C . SER A 1 332 ? 7.473 -7.910 0.531 1.00 93.31 332 SER A C 1
ATOM 2599 O O . SER A 1 332 ? 8.339 -8.721 0.210 1.00 93.31 332 SER A O 1
ATOM 2601 N N . MET A 1 333 ? 7.251 -6.785 -0.144 1.00 89.81 333 MET A N 1
ATOM 2602 C CA . MET A 1 333 ? 8.034 -6.340 -1.297 1.00 89.81 333 MET A CA 1
ATOM 2603 C C . MET A 1 333 ? 8.231 -4.827 -1.264 1.00 89.81 333 MET A C 1
ATOM 2605 O O . MET A 1 333 ? 7.371 -4.103 -0.769 1.00 89.81 333 MET A O 1
ATOM 2609 N N . THR A 1 334 ? 9.340 -4.345 -1.819 1.00 89.94 334 THR A N 1
ATOM 2610 C CA . THR A 1 334 ? 9.662 -2.915 -1.851 1.00 89.94 334 THR A CA 1
ATOM 2611 C C . THR A 1 334 ? 9.880 -2.457 -3.284 1.00 89.94 334 THR A C 1
ATOM 2613 O O . THR A 1 334 ? 10.630 -3.083 -4.027 1.00 89.94 334 THR A O 1
ATOM 2616 N N . GLN A 1 335 ? 9.259 -1.339 -3.653 1.00 85.06 335 GLN A N 1
ATOM 2617 C CA . GLN A 1 335 ? 9.386 -0.710 -4.960 1.00 85.06 335 GLN A CA 1
ATOM 2618 C C . GLN A 1 335 ? 9.838 0.744 -4.799 1.00 85.06 335 GLN A C 1
ATOM 2620 O O . GLN A 1 335 ? 9.195 1.533 -4.110 1.00 85.06 335 GLN A O 1
ATOM 2625 N N . ALA A 1 336 ? 10.938 1.115 -5.454 1.00 84.50 336 ALA A N 1
ATOM 2626 C CA . ALA A 1 336 ? 11.401 2.499 -5.505 1.00 84.50 336 ALA A CA 1
ATOM 2627 C C . ALA A 1 336 ? 10.623 3.299 -6.556 1.00 84.50 336 ALA A C 1
ATOM 2629 O O . ALA A 1 336 ? 10.464 2.828 -7.688 1.00 84.50 336 ALA A O 1
ATOM 2630 N N . ASN A 1 337 ? 10.173 4.505 -6.199 1.00 80.06 337 ASN A N 1
ATOM 2631 C CA . ASN A 1 337 ? 9.767 5.514 -7.170 1.00 80.06 337 ASN A CA 1
ATOM 2632 C C . ASN A 1 337 ? 11.012 6.075 -7.879 1.00 80.06 337 ASN A C 1
ATOM 2634 O O . ASN A 1 337 ? 12.097 6.153 -7.304 1.00 80.06 337 ASN A O 1
ATOM 2638 N N . ASN A 1 338 ? 10.863 6.433 -9.149 1.00 72.56 338 ASN A N 1
ATOM 2639 C CA . ASN A 1 338 ? 11.947 6.856 -10.033 1.00 72.56 338 ASN A CA 1
ATOM 2640 C C . ASN A 1 338 ? 11.978 8.377 -10.273 1.00 72.56 338 ASN A C 1
ATOM 2642 O O . ASN A 1 338 ? 12.809 8.844 -11.046 1.00 72.56 338 ASN A O 1
ATOM 2646 N N . GLY A 1 339 ? 11.079 9.144 -9.646 1.00 64.88 339 GLY A N 1
ATOM 2647 C CA . GLY A 1 339 ? 11.013 10.603 -9.762 1.00 64.88 339 GLY A CA 1
ATOM 2648 C C . GLY A 1 339 ? 10.556 11.144 -11.126 1.00 64.88 339 GLY A C 1
ATOM 2649 O O . GLY A 1 339 ? 10.566 12.363 -11.318 1.00 64.88 339 GLY A O 1
ATOM 2650 N N . THR A 1 340 ? 10.132 10.294 -12.071 1.00 61.56 340 THR A N 1
ATOM 2651 C CA . THR A 1 340 ? 9.830 10.685 -13.464 1.00 61.56 340 THR A CA 1
ATOM 2652 C C . THR A 1 340 ? 8.338 10.659 -13.813 1.00 61.56 340 THR A C 1
ATOM 2654 O O . THR A 1 340 ? 7.909 10.055 -14.789 1.00 61.56 340 THR A O 1
ATOM 2657 N N . GLY A 1 341 ? 7.513 11.356 -13.032 1.00 61.50 341 GLY A N 1
ATOM 2658 C CA . GLY A 1 341 ? 6.086 11.557 -13.326 1.00 61.50 341 GLY A CA 1
ATOM 2659 C C . GLY A 1 341 ? 5.160 10.472 -12.773 1.00 61.50 341 GLY A C 1
ATOM 2660 O O . GLY A 1 341 ? 3.942 10.582 -12.908 1.00 61.50 341 GLY A O 1
ATOM 2661 N N . ASN A 1 342 ? 5.717 9.484 -12.077 1.00 72.69 342 ASN A N 1
ATOM 2662 C CA . ASN A 1 342 ? 4.983 8.436 -11.383 1.00 72.69 342 ASN A CA 1
ATOM 2663 C C . ASN A 1 342 ? 4.235 9.008 -10.168 1.00 72.69 342 ASN A C 1
ATOM 2665 O O . ASN A 1 342 ? 4.823 9.265 -9.114 1.00 72.69 342 ASN A O 1
ATOM 2669 N N . LYS A 1 343 ? 2.923 9.219 -10.332 1.00 83.38 343 LYS A N 1
ATOM 2670 C CA . LYS A 1 343 ? 2.024 9.796 -9.309 1.00 83.38 343 LYS A CA 1
ATOM 2671 C C . LYS A 1 343 ? 0.969 8.824 -8.783 1.00 83.38 343 LYS A C 1
ATOM 2673 O O . LYS A 1 343 ? 0.192 9.170 -7.893 1.00 83.38 343 LYS A O 1
ATOM 2678 N N . THR A 1 344 ? 0.923 7.617 -9.331 1.00 85.94 344 THR A N 1
ATOM 2679 C CA . THR A 1 344 ? -0.044 6.594 -8.939 1.00 85.94 344 THR A CA 1
ATOM 2680 C C . THR A 1 344 ? 0.672 5.267 -8.809 1.00 85.94 344 THR A C 1
ATOM 2682 O O . THR A 1 344 ? 1.294 4.813 -9.765 1.00 85.94 344 THR A O 1
ATOM 2685 N N . LEU A 1 345 ? 0.581 4.661 -7.630 1.00 88.50 345 LEU A N 1
ATOM 2686 C CA . LEU A 1 345 ? 1.055 3.316 -7.348 1.00 88.50 345 LEU A CA 1
ATOM 2687 C C . LEU A 1 345 ? -0.144 2.369 -7.299 1.00 88.50 345 LEU A C 1
ATOM 2689 O O . LEU A 1 345 ? -1.194 2.709 -6.764 1.00 88.50 345 LEU A O 1
ATOM 2693 N N . THR A 1 346 ? 0.012 1.185 -7.861 1.00 90.00 346 THR A N 1
ATOM 2694 C CA . THR A 1 346 ? -1.006 0.140 -7.907 1.00 90.00 346 THR A CA 1
ATOM 2695 C C . THR A 1 346 ? -0.560 -1.003 -7.018 1.00 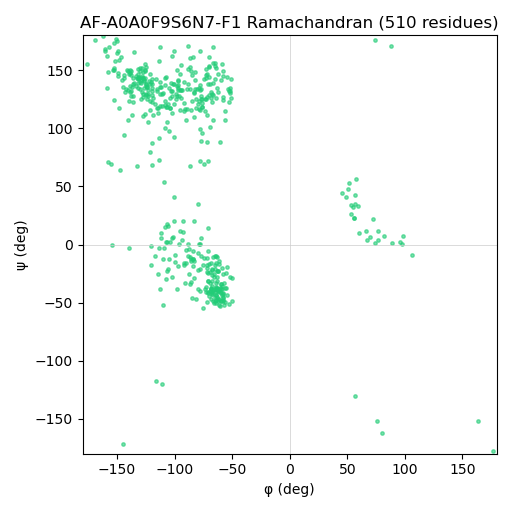90.00 346 THR A C 1
ATOM 2697 O O . THR A 1 346 ? 0.561 -1.485 -7.168 1.00 90.00 346 THR A O 1
ATOM 2700 N N . VAL A 1 347 ? -1.445 -1.444 -6.129 1.00 94.06 347 VAL A N 1
ATOM 2701 C CA . VAL A 1 347 ? -1.318 -2.691 -5.371 1.00 94.06 347 VAL A CA 1
ATOM 2702 C C . VAL A 1 347 ? -2.302 -3.681 -5.967 1.00 94.06 347 VAL A C 1
ATOM 2704 O O . VAL A 1 347 ? -3.495 -3.396 -6.015 1.00 94.06 347 VAL A O 1
ATOM 2707 N N . THR A 1 348 ? -1.808 -4.815 -6.453 1.00 93.25 348 THR A N 1
ATOM 2708 C CA . THR A 1 348 ? -2.620 -5.877 -7.058 1.00 93.25 348 THR A CA 1
ATOM 2709 C C . THR A 1 348 ? -2.326 -7.209 -6.386 1.00 93.25 348 THR A C 1
ATOM 2711 O O . THR A 1 348 ? -1.164 -7.560 -6.174 1.00 93.25 348 THR A O 1
ATOM 2714 N N . ILE A 1 349 ? -3.390 -7.944 -6.077 1.00 95.31 349 ILE A N 1
ATOM 2715 C CA . ILE A 1 349 ? -3.351 -9.311 -5.562 1.00 95.31 349 ILE A CA 1
ATOM 2716 C C . ILE A 1 349 ? -4.078 -10.199 -6.567 1.00 95.31 349 ILE A C 1
ATOM 2718 O O . ILE A 1 349 ? -5.236 -9.923 -6.896 1.00 95.31 349 ILE A O 1
ATOM 2722 N N . SER A 1 350 ? -3.413 -11.258 -7.019 1.00 94.00 350 SER A N 1
ATOM 2723 C CA . SER A 1 350 ? -3.977 -12.241 -7.948 1.00 94.00 350 SER A CA 1
ATOM 2724 C C . SER A 1 350 ? -3.999 -13.618 -7.279 1.00 94.00 350 SER A C 1
ATOM 2726 O O . SER A 1 350 ? -2.916 -14.167 -7.036 1.00 94.00 350 SER A O 1
ATOM 2728 N N . PRO A 1 351 ? -5.181 -14.183 -6.954 1.00 93.06 351 PRO A N 1
ATOM 2729 C CA . PRO A 1 351 ? -5.291 -15.402 -6.153 1.00 93.06 351 PRO A CA 1
ATOM 2730 C C . PRO A 1 351 ? -4.499 -16.583 -6.708 1.00 93.06 351 PRO A C 1
ATOM 2732 O O . PRO A 1 351 ? -3.795 -17.222 -5.927 1.00 93.06 351 PRO A O 1
ATOM 2735 N N . ALA A 1 352 ? -4.556 -16.810 -8.027 1.00 89.38 352 ALA A N 1
ATOM 2736 C CA . ALA A 1 352 ? -3.885 -17.917 -8.711 1.00 89.38 352 ALA A CA 1
ATOM 2737 C C . ALA A 1 352 ? -2.666 -17.525 -9.579 1.00 89.38 352 ALA A C 1
ATOM 2739 O O . ALA A 1 352 ? -2.192 -18.321 -10.392 1.00 89.38 352 ALA A O 1
ATOM 2740 N N . GLY A 1 353 ? -2.124 -16.315 -9.415 1.00 81.19 353 GLY A N 1
ATOM 2741 C CA . GLY A 1 353 ? -1.004 -15.821 -10.225 1.00 81.19 353 GLY A CA 1
ATOM 2742 C C . GLY A 1 353 ? -1.418 -15.293 -11.606 1.00 81.19 353 GLY A C 1
ATOM 2743 O O . GLY A 1 353 ? -2.579 -14.970 -11.830 1.00 81.19 353 GLY A O 1
ATOM 2744 N N . ALA A 1 354 ? -0.464 -15.161 -12.535 1.00 68.00 354 ALA A N 1
ATOM 2745 C CA . ALA A 1 354 ? -0.669 -14.477 -13.821 1.00 68.00 354 ALA A CA 1
ATOM 2746 C C . ALA A 1 354 ? -0.436 -15.368 -15.039 1.00 68.00 354 ALA A C 1
ATOM 2748 O O . ALA A 1 354 ? 0.547 -15.209 -15.765 1.00 68.00 354 ALA A O 1
ATOM 2749 N N . VAL A 1 355 ? -1.310 -16.352 -15.261 1.00 58.03 355 VAL A N 1
ATOM 2750 C CA . VAL A 1 355 ? -1.161 -17.286 -16.391 1.00 58.03 355 VAL A CA 1
ATOM 2751 C C . VAL A 1 355 ? -2.534 -17.835 -16.835 1.00 58.03 355 VAL A C 1
ATOM 2753 O O . VAL A 1 355 ? -3.408 -17.989 -15.985 1.00 58.03 355 VAL A O 1
ATOM 2756 N N . PRO A 1 356 ? -2.759 -18.190 -18.125 1.00 51.38 356 PRO A N 1
ATOM 2757 C CA . PRO A 1 356 ? -4.097 -18.381 -18.723 1.00 51.38 356 PRO A CA 1
ATOM 2758 C C . PRO A 1 356 ? -4.912 -19.617 -18.283 1.00 51.38 356 PRO A C 1
ATOM 2760 O O . PRO A 1 356 ? -5.856 -19.999 -18.968 1.00 51.38 356 PRO A O 1
ATOM 2763 N N . SER A 1 357 ? -4.538 -20.301 -17.198 1.00 60.50 357 SER A N 1
ATOM 2764 C CA . SER A 1 357 ? -5.260 -21.494 -16.707 1.00 60.50 357 SER A CA 1
ATOM 2765 C C . SER A 1 357 ? -5.112 -21.767 -15.209 1.00 60.50 357 SER A C 1
ATOM 2767 O O . SER A 1 357 ? -5.666 -22.747 -14.715 1.00 60.50 357 SER A O 1
ATOM 2769 N N . ALA A 1 358 ? -4.358 -20.936 -14.484 1.00 68.81 358 ALA A N 1
ATOM 2770 C CA . ALA A 1 358 ? -4.254 -21.070 -13.042 1.00 68.81 358 ALA A CA 1
ATOM 2771 C C . ALA A 1 358 ? -5.511 -20.456 -12.418 1.00 68.81 358 ALA A C 1
ATOM 2773 O O . ALA A 1 358 ? -5.830 -19.303 -12.689 1.00 68.81 358 ALA A O 1
ATOM 2774 N N . THR A 1 359 ? -6.228 -21.249 -11.628 1.00 83.12 359 THR A N 1
ATOM 2775 C CA . THR A 1 359 ? -7.412 -20.815 -10.884 1.00 83.12 359 THR A CA 1
ATOM 2776 C C . THR A 1 359 ? -7.360 -21.416 -9.494 1.00 83.12 359 THR A C 1
ATOM 2778 O O . THR A 1 359 ? -6.875 -22.541 -9.331 1.00 83.12 359 THR A O 1
ATOM 2781 N N . GLY A 1 360 ? -7.915 -20.732 -8.513 1.00 91.44 360 GLY A N 1
ATOM 2782 C CA . GLY A 1 360 ? -8.076 -21.266 -7.180 1.00 91.44 360 GLY A CA 1
ATOM 2783 C C . GLY A 1 360 ? -8.350 -20.174 -6.171 1.00 91.44 360 GLY A C 1
ATOM 2784 O O . GLY A 1 360 ? -8.914 -19.120 -6.458 1.00 91.44 360 GLY A O 1
ATOM 2785 N N . THR A 1 361 ? -7.942 -20.458 -4.945 1.00 95.12 361 THR A N 1
ATOM 2786 C CA . THR A 1 361 ? -8.223 -19.594 -3.811 1.00 95.12 361 THR A CA 1
ATOM 2787 C C . THR A 1 361 ? -6.982 -19.283 -3.000 1.00 95.12 361 THR A C 1
ATOM 2789 O O . THR A 1 361 ? -6.090 -20.123 -2.860 1.00 95.12 361 THR A O 1
ATOM 2792 N N . VAL A 1 362 ? -6.980 -18.096 -2.402 1.00 96.81 362 VAL A N 1
ATOM 2793 C CA . VAL A 1 362 ? -6.037 -17.688 -1.359 1.00 96.81 362 VAL A CA 1
ATOM 2794 C C . VAL A 1 362 ? -6.791 -16.931 -0.273 1.00 96.81 362 VAL A C 1
ATOM 2796 O O . VAL A 1 362 ? -7.750 -16.214 -0.559 1.00 96.81 362 VAL A O 1
ATOM 2799 N N . TYR A 1 363 ? -6.360 -17.074 0.976 1.00 97.44 363 TYR A N 1
ATOM 2800 C CA . TYR A 1 363 ? -6.849 -16.230 2.060 1.00 97.44 363 TYR A CA 1
ATOM 2801 C C . TYR A 1 363 ? -5.916 -15.040 2.245 1.00 97.44 363 TYR A C 1
ATOM 2803 O O . TYR A 1 363 ? -4.700 -15.222 2.309 1.00 97.44 363 TYR A O 1
ATOM 2811 N N . ALA A 1 364 ? -6.478 -13.841 2.359 1.00 97.44 364 ALA A N 1
ATOM 2812 C CA . ALA A 1 364 ? -5.731 -12.598 2.472 1.00 97.44 364 ALA A CA 1
ATOM 2813 C C . ALA A 1 364 ? -6.215 -11.759 3.657 1.00 97.44 364 ALA A C 1
ATOM 2815 O O . ALA A 1 364 ? -7.406 -11.681 3.949 1.00 97.44 364 ALA A O 1
ATOM 2816 N N . TRP A 1 365 ? -5.278 -11.109 4.344 1.00 96.94 365 TRP A N 1
ATOM 2817 C CA . TRP A 1 365 ? -5.574 -10.201 5.445 1.00 96.94 365 TRP A CA 1
ATOM 2818 C C . TRP A 1 365 ? -4.491 -9.138 5.613 1.00 96.94 365 TRP A C 1
ATOM 2820 O O . TRP A 1 365 ? -3.317 -9.376 5.325 1.00 96.94 365 TRP A O 1
ATOM 2830 N N . GLY A 1 366 ? -4.879 -7.980 6.143 1.00 93.44 366 GLY A N 1
ATOM 2831 C CA . GLY A 1 366 ? -3.957 -6.981 6.673 1.00 93.44 366 GLY A CA 1
ATOM 2832 C C . GLY A 1 366 ? -2.922 -6.501 5.661 1.00 93.44 366 GLY A C 1
ATOM 2833 O O . GLY A 1 366 ? -1.716 -6.607 5.896 1.00 93.44 366 GLY A O 1
ATOM 2834 N N . VAL A 1 367 ? -3.393 -5.989 4.524 1.00 95.69 367 VAL A N 1
ATOM 2835 C CA . VAL A 1 367 ? -2.521 -5.401 3.506 1.00 95.69 367 VAL A CA 1
ATOM 2836 C C . VAL A 1 367 ? -2.095 -3.993 3.907 1.00 95.69 367 VAL A C 1
ATOM 2838 O O . VAL A 1 367 ? -2.886 -3.178 4.383 1.00 95.69 367 VAL A O 1
ATOM 2841 N N . GLN A 1 368 ? -0.822 -3.692 3.709 1.00 94.62 368 GLN A N 1
ATOM 2842 C CA . GLN A 1 368 ? -0.242 -2.430 4.119 1.00 94.62 368 GLN A CA 1
ATOM 2843 C C . GLN A 1 368 ? 0.772 -1.928 3.119 1.00 94.62 368 GLN A C 1
ATOM 2845 O O . GLN A 1 368 ? 1.666 -2.666 2.717 1.00 94.62 368 GLN A O 1
ATOM 2850 N N . LEU A 1 369 ? 0.655 -0.647 2.790 1.00 94.31 369 LEU A N 1
ATOM 2851 C CA . LEU A 1 369 ? 1.627 0.080 1.995 1.00 94.31 369 LEU A CA 1
ATOM 2852 C C . LEU A 1 369 ? 2.227 1.203 2.839 1.00 94.31 369 LEU A C 1
ATOM 2854 O O . LEU A 1 369 ? 1.495 2.082 3.282 1.00 94.31 369 LEU A O 1
ATOM 2858 N N . SER A 1 370 ? 3.541 1.204 3.029 1.00 91.19 370 SER A N 1
ATOM 2859 C CA . SER A 1 370 ? 4.255 2.248 3.770 1.00 91.19 370 SER A CA 1
ATOM 2860 C C . SER A 1 370 ? 5.383 2.843 2.937 1.00 91.19 370 SER A C 1
ATOM 2862 O O . SER A 1 370 ? 6.003 2.145 2.135 1.00 91.19 370 SER A O 1
ATOM 2864 N N . ARG A 1 371 ? 5.706 4.119 3.144 1.00 86.69 371 ARG A N 1
ATOM 2865 C CA . ARG A 1 371 ? 6.939 4.721 2.627 1.00 86.69 371 ARG A CA 1
ATOM 2866 C C . ARG A 1 371 ? 8.167 4.105 3.296 1.00 86.69 371 ARG A C 1
ATOM 2868 O O . ARG A 1 371 ? 8.132 3.657 4.442 1.00 86.69 371 ARG A O 1
ATOM 2875 N N . ASN A 1 372 ? 9.283 4.195 2.585 1.00 76.94 372 ASN A N 1
ATOM 2876 C CA . ASN A 1 372 ? 10.601 3.650 2.891 1.00 76.94 372 ASN A CA 1
ATOM 2877 C C . ASN A 1 372 ? 10.727 2.131 2.711 1.00 76.94 372 ASN A C 1
ATOM 2879 O O . ASN A 1 372 ? 9.791 1.411 2.370 1.00 76.94 372 ASN A O 1
ATOM 2883 N N . THR A 1 373 ? 11.956 1.660 2.905 1.00 72.75 373 THR A N 1
ATOM 2884 C CA . THR A 1 373 ? 12.363 0.254 2.803 1.00 72.75 373 THR A CA 1
ATOM 2885 C C . THR A 1 373 ? 12.157 -0.522 4.106 1.00 72.75 373 THR A C 1
ATOM 2887 O O . THR A 1 373 ? 12.303 -1.741 4.132 1.00 72.75 373 THR A O 1
ATOM 2890 N N . ALA A 1 374 ? 11.854 0.174 5.207 1.00 68.44 374 ALA A N 1
ATOM 2891 C CA . ALA A 1 374 ? 11.652 -0.452 6.503 1.00 68.44 374 ALA A CA 1
ATOM 2892 C C . ALA A 1 374 ? 10.280 -1.130 6.551 1.00 68.44 374 ALA A C 1
ATOM 2894 O O . ALA A 1 374 ? 9.244 -0.483 6.401 1.00 68.44 374 ALA A O 1
ATOM 2895 N N . ARG A 1 375 ? 10.281 -2.437 6.816 1.00 69.62 375 ARG A N 1
ATOM 2896 C CA . ARG A 1 375 ? 9.078 -3.165 7.212 1.00 69.62 375 ARG A CA 1
ATOM 2897 C C . ARG A 1 375 ? 8.656 -2.690 8.604 1.00 69.62 375 ARG A C 1
ATOM 2899 O O . ARG A 1 375 ? 9.451 -2.760 9.537 1.00 69.62 375 ARG A O 1
ATOM 2906 N N . ILE A 1 376 ? 7.404 -2.268 8.742 1.00 78.88 376 ILE A N 1
ATOM 2907 C CA . ILE A 1 376 ? 6.822 -1.812 10.013 1.00 78.88 376 ILE A CA 1
ATOM 2908 C C . ILE A 1 376 ? 5.729 -2.772 10.512 1.00 78.88 376 ILE A C 1
ATOM 2910 O O . ILE A 1 376 ? 5.344 -3.720 9.814 1.00 78.88 376 ILE A O 1
ATOM 2914 N N . GLY A 1 377 ? 5.268 -2.581 11.750 1.00 79.62 377 GLY A N 1
ATOM 2915 C CA . GLY A 1 377 ? 4.140 -3.326 12.312 1.00 79.62 377 GLY A CA 1
ATOM 2916 C C . GLY A 1 377 ? 2.872 -3.130 11.480 1.00 79.62 377 GLY A C 1
ATOM 2917 O O . GLY A 1 377 ? 2.747 -2.140 10.758 1.00 79.62 377 GLY A O 1
ATOM 2918 N N . TYR A 1 378 ? 1.950 -4.094 11.551 1.00 87.44 378 TYR A N 1
ATOM 2919 C CA . TYR A 1 378 ? 0.689 -3.960 10.829 1.00 87.44 378 TYR A CA 1
ATOM 2920 C C . TYR A 1 378 ? -0.166 -2.825 11.414 1.00 87.44 378 TYR A C 1
ATOM 2922 O O . TYR A 1 378 ? -0.403 -2.796 12.622 1.00 87.44 378 TYR A O 1
ATOM 2930 N N . VAL A 1 379 ? -0.640 -1.92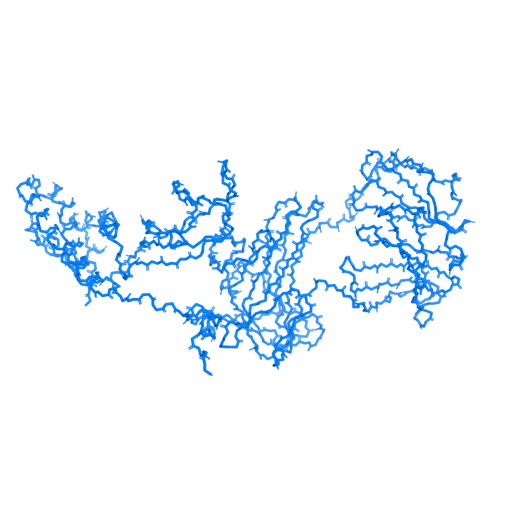5 10.552 1.00 88.19 379 VAL A N 1
ATOM 2931 C CA . VAL A 1 379 ? -1.496 -0.783 10.890 1.00 88.19 379 VAL A CA 1
ATOM 2932 C C . VAL A 1 379 ? -2.806 -0.891 10.113 1.00 88.19 379 VAL A C 1
ATOM 2934 O O . VAL A 1 379 ? -2.827 -0.809 8.883 1.00 88.19 379 VAL A O 1
ATOM 2937 N N . LYS A 1 380 ? -3.911 -1.058 10.844 1.00 89.56 380 LYS A N 1
ATOM 2938 C CA . LYS A 1 380 ? -5.258 -1.154 10.275 1.00 89.56 380 LYS A CA 1
ATOM 2939 C C . LYS A 1 380 ? -5.736 0.193 9.733 1.00 89.56 380 LYS A C 1
ATOM 2941 O O . LYS A 1 380 ? -5.621 1.207 10.416 1.00 89.56 380 LYS A O 1
ATOM 2946 N N . THR A 1 381 ? -6.369 0.179 8.564 1.00 91.94 381 THR A N 1
ATOM 2947 C CA . THR A 1 381 ? -7.066 1.333 7.983 1.00 91.94 381 THR A CA 1
ATOM 2948 C C . THR A 1 381 ? -8.517 1.009 7.657 1.00 91.94 381 THR A C 1
ATOM 2950 O O . THR A 1 381 ? -8.891 -0.136 7.401 1.00 91.94 381 THR A O 1
ATOM 2953 N N . THR A 1 382 ? -9.356 2.042 7.681 1.00 91.19 382 THR A N 1
ATOM 2954 C CA . THR A 1 382 ? -10.782 1.970 7.334 1.00 91.19 382 THR A CA 1
ATOM 2955 C C . THR A 1 382 ? -11.033 2.825 6.091 1.00 91.19 382 THR A C 1
ATOM 2957 O O . THR A 1 382 ? -10.459 2.573 5.035 1.00 91.19 382 THR A O 1
ATOM 2960 N N . THR A 1 383 ? -11.844 3.874 6.192 1.00 89.19 383 THR A N 1
ATOM 2961 C CA . THR A 1 383 ? -12.088 4.841 5.116 1.00 89.19 383 THR A CA 1
ATOM 2962 C C . THR A 1 383 ? -10.978 5.883 4.978 1.00 89.19 383 THR A C 1
ATOM 2964 O O . THR A 1 383 ? -11.013 6.673 4.040 1.00 89.19 383 THR A O 1
ATOM 2967 N N . ALA A 1 384 ? -10.010 5.905 5.897 1.00 88.56 384 ALA A N 1
ATOM 2968 C CA . ALA A 1 384 ? -8.882 6.828 5.885 1.00 88.56 384 ALA A CA 1
ATOM 2969 C C . ALA A 1 384 ? -7.551 6.070 5.933 1.00 88.56 384 ALA A C 1
ATOM 2971 O O . ALA A 1 384 ? -7.388 5.136 6.721 1.00 88.56 384 ALA A O 1
ATOM 2972 N N . ALA A 1 385 ? -6.609 6.510 5.098 1.00 89.75 385 ALA A N 1
ATOM 2973 C CA . ALA A 1 385 ? -5.212 6.112 5.178 1.00 89.75 385 ALA A CA 1
ATOM 2974 C C . ALA A 1 385 ? -4.551 6.786 6.388 1.00 89.75 385 ALA A C 1
ATOM 2976 O O . ALA A 1 385 ? -4.927 7.894 6.773 1.00 89.75 385 ALA A O 1
ATOM 2977 N N . ILE A 1 386 ? -3.537 6.140 6.950 1.00 87.31 386 ILE A N 1
ATOM 2978 C CA . ILE A 1 386 ? -2.741 6.677 8.056 1.00 87.31 386 ILE A CA 1
ATOM 2979 C C . ILE A 1 386 ? -1.377 7.042 7.490 1.00 87.31 386 ILE A C 1
ATOM 2981 O O . ILE A 1 386 ? -0.709 6.161 6.960 1.00 87.31 386 ILE A O 1
ATOM 2985 N N . GLN A 1 387 ? -0.981 8.316 7.578 1.00 85.88 387 GLN A N 1
ATOM 2986 C CA . GLN A 1 387 ? 0.265 8.840 7.000 1.00 85.88 387 GLN A CA 1
ATOM 2987 C C . GLN A 1 387 ? 1.120 9.550 8.045 1.00 85.88 387 GLN A C 1
ATOM 2989 O O . GLN A 1 387 ? 0.588 10.256 8.903 1.00 85.88 387 GLN A O 1
ATOM 2994 N N . ALA A 1 388 ? 2.442 9.403 7.935 1.00 83.25 388 ALA A N 1
ATOM 2995 C CA . ALA A 1 388 ? 3.368 10.187 8.744 1.00 83.25 388 ALA A CA 1
ATOM 2996 C C . ALA A 1 388 ? 3.418 11.643 8.265 1.00 83.25 388 ALA A C 1
ATOM 2998 O O . ALA A 1 388 ? 3.381 11.919 7.061 1.00 83.25 388 ALA A O 1
ATOM 2999 N N . ILE A 1 389 ? 3.602 12.565 9.208 1.00 84.06 389 ILE A N 1
ATOM 3000 C CA . ILE A 1 389 ? 4.060 13.930 8.936 1.00 84.06 389 ILE A CA 1
ATOM 3001 C C . ILE A 1 389 ? 5.547 14.073 9.278 1.00 84.06 389 ILE A C 1
ATOM 3003 O O . ILE A 1 389 ? 6.108 13.261 10.008 1.00 84.06 389 ILE A O 1
ATOM 3007 N N . TYR A 1 390 ? 6.191 15.115 8.755 1.00 81.38 390 TYR A N 1
ATOM 3008 C CA . TYR A 1 390 ? 7.624 15.367 8.931 1.00 81.38 390 TYR A CA 1
ATOM 3009 C C . TYR A 1 390 ? 7.835 16.725 9.622 1.00 81.38 390 TYR A C 1
ATOM 3011 O O . TYR A 1 390 ? 7.912 17.752 8.941 1.00 81.38 390 TYR A O 1
ATOM 3019 N N . PRO A 1 391 ? 7.842 16.771 10.966 1.00 80.75 391 PRO A N 1
ATOM 3020 C CA . PRO A 1 391 ? 7.995 18.008 11.732 1.00 80.75 391 PRO A CA 1
ATOM 3021 C C . PRO A 1 391 ? 9.456 18.487 11.773 1.00 80.75 391 PRO A C 1
ATOM 3023 O O . PRO A 1 391 ? 10.398 17.750 11.491 1.00 80.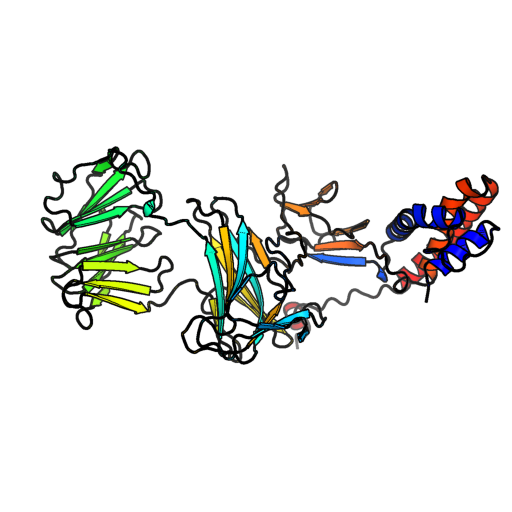75 391 PRO A O 1
ATOM 3026 N N . LEU A 1 392 ? 9.674 19.730 12.205 1.00 77.31 392 LEU A N 1
ATOM 3027 C CA . LEU A 1 392 ? 11.023 20.243 12.437 1.00 77.31 392 LEU A CA 1
ATOM 3028 C C . LEU A 1 392 ? 11.569 19.698 13.771 1.00 77.31 392 LEU A C 1
ATOM 3030 O O . LEU A 1 392 ? 11.039 20.021 14.830 1.00 77.31 392 LEU A O 1
ATOM 3034 N N . GLY A 1 393 ? 12.632 18.889 13.723 1.00 83.25 393 GLY A N 1
ATOM 3035 C CA . GLY A 1 393 ? 13.336 18.376 14.912 1.00 83.25 393 GLY A CA 1
ATOM 3036 C C . GLY A 1 393 ? 13.097 16.900 15.257 1.00 83.25 393 GLY A C 1
ATOM 3037 O O . GLY A 1 393 ? 13.829 16.378 16.090 1.00 83.25 393 GLY A O 1
ATOM 3038 N N . PHE A 1 394 ? 12.152 16.228 14.596 1.00 86.44 394 PHE A N 1
ATOM 3039 C CA . PHE A 1 394 ? 11.977 14.770 14.640 1.00 86.44 394 PHE A CA 1
ATOM 3040 C C . PHE A 1 394 ? 11.834 14.227 13.220 1.00 86.44 394 PHE A C 1
ATOM 3042 O O . PHE A 1 394 ? 11.333 14.922 12.336 1.00 86.44 394 PHE A O 1
ATOM 3049 N N . LYS A 1 395 ? 12.251 12.981 12.990 1.00 83.81 395 LYS A N 1
ATOM 3050 C CA . LYS A 1 395 ? 12.155 12.350 11.671 1.00 83.81 395 LYS A CA 1
ATOM 3051 C C . LYS A 1 395 ? 10.718 12.013 11.279 1.00 83.81 395 LYS A C 1
ATOM 3053 O O . LYS A 1 395 ? 10.420 12.060 10.094 1.00 83.81 395 LYS A O 1
ATOM 3058 N N . TYR A 1 396 ? 9.844 11.688 12.229 1.00 86.56 396 TYR A N 1
ATOM 3059 C CA . TYR A 1 396 ? 8.461 11.300 11.956 1.00 86.56 396 TYR A CA 1
ATOM 3060 C C . TYR A 1 396 ? 7.488 11.920 12.959 1.00 86.56 396 TYR A C 1
ATOM 3062 O O . TYR A 1 396 ? 7.821 12.147 14.122 1.00 86.56 396 TYR A O 1
ATOM 3070 N N . GLY A 1 397 ? 6.262 12.160 12.502 1.00 90.00 397 GLY A N 1
ATOM 3071 C CA . GLY A 1 397 ? 5.090 12.453 13.311 1.00 90.00 397 GLY A CA 1
ATOM 3072 C C . GLY A 1 397 ? 3.971 11.489 12.968 1.00 90.00 397 GLY A C 1
ATOM 3073 O O . GLY A 1 397 ? 3.425 11.528 11.867 1.00 90.00 397 GLY A O 1
ATOM 3074 N N . TRP A 1 398 ? 3.641 10.625 13.915 1.00 90.31 398 TRP A N 1
ATOM 3075 C CA . TRP A 1 398 ? 2.640 9.584 13.767 1.00 90.31 398 TRP A CA 1
ATOM 3076 C C . TRP A 1 398 ? 1.313 10.043 14.365 1.00 90.31 398 TRP A C 1
ATOM 3078 O O . TRP A 1 398 ? 1.313 10.471 15.521 1.00 90.31 398 TRP A O 1
ATOM 3088 N N . PRO A 1 399 ? 0.191 9.970 13.628 1.00 90.44 399 PRO A N 1
ATOM 3089 C CA . PRO A 1 399 ? -1.106 10.273 14.213 1.00 90.44 399 PRO A CA 1
ATOM 3090 C C . PRO A 1 399 ? -1.414 9.257 15.317 1.00 90.44 399 PRO A C 1
ATOM 3092 O O . PRO A 1 399 ? -1.202 8.050 15.156 1.00 90.44 399 PRO A O 1
ATOM 3095 N N . LEU A 1 400 ? -1.897 9.753 16.449 1.00 90.19 400 LEU A N 1
ATOM 3096 C CA . LEU A 1 400 ? -2.372 8.920 17.541 1.00 90.19 400 LEU A CA 1
ATOM 3097 C C . LEU A 1 400 ? -3.689 8.228 17.143 1.00 90.19 400 LEU A C 1
ATOM 3099 O O . LEU A 1 400 ? -4.429 8.738 16.296 1.00 90.19 400 LEU A O 1
ATOM 3103 N N . PRO A 1 401 ? -4.004 7.062 17.736 1.00 89.50 401 PRO A N 1
ATOM 3104 C CA . PRO A 1 401 ? -5.275 6.385 17.501 1.00 89.50 401 PRO A CA 1
ATOM 3105 C C . PRO A 1 401 ? -6.470 7.302 17.777 1.00 89.50 401 PRO A C 1
ATOM 3107 O O . PRO A 1 401 ? -6.451 8.087 18.720 1.00 89.50 401 PRO A O 1
ATOM 3110 N N . THR A 1 402 ? -7.547 7.180 16.998 1.00 87.25 402 THR A N 1
ATOM 3111 C CA . THR A 1 402 ? -8.743 8.032 17.161 1.00 87.25 402 THR A CA 1
ATOM 3112 C C . THR A 1 402 ? -9.466 7.814 18.488 1.00 87.25 402 THR A C 1
ATOM 3114 O O . THR A 1 402 ? -10.239 8.664 18.910 1.00 87.25 402 THR A O 1
ATOM 3117 N N . ASP A 1 403 ? -9.245 6.665 19.127 1.00 90.06 403 ASP A N 1
ATOM 3118 C CA . ASP A 1 403 ? -9.755 6.335 20.455 1.00 90.06 403 ASP A CA 1
ATOM 3119 C C . ASP A 1 403 ? -8.758 6.688 21.571 1.00 90.06 403 ASP A C 1
ATOM 3121 O O . ASP A 1 403 ? -8.947 6.275 22.710 1.00 90.06 403 ASP A O 1
ATOM 3125 N N . TRP A 1 404 ? -7.681 7.422 21.292 1.00 92.50 404 TRP A N 1
ATOM 3126 C CA . TRP A 1 404 ? -6.680 7.775 22.295 1.00 92.50 404 TRP A CA 1
ATOM 3127 C C . TRP A 1 404 ? -7.207 8.820 23.289 1.00 92.50 404 TRP A C 1
ATOM 3129 O O . TRP A 1 404 ? -7.674 9.887 22.898 1.00 92.50 404 TRP A O 1
ATOM 3139 N N . LEU A 1 405 ? -7.105 8.539 24.595 1.00 92.62 405 LEU A N 1
ATOM 3140 C CA . LEU A 1 405 ? -7.488 9.491 25.648 1.00 92.62 405 LEU A CA 1
ATOM 3141 C C . LEU A 1 405 ? -6.313 9.999 26.477 1.00 92.62 405 LEU A C 1
ATOM 3143 O O . LEU A 1 405 ? -6.334 11.152 26.918 1.00 92.62 405 LEU A O 1
ATOM 3147 N N . ARG A 1 406 ? -5.355 9.117 26.777 1.00 91.06 406 ARG A N 1
ATOM 3148 C CA . ARG A 1 406 ? -4.211 9.404 27.646 1.00 91.06 406 ARG A CA 1
ATOM 3149 C C . ARG A 1 406 ? -3.073 8.430 27.376 1.00 91.06 406 ARG A C 1
ATOM 3151 O O . ARG A 1 406 ? -3.291 7.222 27.345 1.00 91.06 406 ARG A O 1
ATOM 3158 N N . GLU A 1 407 ? -1.860 8.952 27.270 1.00 92.69 407 GLU A N 1
ATOM 3159 C CA . GLU A 1 407 ? -0.642 8.151 27.158 1.00 92.69 407 GLU A CA 1
ATOM 3160 C C . GLU A 1 407 ? -0.257 7.506 28.501 1.00 92.69 407 GLU A C 1
ATOM 3162 O O . GLU A 1 407 ? -0.477 8.065 29.581 1.00 92.69 407 GLU A O 1
ATOM 3167 N N . ILE A 1 408 ? 0.246 6.274 28.411 1.00 90.88 408 ILE A N 1
ATOM 3168 C CA . ILE A 1 408 ? 0.808 5.519 29.530 1.00 90.88 408 ILE A CA 1
ATOM 3169 C C . ILE A 1 408 ? 2.320 5.390 29.340 1.00 90.88 408 ILE A C 1
ATOM 3171 O O . ILE A 1 408 ? 3.061 5.721 30.261 1.00 90.88 408 ILE A O 1
ATOM 3175 N N . ASP A 1 409 ? 2.757 4.919 28.168 1.00 89.81 409 ASP A N 1
ATOM 3176 C CA . ASP A 1 409 ? 4.159 4.923 27.742 1.00 89.81 409 ASP A CA 1
ATOM 3177 C C . ASP A 1 409 ? 4.289 4.777 26.215 1.00 89.81 409 ASP A C 1
ATOM 3179 O O . ASP A 1 409 ? 3.331 4.446 25.506 1.00 89.81 409 ASP A O 1
ATOM 3183 N N . VAL A 1 410 ? 5.503 5.016 25.718 1.00 88.12 410 VAL A N 1
ATOM 3184 C CA . VAL A 1 410 ? 5.919 4.776 24.332 1.00 88.12 410 VAL A CA 1
ATOM 3185 C C . VAL A 1 410 ? 7.151 3.874 24.348 1.00 88.12 410 VAL A C 1
ATOM 3187 O O . VAL A 1 410 ? 8.111 4.165 25.061 1.00 88.12 410 VAL A O 1
ATOM 3190 N N . ASN A 1 411 ? 7.130 2.785 23.574 1.00 86.44 411 ASN A N 1
ATOM 3191 C CA . ASN A 1 411 ? 8.153 1.728 23.554 1.00 86.44 411 ASN A CA 1
ATOM 3192 C C . ASN A 1 411 ? 8.582 1.282 24.960 1.00 86.44 411 ASN A C 1
ATOM 3194 O O . ASN A 1 411 ? 9.774 1.163 25.232 1.00 86.44 411 ASN A O 1
ATOM 3198 N N . ASP A 1 412 ? 7.626 1.083 25.870 1.00 83.25 412 ASP A N 1
ATOM 3199 C CA . ASP A 1 412 ? 7.901 0.701 27.260 1.00 83.25 412 ASP A CA 1
ATOM 3200 C C . ASP A 1 412 ? 8.855 1.676 28.005 1.00 83.25 412 ASP A C 1
ATOM 3202 O O . ASP A 1 412 ? 9.475 1.303 28.999 1.00 83.25 412 ASP A O 1
ATOM 3206 N N . GLY A 1 413 ? 8.957 2.934 27.551 1.00 79.81 413 GLY A N 1
ATOM 3207 C CA . GLY A 1 413 ? 9.775 3.994 28.156 1.00 79.81 413 GLY A CA 1
ATOM 3208 C C . GLY A 1 413 ? 11.154 4.219 27.521 1.00 79.81 413 GLY A C 1
ATOM 3209 O O . GLY A 1 413 ? 11.873 5.116 27.959 1.00 79.81 413 GLY A O 1
ATOM 3210 N N . ASP A 1 414 ? 11.520 3.463 26.482 1.00 78.50 414 ASP A N 1
ATOM 3211 C CA . ASP A 1 414 ? 12.881 3.454 25.916 1.00 78.50 414 ASP A CA 1
ATOM 3212 C C . ASP A 1 414 ? 13.083 4.395 24.709 1.00 78.50 414 ASP A C 1
ATOM 3214 O O . ASP A 1 414 ? 14.101 4.319 24.015 1.00 78.50 414 ASP A O 1
ATOM 3218 N N . LEU A 1 415 ? 12.130 5.289 24.423 1.00 82.81 415 LEU A N 1
ATOM 3219 C CA . LEU A 1 415 ? 12.154 6.123 23.220 1.00 82.81 415 LEU A CA 1
ATOM 3220 C C . LEU A 1 415 ? 12.186 7.623 23.523 1.00 82.81 415 LEU A C 1
ATOM 3222 O O . LEU A 1 415 ? 11.522 8.106 24.434 1.00 82.81 415 LEU A O 1
ATOM 3226 N N . ASN A 1 416 ? 12.929 8.381 22.711 1.00 88.38 416 ASN A N 1
ATOM 3227 C CA . ASN A 1 416 ? 12.822 9.837 22.679 1.00 88.38 416 ASN A CA 1
ATOM 3228 C C . ASN A 1 416 ? 11.624 10.240 21.806 1.00 88.38 416 ASN A C 1
ATOM 3230 O O . ASN A 1 416 ? 11.601 9.949 20.604 1.00 88.38 416 ASN A O 1
ATOM 3234 N N . TYR A 1 417 ? 10.634 10.899 22.401 1.00 92.19 417 TYR A N 1
ATOM 3235 C CA . TYR A 1 417 ? 9.433 11.334 21.698 1.00 92.19 417 TYR A CA 1
ATOM 3236 C C . TYR A 1 417 ? 8.857 12.623 22.282 1.00 92.19 417 TYR A C 1
ATOM 3238 O O . TYR A 1 417 ? 9.201 13.058 23.382 1.00 92.19 417 TYR A O 1
ATOM 3246 N N . LYS A 1 418 ? 7.941 13.225 21.527 1.00 92.06 418 LYS A N 1
ATOM 3247 C CA . LYS A 1 418 ? 7.112 14.342 21.970 1.00 92.06 418 LYS A CA 1
ATOM 3248 C C . LYS A 1 418 ? 5.690 14.150 21.465 1.00 92.06 418 LYS A C 1
ATOM 3250 O O . LYS A 1 418 ? 5.505 13.905 20.282 1.00 92.06 418 LYS A O 1
ATOM 3255 N N . ILE A 1 419 ? 4.694 14.290 22.333 1.00 91.69 419 ILE A N 1
ATOM 3256 C CA . ILE A 1 419 ? 3.285 14.322 21.919 1.00 91.69 419 ILE A CA 1
ATOM 3257 C C . ILE A 1 419 ? 2.836 15.782 21.845 1.00 91.69 419 ILE A C 1
ATOM 3259 O O . ILE A 1 419 ? 2.974 16.514 22.826 1.00 91.69 419 ILE A O 1
ATOM 3263 N N . GLU A 1 420 ? 2.303 16.209 20.701 1.00 90.38 420 GLU A N 1
ATOM 3264 C CA . GLU A 1 420 ? 1.627 17.506 20.565 1.00 90.38 420 GLU A CA 1
ATOM 3265 C C . GLU A 1 420 ? 0.361 17.360 19.718 1.00 90.38 420 GLU A C 1
ATOM 3267 O O . GLU A 1 420 ? 0.403 16.852 18.596 1.00 90.38 420 GLU A O 1
ATOM 3272 N N . GLY A 1 421 ? -0.768 17.833 20.252 1.00 87.88 421 GLY A N 1
ATOM 3273 C CA . GLY A 1 421 ? -2.073 17.607 19.630 1.00 87.88 421 GLY A CA 1
ATOM 3274 C C . GLY A 1 421 ? -2.335 16.111 19.451 1.00 87.88 421 GLY A C 1
ATOM 3275 O O . GLY A 1 421 ? -2.118 15.331 20.376 1.00 87.88 421 GLY A O 1
ATOM 3276 N N . ASP A 1 422 ? -2.740 15.726 18.244 1.00 89.62 422 ASP A N 1
ATOM 3277 C CA . ASP A 1 422 ? -3.086 14.345 17.894 1.00 89.62 422 ASP A CA 1
ATOM 3278 C C . ASP A 1 422 ? -1.897 13.551 17.319 1.00 89.62 422 ASP A C 1
ATOM 3280 O O . ASP A 1 422 ? -2.098 12.555 16.626 1.00 89.62 422 ASP A O 1
ATOM 3284 N N . TYR A 1 423 ? -0.652 13.988 17.557 1.00 92.38 423 TYR A N 1
ATOM 3285 C CA . TYR A 1 423 ? 0.547 13.372 16.980 1.00 92.38 423 TYR A CA 1
ATOM 3286 C C . TYR A 1 423 ? 1.608 13.013 18.020 1.00 92.38 423 TYR A C 1
ATOM 3288 O O . TYR A 1 423 ? 1.871 13.761 18.962 1.00 92.38 423 TYR A O 1
ATOM 3296 N N . LEU A 1 424 ? 2.278 11.884 17.776 1.00 92.88 424 LEU A N 1
ATOM 3297 C CA . LEU A 1 424 ? 3.508 11.455 18.432 1.00 92.88 424 LEU A CA 1
ATOM 3298 C C . LEU A 1 424 ? 4.693 11.681 17.492 1.00 92.88 424 LEU A C 1
ATOM 3300 O O . LEU A 1 424 ? 4.796 11.062 16.434 1.00 92.88 424 LEU A O 1
ATOM 3304 N N . PHE A 1 425 ? 5.615 12.543 17.898 1.00 92.94 425 PHE A N 1
ATOM 3305 C CA . PHE A 1 425 ? 6.844 12.850 17.181 1.00 92.94 425 PHE A CA 1
ATOM 3306 C C . PHE A 1 425 ? 8.013 12.037 17.714 1.00 92.94 425 PHE A C 1
ATOM 3308 O O . PHE A 1 425 ? 8.260 12.034 18.917 1.00 92.94 425 PHE A O 1
ATOM 3315 N N . THR A 1 426 ? 8.732 11.354 16.829 1.00 91.12 426 THR A N 1
ATOM 3316 C CA . THR A 1 426 ? 9.901 10.541 17.182 1.00 91.12 426 THR A CA 1
ATOM 3317 C C . THR A 1 426 ? 10.779 10.274 15.955 1.00 91.12 426 THR A C 1
ATOM 3319 O O . THR A 1 426 ? 10.366 10.492 14.816 1.00 91.12 426 THR A O 1
ATOM 3322 N N . ASP A 1 427 ? 11.996 9.786 16.182 1.00 87.56 427 ASP A N 1
ATOM 3323 C CA . ASP A 1 427 ? 12.894 9.330 15.118 1.00 87.56 427 ASP A CA 1
ATOM 3324 C C . ASP A 1 427 ? 12.697 7.845 14.762 1.00 87.56 427 ASP A C 1
ATOM 3326 O O . ASP A 1 427 ? 13.227 7.373 13.750 1.00 87.56 427 ASP A O 1
ATOM 3330 N N . ASP A 1 428 ? 11.918 7.114 15.567 1.00 85.19 428 ASP A N 1
ATOM 3331 C CA . ASP A 1 428 ? 11.562 5.716 15.323 1.00 85.19 428 ASP A CA 1
ATOM 3332 C C . ASP A 1 428 ? 10.533 5.601 14.177 1.00 85.19 428 ASP A C 1
ATOM 3334 O O . ASP A 1 428 ? 9.474 6.241 14.224 1.00 85.19 428 ASP A O 1
ATOM 3338 N N . PRO A 1 429 ? 10.810 4.804 13.128 1.00 79.62 429 PRO A N 1
ATOM 3339 C CA . PRO A 1 429 ? 9.854 4.560 12.051 1.00 79.62 429 PRO A CA 1
ATOM 3340 C C . PRO A 1 429 ? 8.663 3.670 12.449 1.00 79.62 429 PRO A C 1
ATOM 3342 O O . PRO A 1 429 ? 7.736 3.549 11.653 1.00 79.62 429 PRO A O 1
ATOM 3345 N N . ASN A 1 430 ? 8.688 3.011 13.611 1.00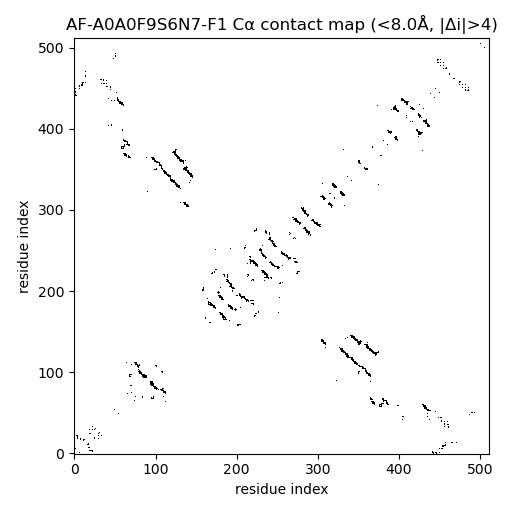 80.44 430 ASN A N 1
ATOM 3346 C CA . ASN A 1 430 ? 7.626 2.118 14.077 1.00 80.44 430 ASN A CA 1
ATOM 3347 C C . ASN A 1 430 ? 7.488 2.132 15.615 1.00 80.44 430 ASN A C 1
ATOM 3349 O O . ASN A 1 430 ? 7.725 1.105 16.264 1.00 80.44 430 ASN A O 1
ATOM 3353 N N . PRO A 1 431 ? 7.110 3.269 16.224 1.00 87.69 431 PRO A N 1
ATOM 3354 C CA . PRO A 1 431 ? 6.943 3.336 17.664 1.00 87.69 431 PRO A CA 1
ATOM 3355 C C . PRO A 1 431 ? 5.679 2.588 18.088 1.00 87.69 431 PRO A C 1
ATOM 3357 O O . PRO A 1 431 ? 4.641 2.633 17.436 1.00 87.69 431 PRO A O 1
ATOM 3360 N N . THR A 1 432 ? 5.746 1.928 19.228 1.00 87.88 432 THR A N 1
ATOM 3361 C CA . THR A 1 432 ? 4.606 1.346 19.930 1.00 87.88 432 THR A CA 1
ATOM 3362 C C . THR A 1 432 ? 4.147 2.297 21.023 1.00 87.88 432 THR A C 1
ATOM 3364 O O . THR A 1 432 ? 4.966 2.850 21.751 1.00 87.88 432 THR A O 1
ATOM 3367 N N . VAL A 1 433 ? 2.839 2.493 21.153 1.00 90.38 433 VAL A N 1
ATOM 3368 C CA . VAL A 1 433 ? 2.256 3.311 22.220 1.00 90.38 433 VAL A CA 1
ATOM 3369 C C . VAL A 1 433 ? 1.325 2.462 23.069 1.00 90.38 433 VAL A C 1
ATOM 3371 O O . VAL A 1 433 ? 0.505 1.701 22.544 1.00 90.38 433 VAL A O 1
ATOM 3374 N N . ARG A 1 434 ? 1.449 2.602 24.389 1.00 91.94 434 ARG A N 1
ATOM 3375 C CA . ARG A 1 434 ? 0.487 2.102 25.365 1.00 91.94 434 ARG A CA 1
ATOM 3376 C C . ARG A 1 434 ? -0.323 3.279 25.892 1.00 91.94 434 ARG A C 1
ATOM 3378 O O . ARG A 1 434 ? 0.229 4.283 26.339 1.00 91.94 434 ARG A O 1
ATOM 3385 N N . TYR A 1 435 ? -1.642 3.175 25.809 1.00 93.38 435 TYR A N 1
ATOM 3386 C CA . TYR A 1 435 ? -2.544 4.282 26.108 1.00 93.38 435 TYR A CA 1
ATOM 3387 C C . TYR A 1 435 ? -3.868 3.796 26.693 1.00 93.38 435 TYR A C 1
ATOM 3389 O O . TYR A 1 435 ? -4.267 2.645 26.510 1.00 93.38 435 TYR A O 1
ATOM 3397 N N . VAL A 1 436 ? -4.558 4.691 27.394 1.00 94.44 436 VAL A N 1
ATOM 3398 C CA . VAL A 1 436 ? -5.960 4.500 27.769 1.00 94.44 436 VAL A CA 1
ATOM 3399 C C . VAL A 1 436 ? -6.812 4.849 26.563 1.00 94.44 436 VAL A C 1
ATOM 3401 O O . VAL A 1 436 ? -6.744 5.983 26.075 1.00 94.44 436 VAL A O 1
ATOM 3404 N N . ARG A 1 437 ? -7.612 3.890 26.093 1.00 93.88 437 ARG A N 1
ATOM 3405 C CA . ARG A 1 437 ? -8.520 4.105 24.968 1.00 93.88 437 ARG A CA 1
ATOM 3406 C C . ARG A 1 437 ? -9.931 4.483 25.412 1.00 93.88 437 ARG A C 1
ATOM 3408 O O . ARG A 1 437 ? -10.394 4.088 26.483 1.00 93.88 437 ARG A O 1
ATOM 3415 N N . GLN A 1 438 ? -10.641 5.183 24.543 1.00 93.00 438 GLN A N 1
ATOM 3416 C CA . GLN A 1 438 ? -12.054 5.479 24.677 1.00 93.00 438 GLN A CA 1
ATOM 3417 C C . GLN A 1 438 ? -12.873 4.219 24.387 1.00 93.00 438 GLN A C 1
ATOM 3419 O O . GLN A 1 438 ? -12.886 3.699 23.273 1.00 93.00 438 GLN A O 1
ATOM 3424 N N . ILE A 1 439 ? -13.580 3.715 25.399 1.00 91.38 439 ILE A N 1
ATOM 3425 C CA . ILE A 1 439 ? -14.513 2.593 25.253 1.00 91.38 439 ILE A CA 1
ATOM 3426 C C . ILE A 1 439 ? -15.915 3.120 25.522 1.00 91.38 439 ILE A C 1
ATOM 3428 O O . ILE A 1 439 ? -16.245 3.466 26.649 1.00 91.38 439 ILE A O 1
ATOM 3432 N N . THR A 1 440 ? -16.764 3.143 24.499 1.00 89.44 440 THR A N 1
ATOM 3433 C CA . THR A 1 440 ? -18.156 3.618 24.614 1.00 89.44 440 THR A CA 1
ATOM 3434 C C . THR A 1 440 ? -19.143 2.493 24.940 1.00 89.44 440 THR A C 1
ATOM 3436 O O . THR A 1 440 ? -20.256 2.734 25.411 1.00 89.44 440 THR A O 1
ATOM 3439 N N . THR A 1 441 ? -18.742 1.234 24.731 1.00 90.19 441 THR A N 1
ATOM 3440 C CA . THR A 1 441 ? -19.591 0.064 24.990 1.00 90.19 441 THR A CA 1
ATOM 3441 C C . THR A 1 441 ? -19.644 -0.250 26.484 1.00 90.19 441 THR A C 1
ATOM 3443 O O . THR A 1 441 ? -18.766 -0.917 27.026 1.00 90.19 441 THR A O 1
ATOM 3446 N N . VAL A 1 442 ? -20.726 0.178 27.141 1.00 90.69 442 VAL A N 1
ATOM 3447 C CA . VAL A 1 442 ? -20.930 0.054 28.600 1.00 90.69 442 VAL A CA 1
ATOM 3448 C C . VAL A 1 442 ? -20.878 -1.392 29.109 1.00 90.69 442 VAL A C 1
ATOM 3450 O O . VAL A 1 442 ? -20.544 -1.625 30.267 1.00 90.69 442 VAL A O 1
ATOM 3453 N N . ALA A 1 443 ? -21.179 -2.379 28.262 1.00 88.94 443 ALA A N 1
ATOM 3454 C CA . ALA A 1 443 ? -21.090 -3.792 28.634 1.00 88.94 443 ALA A CA 1
ATOM 3455 C C . ALA A 1 443 ? -19.660 -4.232 29.001 1.00 88.94 443 ALA A C 1
ATOM 3457 O O . ALA A 1 443 ? -19.507 -5.191 29.754 1.00 88.94 443 ALA A O 1
ATOM 3458 N N . ASN A 1 444 ? -18.644 -3.512 28.514 1.00 87.44 444 ASN A N 1
ATOM 3459 C CA . ASN A 1 444 ? -17.232 -3.799 28.768 1.00 87.44 444 ASN A CA 1
ATOM 3460 C C . ASN A 1 444 ? -16.706 -3.129 30.045 1.00 87.44 444 ASN A C 1
ATOM 3462 O O . ASN A 1 444 ? -15.546 -3.320 30.389 1.00 87.44 444 ASN A O 1
ATOM 3466 N N . PHE A 1 445 ? -17.521 -2.315 30.722 1.00 92.69 445 PHE A N 1
ATOM 3467 C CA . PHE A 1 445 ? -17.075 -1.579 31.901 1.00 92.69 445 PHE A CA 1
ATOM 3468 C C . PHE A 1 445 ? -17.004 -2.501 33.112 1.00 92.69 445 PHE A C 1
ATOM 3470 O O . PHE A 1 445 ? -17.969 -3.213 33.417 1.00 92.69 445 PHE A O 1
ATOM 3477 N N . ASP A 1 446 ? -15.900 -2.406 33.850 1.00 91.44 446 ASP A N 1
ATOM 3478 C CA . ASP A 1 446 ? -15.811 -2.982 35.185 1.00 91.44 446 ASP A CA 1
ATOM 3479 C C . ASP A 1 446 ? -16.907 -2.405 36.111 1.00 91.44 446 ASP A C 1
ATOM 3481 O O . ASP A 1 446 ? -17.355 -1.262 35.967 1.00 91.44 446 ASP A O 1
ATOM 3485 N N . ALA A 1 447 ? -17.376 -3.203 37.072 1.00 91.56 447 ALA A N 1
ATOM 3486 C CA . ALA A 1 447 ? -18.474 -2.820 37.953 1.00 91.56 447 ALA A CA 1
ATOM 3487 C C . ALA A 1 447 ? -18.103 -1.679 38.917 1.00 91.56 447 ALA A C 1
ATOM 3489 O O . ALA A 1 447 ? -18.945 -0.814 39.187 1.00 91.56 447 ALA A O 1
ATOM 3490 N N . LEU A 1 448 ? -16.868 -1.659 39.431 1.00 92.44 448 LEU A N 1
ATOM 3491 C CA . LEU A 1 448 ? -16.380 -0.589 40.303 1.00 92.44 448 LEU A CA 1
ATOM 3492 C C . LEU A 1 448 ? -16.119 0.680 39.496 1.00 92.44 448 LEU A C 1
ATOM 3494 O O . LEU A 1 448 ? -16.481 1.768 39.950 1.00 92.44 448 LEU A O 1
ATOM 3498 N N . PHE A 1 449 ? -15.598 0.542 38.274 1.00 94.38 449 PHE A N 1
ATOM 3499 C CA . PHE A 1 449 ? -15.499 1.661 37.337 1.00 94.38 449 PHE A CA 1
ATOM 3500 C C . PHE A 1 449 ? -16.874 2.265 37.020 1.00 94.38 449 PHE A C 1
ATOM 3502 O O . PHE A 1 449 ? -17.067 3.472 37.149 1.00 94.38 449 PHE A O 1
ATOM 3509 N N . ALA A 1 450 ? -17.868 1.439 36.679 1.00 94.69 450 ALA A N 1
ATOM 3510 C CA . ALA A 1 450 ? -19.227 1.899 36.395 1.00 94.69 450 ALA A CA 1
ATOM 3511 C C . ALA A 1 450 ? -19.862 2.618 37.600 1.00 94.69 450 ALA A C 1
ATOM 3513 O O . ALA A 1 450 ? -20.627 3.572 37.427 1.00 94.69 450 ALA A O 1
ATOM 3514 N N . HIS A 1 451 ? -19.537 2.191 38.827 1.00 94.44 451 HIS A N 1
ATOM 3515 C CA . HIS A 1 451 ? -19.943 2.914 40.027 1.00 94.44 451 HIS A CA 1
ATOM 3516 C C . HIS A 1 451 ? -19.229 4.263 40.152 1.00 94.44 451 HIS A C 1
ATOM 3518 O O . HIS A 1 451 ? -19.903 5.266 40.383 1.00 94.44 451 HIS A O 1
ATOM 3524 N N . ALA A 1 452 ? -17.911 4.324 39.957 1.00 94.88 452 ALA A N 1
ATOM 3525 C CA . ALA A 1 452 ? -17.180 5.589 39.954 1.00 94.88 452 ALA A CA 1
ATOM 3526 C C . ALA A 1 452 ? -17.771 6.556 38.912 1.00 94.88 452 ALA A C 1
ATOM 3528 O O . ALA A 1 452 ? -18.160 7.665 39.276 1.00 94.88 452 ALA A O 1
ATOM 3529 N N . LEU A 1 453 ? -17.971 6.105 37.669 1.00 95.81 453 LEU A N 1
ATOM 3530 C CA . LEU A 1 453 ? -18.588 6.887 36.593 1.00 95.81 453 LEU A CA 1
ATOM 3531 C C . LEU A 1 453 ? -19.973 7.432 36.974 1.00 95.81 453 LEU A C 1
ATOM 3533 O O . LEU A 1 453 ? -20.298 8.571 36.656 1.00 95.81 453 LEU A O 1
ATOM 3537 N N . SER A 1 454 ? -20.784 6.661 37.709 1.00 96.31 454 SER A N 1
ATOM 3538 C CA . SER A 1 454 ? -22.080 7.157 38.198 1.00 96.31 454 SER A CA 1
ATOM 3539 C C . SER A 1 454 ? -21.947 8.330 39.175 1.00 96.31 454 SER A C 1
ATOM 3541 O O . SER A 1 454 ? -22.814 9.201 39.209 1.00 96.31 454 SER A O 1
ATOM 3543 N N . VAL A 1 455 ? -20.866 8.376 39.960 1.00 95.69 455 VAL A N 1
ATOM 3544 C CA . VAL A 1 455 ? -20.594 9.492 40.871 1.00 95.69 455 VAL A CA 1
ATOM 3545 C C . VAL A 1 455 ? -20.029 10.692 40.108 1.00 95.69 455 VAL A C 1
ATOM 3547 O O . VAL A 1 455 ? -20.473 11.800 40.391 1.00 95.69 455 VAL A O 1
ATOM 3550 N N . GLN A 1 456 ? -19.147 10.484 39.120 1.00 95.19 456 GLN A N 1
ATOM 3551 C CA . GLN A 1 456 ? -18.663 11.555 38.231 1.00 95.19 456 GLN A CA 1
ATOM 3552 C C . GLN A 1 456 ? -19.828 12.248 37.525 1.00 95.19 456 GLN A C 1
ATOM 3554 O O . GLN A 1 456 ? -20.013 13.452 37.649 1.00 95.19 456 GLN A O 1
ATOM 3559 N N . LEU A 1 457 ? -20.697 11.463 36.885 1.00 95.62 457 LEU A N 1
ATOM 3560 C CA . LEU A 1 457 ? -21.877 11.985 36.203 1.00 95.62 457 LEU A CA 1
ATOM 3561 C C . LEU A 1 457 ? -22.798 12.751 37.168 1.00 95.62 457 LEU A C 1
ATOM 3563 O O . LEU A 1 457 ? -23.360 13.783 36.811 1.00 95.62 457 LEU A O 1
ATOM 3567 N N . ALA A 1 458 ? -22.945 12.279 38.414 1.00 95.56 458 ALA A N 1
ATOM 3568 C CA . ALA A 1 458 ? -23.692 13.011 39.435 1.00 95.56 458 ALA A CA 1
ATOM 3569 C C . ALA A 1 458 ? -23.019 14.340 39.808 1.00 95.56 458 ALA A C 1
ATOM 3571 O O . ALA A 1 458 ? -23.728 15.317 40.034 1.00 95.56 458 ALA A O 1
ATOM 3572 N N . MET A 1 459 ? -21.686 14.393 39.885 1.00 93.75 459 MET A N 1
ATOM 3573 C CA . MET A 1 459 ? -20.938 15.627 40.149 1.00 93.75 459 MET A CA 1
ATOM 3574 C C . MET A 1 459 ? -21.153 16.654 39.039 1.00 93.75 459 MET A C 1
ATOM 3576 O O . MET A 1 459 ? -21.537 17.784 39.345 1.00 93.75 459 MET A O 1
ATOM 3580 N N . ASP A 1 460 ? -21.013 16.239 37.782 1.00 92.75 460 ASP A N 1
ATOM 3581 C CA . ASP A 1 460 ? -21.150 17.118 36.614 1.00 92.75 460 ASP A CA 1
ATOM 3582 C C . ASP A 1 460 ? -22.580 17.669 36.485 1.00 92.75 460 ASP A C 1
ATOM 3584 O O . ASP A 1 460 ? -22.800 18.844 36.187 1.00 92.75 460 ASP A O 1
ATOM 3588 N N . LEU A 1 461 ? -23.580 16.848 36.818 1.00 93.81 461 LEU A N 1
ATOM 3589 C CA . LEU A 1 461 ? -24.987 17.255 36.851 1.00 93.81 461 LEU A CA 1
ATOM 3590 C C . LEU A 1 461 ? -25.361 18.067 38.102 1.00 93.81 461 LEU A C 1
ATOM 3592 O O . LEU A 1 461 ? -26.368 18.779 38.094 1.00 93.81 461 LEU A O 1
ATOM 3596 N N . CYS A 1 462 ? -24.598 17.977 39.197 1.00 93.31 462 CYS A N 1
ATOM 3597 C CA . CYS A 1 462 ? -24.994 18.522 40.500 1.00 93.31 462 CYS A CA 1
ATOM 3598 C C . CYS A 1 462 ? -25.279 20.025 40.439 1.00 93.31 462 CYS A C 1
ATOM 3600 O O . CYS A 1 462 ? -26.263 20.492 41.030 1.00 93.31 462 CYS A O 1
ATOM 3602 N N . GLN A 1 463 ? -24.434 20.775 39.726 1.00 84.44 463 GLN A N 1
ATOM 3603 C CA . GLN A 1 463 ? -24.575 22.223 39.602 1.00 84.44 463 GLN A CA 1
ATOM 3604 C C . GLN A 1 463 ? -25.826 22.607 38.809 1.00 84.44 463 GLN A C 1
ATOM 3606 O O . GLN A 1 463 ? -26.552 23.501 39.237 1.00 84.44 463 GLN A O 1
ATOM 3611 N N . VAL A 1 464 ? -26.095 21.905 37.705 1.00 86.44 464 VAL A N 1
ATOM 3612 C CA . VAL A 1 464 ? -27.225 22.182 36.806 1.00 86.44 464 VAL A CA 1
ATOM 3613 C C . VAL A 1 464 ? -28.557 21.812 37.461 1.00 86.44 464 VAL A C 1
ATOM 3615 O O . VAL A 1 464 ? -29.519 22.567 37.370 1.00 86.44 464 VAL A O 1
ATOM 3618 N N . ILE A 1 465 ? -28.609 20.676 38.161 1.00 89.88 465 ILE A N 1
ATOM 3619 C CA . ILE A 1 465 ? -29.860 20.137 38.709 1.00 89.88 465 ILE A CA 1
ATOM 3620 C C . ILE A 1 465 ? -30.212 20.749 40.067 1.00 89.88 465 ILE A C 1
ATOM 3622 O O . ILE A 1 465 ? -31.367 21.080 40.322 1.00 89.88 465 ILE A O 1
ATOM 3626 N N . THR A 1 466 ? -29.240 20.845 40.979 1.00 89.19 466 THR A N 1
ATOM 3627 C CA . THR A 1 466 ? -29.523 21.162 42.393 1.00 89.19 466 THR A CA 1
ATOM 3628 C C . THR A 1 466 ? -28.957 22.500 42.853 1.00 89.19 466 THR A C 1
ATOM 3630 O O . THR A 1 466 ? -29.439 23.048 43.843 1.00 89.19 466 THR A O 1
ATOM 3633 N N . GLY A 1 467 ? -27.895 22.995 42.204 1.00 85.44 467 GLY A N 1
ATOM 3634 C CA . GLY A 1 467 ? -27.152 24.185 42.633 1.00 85.44 467 GLY A CA 1
ATOM 3635 C C . GLY A 1 467 ? -26.518 24.090 44.032 1.00 85.44 467 GLY A C 1
ATOM 3636 O O . GLY A 1 467 ? -26.062 25.099 44.569 1.00 85.44 467 GLY A O 1
ATOM 3637 N N . SER A 1 468 ? -26.495 22.910 44.665 1.00 92.12 468 SER A N 1
ATOM 3638 C CA . SER A 1 468 ? -26.094 22.760 46.068 1.00 92.12 468 SER A CA 1
ATOM 3639 C C . SER A 1 468 ? -24.597 22.499 46.222 1.00 92.12 468 SER A C 1
ATOM 3641 O O . SER A 1 468 ? -24.120 21.383 46.019 1.00 92.12 468 SER A O 1
ATOM 3643 N N . LEU A 1 469 ? -23.857 23.508 46.692 1.00 89.12 469 LEU A N 1
ATOM 3644 C CA . LEU A 1 469 ? -22.420 23.388 46.989 1.00 89.12 469 LEU A CA 1
ATOM 3645 C C . LEU A 1 469 ? -22.117 22.312 48.045 1.00 89.12 469 LEU A C 1
ATOM 3647 O O . LEU A 1 469 ? -21.102 21.626 47.972 1.00 89.12 469 LEU A O 1
ATOM 3651 N N . LYS A 1 470 ? -23.018 22.119 49.018 1.00 92.62 470 LYS A N 1
ATOM 3652 C CA . LYS A 1 470 ? -22.864 21.078 50.045 1.00 92.62 470 LYS A CA 1
ATOM 3653 C C . LYS A 1 470 ? -23.010 19.675 49.457 1.00 92.62 470 LYS A C 1
ATOM 3655 O O . LYS A 1 470 ? -22.321 18.756 49.892 1.00 92.62 470 LYS A O 1
ATOM 3660 N N . LEU A 1 471 ? -23.929 19.496 48.506 1.00 92.44 471 LEU A N 1
ATOM 3661 C CA . LEU A 1 471 ? -24.087 18.218 47.815 1.00 92.44 471 LEU A CA 1
ATOM 3662 C C . LEU A 1 471 ? -22.862 17.923 46.947 1.00 92.44 471 LEU A C 1
ATOM 3664 O O . LEU A 1 471 ? -22.372 16.800 46.982 1.00 92.44 471 LEU A O 1
ATOM 3668 N N . MET A 1 472 ? -22.327 18.939 46.270 1.00 92.31 472 MET A N 1
ATOM 3669 C CA . MET A 1 472 ? -21.107 18.831 45.471 1.00 92.31 472 MET A CA 1
ATOM 3670 C C . MET A 1 472 ? -19.899 18.358 46.304 1.00 92.31 472 MET A C 1
ATOM 3672 O O . MET A 1 472 ? -19.286 17.361 45.938 1.00 92.31 472 MET A O 1
ATOM 3676 N N . ASP A 1 473 ? -19.636 18.950 47.479 1.00 93.06 473 ASP A N 1
ATOM 3677 C CA . ASP A 1 473 ? -18.567 18.493 48.399 1.00 93.06 473 ASP A CA 1
ATOM 3678 C C . ASP A 1 473 ? -18.776 17.038 48.877 1.00 93.06 473 ASP A C 1
ATOM 3680 O O . ASP A 1 473 ? -17.832 16.252 49.005 1.00 93.06 473 ASP A O 1
ATOM 3684 N N . MET A 1 474 ? -20.028 16.629 49.116 1.00 93.94 474 MET A N 1
ATOM 3685 C CA . MET A 1 474 ? -20.329 15.234 49.459 1.00 93.94 474 MET A CA 1
ATOM 3686 C C . MET A 1 474 ? -20.097 14.273 48.286 1.00 93.94 474 MET A C 1
ATOM 3688 O O . MET A 1 474 ? -19.646 13.144 48.510 1.00 93.94 474 MET A O 1
ATOM 3692 N N . LEU A 1 475 ? -20.423 14.684 47.059 1.00 94.12 475 LEU A N 1
ATOM 3693 C CA . LEU A 1 475 ? -20.207 13.885 45.854 1.00 94.12 475 LEU A CA 1
ATOM 3694 C C . LEU A 1 475 ? -18.718 13.752 45.538 1.00 94.12 475 LEU A C 1
ATOM 3696 O O . LEU A 1 475 ? -18.278 12.639 45.280 1.00 94.12 475 LEU A O 1
ATOM 3700 N N . GLU A 1 476 ? -17.926 14.812 45.698 1.00 93.19 476 GLU A N 1
ATOM 3701 C CA . GLU A 1 476 ? -16.468 14.774 45.530 1.00 93.19 476 GLU A CA 1
ATOM 3702 C C . GLU A 1 476 ? -15.807 13.772 46.498 1.00 93.19 476 GLU A C 1
ATOM 3704 O O . GLU A 1 476 ? -14.965 12.955 46.116 1.00 93.19 476 GLU A O 1
ATOM 3709 N N . LYS A 1 477 ? -16.251 13.735 47.762 1.00 94.62 477 LYS A N 1
ATOM 3710 C CA . LYS A 1 477 ? -15.797 12.725 48.739 1.00 94.62 477 LYS A CA 1
ATOM 3711 C C . LYS A 1 477 ? -16.188 11.302 48.341 1.00 94.62 477 LYS A C 1
ATOM 3713 O O . LYS A 1 477 ? -15.413 10.367 48.562 1.00 94.62 477 LYS A O 1
ATOM 3718 N N . LYS A 1 478 ? -17.391 11.114 47.787 1.00 94.00 478 LYS A N 1
ATOM 3719 C CA . LYS A 1 478 ? -17.846 9.811 47.274 1.00 94.00 478 LYS A CA 1
ATOM 3720 C C . LYS A 1 478 ? -17.050 9.393 46.041 1.00 94.00 478 LYS A C 1
ATOM 3722 O O . LYS A 1 478 ? -16.675 8.227 45.967 1.00 94.00 478 LYS A O 1
ATOM 3727 N N . TRP A 1 479 ? -16.756 10.326 45.141 1.00 92.19 479 TRP A N 1
ATOM 3728 C CA . TRP A 1 479 ? -15.966 10.106 43.935 1.00 92.19 479 TRP A CA 1
ATOM 3729 C C . TRP A 1 479 ? -14.562 9.640 44.287 1.00 92.19 479 TRP A C 1
ATOM 3731 O O . TRP A 1 479 ? -14.173 8.547 43.892 1.00 92.19 479 TRP A O 1
ATOM 3741 N N . ASN A 1 480 ? -13.861 10.375 45.152 1.00 92.69 480 ASN A N 1
ATOM 3742 C CA . ASN A 1 480 ? -12.523 9.997 45.608 1.00 92.69 480 ASN A CA 1
ATOM 3743 C C . ASN A 1 480 ? -12.485 8.590 46.231 1.00 92.69 480 ASN A C 1
ATOM 3745 O O . ASN A 1 480 ? -11.536 7.835 46.019 1.00 92.69 480 ASN A O 1
ATOM 3749 N N . ARG A 1 481 ? -13.535 8.199 46.970 1.00 93.75 481 ARG A N 1
AT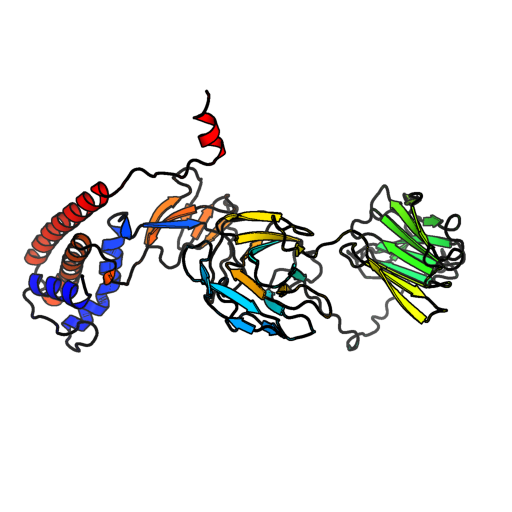OM 3750 C CA . ARG A 1 481 ? -13.646 6.850 47.543 1.00 93.75 481 ARG A CA 1
ATOM 3751 C C . ARG A 1 481 ? -13.924 5.783 46.485 1.00 93.75 481 ARG A C 1
ATOM 3753 O O . ARG A 1 481 ? -13.246 4.761 46.492 1.00 93.75 481 ARG A O 1
ATOM 3760 N N . ALA A 1 482 ? -14.907 6.004 45.613 1.00 92.94 482 ALA A N 1
ATOM 3761 C CA . ALA A 1 482 ? -15.289 5.052 44.571 1.00 92.94 482 ALA A CA 1
ATOM 3762 C C . ALA A 1 482 ? -14.140 4.836 43.576 1.00 92.94 482 ALA A C 1
ATOM 3764 O O . ALA A 1 482 ? -13.777 3.699 43.286 1.00 92.94 482 ALA A O 1
ATOM 3765 N N . LEU A 1 483 ? -13.506 5.926 43.140 1.00 92.50 483 LEU A N 1
ATOM 3766 C CA . LEU A 1 483 ? -12.347 5.899 42.260 1.00 92.50 483 LEU A CA 1
ATOM 3767 C C . LEU A 1 483 ? -11.145 5.230 42.934 1.00 92.50 483 LEU A C 1
ATOM 3769 O O . LEU A 1 483 ? -10.488 4.399 42.319 1.00 92.50 483 LEU A O 1
ATOM 3773 N N . GLY A 1 484 ? -10.870 5.537 44.207 1.00 92.25 484 GLY A N 1
ATOM 3774 C CA . GLY A 1 484 ? -9.790 4.889 44.956 1.00 92.25 484 GLY A CA 1
ATOM 3775 C C . GLY A 1 484 ? -9.980 3.375 45.094 1.00 92.25 484 GLY A C 1
ATOM 3776 O O . GLY A 1 484 ? -9.021 2.622 44.930 1.00 92.25 484 GLY A O 1
ATOM 3777 N N . GLN A 1 485 ? -11.213 2.918 45.342 1.00 92.12 485 GLN A N 1
ATOM 3778 C CA . GLN A 1 485 ? -11.541 1.489 45.385 1.00 92.12 485 GLN A CA 1
ATOM 3779 C C . GLN A 1 485 ? -11.341 0.826 44.023 1.00 92.12 485 GLN A C 1
ATOM 3781 O O . GLN A 1 485 ? -10.633 -0.173 43.947 1.00 92.12 485 GLN A O 1
ATOM 3786 N N . ALA A 1 486 ? -11.895 1.416 42.961 1.00 91.88 486 ALA A N 1
ATOM 3787 C CA . ALA A 1 486 ? -11.766 0.898 41.604 1.00 91.88 486 ALA A CA 1
ATOM 3788 C C . ALA A 1 486 ? -10.292 0.786 41.177 1.00 91.88 486 ALA A C 1
ATOM 3790 O O . ALA A 1 486 ? -9.868 -0.273 40.732 1.00 91.88 486 ALA A O 1
ATOM 3791 N N . ARG A 1 487 ? -9.488 1.837 41.401 1.00 92.31 487 ARG A N 1
ATOM 3792 C CA . ARG A 1 487 ? -8.039 1.833 41.124 1.00 92.31 487 ARG A CA 1
ATOM 3793 C C . ARG A 1 487 ? -7.307 0.727 41.880 1.00 92.31 487 ARG A C 1
ATOM 3795 O O . ARG A 1 487 ? -6.465 0.047 41.313 1.00 92.31 487 ARG A O 1
ATOM 3802 N N . THR A 1 488 ? -7.615 0.557 43.168 1.00 89.88 488 THR A N 1
ATOM 3803 C CA . THR A 1 488 ? -6.940 -0.446 44.005 1.00 89.88 488 THR A CA 1
ATOM 3804 C C . THR A 1 488 ? -7.224 -1.860 43.512 1.00 89.88 488 THR A C 1
ATOM 3806 O O . THR A 1 488 ? -6.307 -2.672 43.461 1.00 89.88 488 THR A O 1
ATOM 3809 N N . THR A 1 489 ? -8.476 -2.151 43.157 1.00 89.25 489 THR A N 1
ATOM 3810 C CA . THR A 1 489 ? -8.860 -3.460 42.621 1.00 89.25 489 THR A CA 1
ATOM 3811 C C . THR A 1 489 ? -8.222 -3.706 41.257 1.00 89.25 489 THR A C 1
ATOM 3813 O O . THR A 1 489 ? -7.570 -4.728 41.094 1.00 89.25 489 THR A O 1
ATOM 3816 N N . ASP A 1 490 ? -8.303 -2.747 40.330 1.00 88.38 490 ASP A N 1
ATOM 3817 C CA . ASP A 1 490 ? -7.708 -2.867 38.990 1.00 88.38 490 ASP A CA 1
ATOM 3818 C C . ASP A 1 490 ? -6.186 -3.092 39.062 1.00 88.38 490 ASP A C 1
ATOM 3820 O O . ASP A 1 490 ? -5.660 -4.008 38.436 1.00 88.38 490 ASP A O 1
ATOM 3824 N N . SER A 1 491 ? -5.482 -2.360 39.936 1.00 86.19 491 SER A N 1
ATOM 3825 C CA . SER A 1 491 ? -4.040 -2.550 40.164 1.00 86.19 491 SER A CA 1
ATOM 3826 C C . SER A 1 491 ? -3.680 -3.905 40.795 1.00 86.19 491 SER A C 1
ATOM 3828 O O . SER A 1 491 ? -2.554 -4.362 40.640 1.00 86.19 491 SER A O 1
ATOM 3830 N N . GLN A 1 492 ? -4.589 -4.546 41.539 1.00 84.69 492 GLN A N 1
ATOM 3831 C CA . GLN A 1 492 ? -4.367 -5.892 42.095 1.00 84.69 492 GLN A CA 1
ATOM 3832 C C . GLN A 1 492 ? -4.590 -7.001 41.061 1.00 84.69 492 GLN A C 1
ATOM 3834 O O . GLN A 1 492 ? -4.091 -8.110 41.244 1.00 84.69 492 GLN A O 1
ATOM 3839 N N . GLU A 1 493 ? -5.347 -6.710 40.004 1.00 81.69 493 GLU A N 1
ATOM 3840 C CA . GLU A 1 493 ? -5.588 -7.614 38.879 1.00 81.69 493 GLU A CA 1
ATOM 3841 C C . GLU A 1 493 ? -4.464 -7.557 37.833 1.00 81.69 493 GLU A C 1
ATOM 3843 O O . GLU A 1 493 ? -4.389 -8.442 36.978 1.00 81.69 493 GLU A O 1
ATOM 3848 N N . ASP A 1 494 ? -3.572 -6.562 37.926 1.00 70.12 494 ASP A N 1
ATOM 3849 C CA . ASP A 1 494 ? -2.399 -6.445 37.062 1.00 70.12 494 ASP A CA 1
ATOM 3850 C C . ASP A 1 494 ? -1.418 -7.596 37.348 1.00 70.12 494 ASP A C 1
ATOM 3852 O O . ASP A 1 494 ? -0.794 -7.688 38.410 1.00 70.12 494 ASP A O 1
ATOM 3856 N N . GLY A 1 495 ? -1.340 -8.542 36.414 1.00 60.88 495 GLY A N 1
ATOM 3857 C CA . GLY A 1 495 ? -0.414 -9.667 36.480 1.00 60.88 495 GLY A CA 1
ATOM 3858 C C . GLY A 1 495 ? 0.969 -9.287 35.952 1.00 60.88 495 GLY A C 1
ATOM 3859 O O . GLY A 1 495 ? 1.114 -8.340 35.189 1.00 60.88 495 GLY A O 1
ATOM 3860 N N . GLU A 1 496 ? 2.003 -10.064 36.298 1.00 51.59 496 GLU A N 1
ATOM 3861 C CA . GLU A 1 496 ? 3.310 -9.913 35.644 1.00 51.59 496 GLU A CA 1
ATOM 3862 C C . GLU A 1 496 ? 3.153 -9.985 34.117 1.00 51.59 496 GLU A C 1
ATOM 3864 O O . GLU A 1 496 ? 2.522 -10.915 33.600 1.00 51.59 496 GLU A O 1
ATOM 3869 N N . ASP A 1 497 ? 3.769 -9.034 33.409 1.00 54.72 497 ASP A N 1
ATOM 3870 C CA . ASP A 1 497 ? 3.897 -9.031 31.952 1.00 54.72 497 ASP A CA 1
ATOM 3871 C C . ASP A 1 497 ? 4.678 -10.285 31.525 1.00 54.72 497 ASP A C 1
ATOM 3873 O O . ASP A 1 497 ? 5.912 -10.308 31.455 1.00 54.72 497 ASP A O 1
ATOM 3877 N N . LYS A 1 498 ? 3.956 -11.391 31.306 1.00 49.97 498 LYS A N 1
ATOM 3878 C CA . LYS A 1 498 ? 4.500 -12.659 30.813 1.00 49.97 498 LYS A CA 1
ATOM 3879 C C . LYS A 1 498 ? 4.800 -12.507 29.332 1.00 49.97 498 LYS A C 1
ATOM 3881 O O . LYS A 1 498 ? 4.147 -13.113 28.484 1.00 49.97 498 LYS A O 1
ATOM 3886 N N . ARG A 1 499 ? 5.809 -11.696 29.020 1.00 54.38 499 ARG A N 1
ATOM 3887 C CA . ARG A 1 499 ? 6.372 -11.596 27.678 1.00 54.38 499 ARG A CA 1
ATOM 3888 C C . ARG A 1 499 ? 6.680 -13.011 27.205 1.00 54.38 499 ARG A C 1
ATOM 3890 O O . ARG A 1 499 ? 7.380 -13.759 27.896 1.00 54.38 499 ARG A O 1
ATOM 3897 N N . LEU A 1 500 ? 6.167 -13.383 26.032 1.00 42.38 500 LEU A N 1
ATOM 3898 C CA . LEU A 1 500 ? 6.703 -14.525 25.306 1.00 42.38 500 LEU A CA 1
ATOM 3899 C C . LEU A 1 500 ? 8.183 -14.234 25.120 1.00 42.38 500 LEU A C 1
ATOM 3901 O O . LEU A 1 500 ? 8.572 -13.323 24.394 1.00 42.38 500 LEU A O 1
ATOM 3905 N N . VAL A 1 501 ? 8.995 -14.957 25.877 1.00 40.25 501 VAL A N 1
ATOM 3906 C CA . VAL A 1 501 ? 10.441 -14.877 25.815 1.00 40.25 501 VAL A CA 1
ATOM 3907 C C . VAL A 1 501 ? 10.807 -15.156 24.355 1.00 40.25 501 VAL A C 1
ATOM 3909 O O . VAL A 1 501 ? 10.520 -16.262 23.890 1.00 40.25 501 VAL A O 1
ATOM 3912 N N . PRO A 1 502 ? 11.383 -14.194 23.604 1.00 47.03 502 PRO A N 1
ATOM 3913 C CA . PRO A 1 502 ? 11.802 -14.446 22.233 1.00 47.03 502 PRO A CA 1
ATOM 3914 C C . PRO A 1 502 ? 12.659 -15.714 22.196 1.00 47.03 502 PRO A C 1
ATOM 3916 O O . PRO A 1 502 ? 13.445 -15.938 23.122 1.00 47.03 502 PRO A O 1
ATOM 3919 N N . ALA A 1 503 ? 12.525 -16.544 21.157 1.00 49.47 503 ALA A N 1
ATOM 3920 C CA . ALA A 1 503 ? 13.163 -17.867 21.095 1.00 49.47 503 ALA A CA 1
ATOM 3921 C C . ALA A 1 503 ? 14.675 -17.842 21.426 1.00 49.47 503 ALA A C 1
ATOM 3923 O O . ALA A 1 503 ? 15.210 -18.787 22.007 1.00 49.47 503 ALA A O 1
ATOM 3924 N N . TRP A 1 504 ? 15.353 -16.720 21.158 1.00 50.88 504 TRP A N 1
ATOM 3925 C CA . TRP A 1 504 ? 16.767 -16.511 21.471 1.00 50.88 504 TRP A CA 1
ATOM 3926 C C . TRP A 1 504 ? 17.092 -16.342 22.975 1.00 50.88 504 TRP A C 1
ATOM 3928 O O . TRP A 1 504 ? 18.202 -16.670 23.389 1.00 50.88 504 TRP A O 1
ATOM 3938 N N . ILE A 1 505 ? 16.153 -15.898 23.824 1.00 44.47 505 ILE A N 1
ATOM 3939 C CA . ILE A 1 505 ? 16.320 -15.870 25.294 1.00 44.47 505 ILE A CA 1
ATOM 3940 C C . ILE A 1 505 ? 15.936 -17.228 25.914 1.00 44.47 505 ILE A C 1
ATOM 3942 O O . ILE A 1 505 ? 16.565 -17.652 26.887 1.00 44.47 505 ILE A O 1
ATOM 3946 N N . ALA A 1 506 ? 14.974 -17.955 25.332 1.00 40.62 506 ALA A N 1
ATOM 3947 C CA . ALA A 1 506 ? 14.620 -19.312 25.767 1.00 40.62 506 ALA A CA 1
ATOM 3948 C C . ALA A 1 506 ? 15.797 -20.294 25.599 1.00 40.62 506 ALA A C 1
ATOM 3950 O O . ALA A 1 506 ? 16.087 -21.067 26.513 1.00 40.62 506 ALA A O 1
ATOM 3951 N N . ALA A 1 507 ? 16.558 -20.171 24.504 1.00 44.84 507 ALA A N 1
ATOM 3952 C CA . ALA A 1 507 ? 17.774 -20.952 24.251 1.00 44.84 507 ALA A CA 1
ATOM 3953 C C . ALA A 1 507 ? 18.893 -20.721 25.289 1.00 44.84 507 ALA A C 1
ATOM 3955 O O . ALA A 1 507 ? 19.745 -21.582 25.493 1.00 44.84 507 ALA A O 1
ATOM 3956 N N . ARG A 1 508 ? 18.892 -19.577 25.988 1.00 48.22 508 ARG A N 1
ATOM 3957 C CA . ARG A 1 508 ? 19.898 -19.247 27.012 1.00 48.22 508 ARG A CA 1
ATOM 3958 C C . ARG A 1 508 ? 19.586 -19.848 28.388 1.00 48.22 508 ARG A C 1
ATOM 3960 O O . ARG A 1 508 ? 20.460 -19.863 29.249 1.00 48.22 508 ARG A O 1
ATOM 3967 N N . ARG A 1 509 ? 18.357 -20.338 28.606 1.00 44.72 509 ARG A N 1
ATOM 3968 C CA . ARG A 1 509 ? 17.926 -20.993 29.856 1.00 44.72 509 ARG A CA 1
ATOM 3969 C C . ARG A 1 509 ? 18.113 -22.514 29.848 1.00 44.72 509 ARG A C 1
ATOM 3971 O O . ARG A 1 509 ? 18.118 -23.108 30.919 1.00 44.72 509 ARG A O 1
ATOM 3978 N N . THR A 1 510 ? 18.324 -23.137 28.689 1.00 40.69 510 THR A N 1
ATOM 3979 C CA . THR A 1 510 ? 18.575 -24.585 28.549 1.00 40.69 510 THR A CA 1
ATOM 3980 C C . THR A 1 510 ? 20.059 -24.902 28.364 1.00 40.69 510 THR A C 1
ATOM 3982 O O . THR A 1 510 ? 20.426 -25.733 27.541 1.00 40.69 510 THR A O 1
ATOM 3985 N N . GLY A 1 511 ? 20.931 -24.216 29.106 1.00 41.84 511 GLY A N 1
ATOM 3986 C CA . GLY A 1 511 ? 22.341 -24.585 29.207 1.00 41.84 511 GLY A CA 1
ATOM 3987 C C . GLY A 1 511 ? 22.536 -25.766 30.157 1.00 41.84 511 GLY A C 1
ATOM 3988 O O . GLY A 1 511 ? 23.029 -25.560 31.264 1.00 41.84 511 GLY A O 1
ATOM 3989 N N . VAL A 1 512 ? 22.126 -26.965 29.729 1.00 37.75 512 VAL A N 1
ATOM 3990 C CA . VAL A 1 512 ? 22.619 -28.271 30.207 1.00 37.75 512 VAL A CA 1
ATOM 3991 C C . VAL A 1 512 ? 22.787 -29.181 29.004 1.00 37.75 512 VAL A C 1
ATOM 3993 O O . VAL A 1 512 ? 21.810 -29.285 28.228 1.00 37.75 512 VAL A O 1
#

Solvent-accessible surface area (backbone atoms only — not comparable to full-atom values): 27848 Å² total; per-residue (Å²): 128,59,44,70,45,56,33,50,33,51,13,29,50,76,72,74,47,77,74,68,94,41,41,90,74,45,84,52,70,68,30,48,54,47,60,75,41,44,64,60,35,48,53,52,56,49,59,74,47,83,42,69,92,42,46,46,75,47,52,42,54,46,13,64,39,56,34,21,47,46,72,65,41,84,78,33,49,65,40,63,44,49,58,45,69,44,69,39,72,32,97,89,73,43,63,42,15,21,35,35,35,18,63,92,36,67,48,64,19,34,43,32,40,79,35,83,44,79,60,36,70,57,28,34,24,41,34,35,35,35,29,84,56,68,19,66,26,31,25,44,44,76,47,69,53,75,92,85,70,72,90,76,71,75,87,84,85,71,63,71,88,57,63,88,84,37,83,43,69,74,37,79,47,68,46,95,77,28,40,32,42,36,39,33,17,58,74,72,20,31,41,38,38,27,40,21,84,41,58,72,37,57,62,45,55,42,79,64,88,35,46,34,75,42,43,90,81,29,72,36,44,40,26,68,45,68,44,95,81,27,41,33,42,33,40,30,10,46,71,62,17,31,39,38,38,26,39,21,83,44,60,74,38,54,65,44,53,42,78,64,89,44,71,50,75,41,54,91,79,31,75,28,32,47,39,59,46,64,46,95,58,50,29,31,42,35,39,32,25,70,76,69,69,46,79,46,80,43,86,38,98,50,45,88,48,31,42,38,40,63,53,96,75,62,48,60,71,39,70,48,78,42,84,76,54,99,71,33,32,40,40,34,41,70,44,70,42,83,48,77,71,43,38,32,37,34,44,36,40,16,31,26,24,90,48,75,70,47,43,16,20,25,33,40,30,58,40,31,33,25,74,37,84,68,87,62,66,85,43,89,28,48,97,49,55,40,66,67,45,74,55,95,92,35,70,30,23,35,64,54,64,95,44,63,67,39,85,75,38,40,57,91,66,79,59,77,67,48,77,58,90,66,27,42,30,20,71,62,82,52,47,33,40,33,28,26,42,68,78,85,62,46,74,76,48,52,72,47,49,45,50,22,40,15,37,43,45,28,48,72,42,33,58,79,76,67,64,43,67,71,57,45,57,53,35,53,56,48,28,57,52,36,42,51,52,30,52,52,52,48,62,68,67,61,67,82,85,78,66,80,66,54,71,78,58,53,63,68,73,61,82,122

Sequence (512 aa):
MPTKTKIANVAMALLGQGRFTDVDTDTNEHAKWVRDLWDNSLDEALRAHPWNWATHRVSLGENLLLQSEAFDNTSWLKTNVTVTADQIRAPNGTLTADLLDDSGVMVEGTVVQFVAVPNNFESYTLSIYLREGTAAMTRLLLAFLSPWDVSTATYDSKSFNVATEELDPGVIFFKSDGTKMYVLGNTNDMVFQYSLSTAWEVSTATYDSKSFSVATEEPDPQGIFFKPDGTKLYVIGVANDTVYQYTLSTPWDVSTATYDSKSFNVATEENNPEGLFFKPDGMKLYVVGFINKTVHQYSLSTAWEVDVTWSSPPTVSAGTIEDIGDGLWRVSMTQANNGTGNKTLTVTISPAGAVPSATGTVYAWGVQLSRNTARIGYVKTTTAAIQAIYPLGFKYGWPLPTDWLREIDVNDGDLNYKIEGDYLFTDDPNPTVRYVRQITTVANFDALFAHALSVQLAMDLCQVITGSLKLMDMLEKKWNRALGQARTTDSQEDGEDKRLVPAWIAARRTGV

InterPro domains:
  IPR015943 WD40/YVTN repeat-like-containing domain superfamily [G3DSA:2.130.10.10] (138-402)

Foldseek 3Di:
DDDLQNLLQLLQVLLVHDGDPDLVPDPDPSSVLCVVCVQVLQLVLLQPDCFPLQKDKDKFFFFQQAQQQCLVDPQKDWDLWDKAAQCDQDLVRGSGWIKIFNPPALAFIKTKHKGFDDLDFWKKKKKWKWFDWPFQKKWKDKDFDDDDDPVPDDDPPAADDDCVPEVAWQDWDAQPQQQKIWTAGQPQQKIWIWGAPDRVRRNRTDGPPAMDHPCVVENAWQEWDAQNQQQKIWIAFQVQQKIWIWGQPDRVGNNRTDTPPDMDHPCVPDNGWRYWDADNFRFWIWTAGDPNRDIDIDGDPDGDMWMFRVDVPIDTRDADWDDPDPRMIMGMDMDTNPSDRRGMIMIMMTQRDGHSGGTIMMIIGQIGMHIHPDDEDGDGHHRDTWHWDQDPPARTKGFADPQFSFFDDKPNPPFDWDDDDRIIGGNDNIIMTIGRGHDPPRVSDDPLSSNLSSLSSSLSCNCVSPVDPVSNVVSVVVNCVSSVVSNVVSVVVDDPPPPPPPVVVVVVVPPD

Mean predicted aligned error: 14.69 Å

Radius of gyration: 32.85 Å; Cα contacts (8 Å, |Δi|>4): 1137; chains: 1; bounding box: 72×52×92 Å

Secondary structure (DSSP, 8-state):
---HHHHHHHHHHHTTPPPPS-TTT--SHHHHHHHHHHHHHHHHHHHTS--GGGEEEEE---B-SSSTT-TTSTTSEEES-EEEEEEEE-TTSSEEEEEEE-TT-SS--EEEEEEE--SSS-EEEEEEEEEE-S-SEEEEEEEEE----GGG----S-----TTT-SSEEEEEE-TTSSEEEEEETTTTEEEEEEESSTT-GGGEEEEEEEEE-TTT-SSEEEEEE-TTSSEEEEEETTTTEEEEEEESSTT-GGGEEEEEEEEE-TTT-SSEEEEEE-TTSSEEEEEETTT--EEEEE-S--S-EEEE-SSS-EESSSEEEEEETTEEEEEEEEE--SSS--EEEEEEETT-SSTT---EEEEEEEEEEESS--------SSS-B--B--TTSSEEEEPPTTEEEEEEEGGGTS-EEEETTEEEES-SS-EEEEEE----GGGS-HHHHHHHHHHHHHHHHHHHT--HHHHHHHHHHHHHHHHHHHHHHHHH---------HHHHTTT---

Organism: NCBI:txid412755